Protein 4PE6 (pdb70)

InterPro domains:
  IPR025997 Periplasmic binding protein [PF13407] (50-307)
  IPR028082 Periplasmic binding protein-like I [SSF53822] (47-324)
  IPR050555 Bacterial Solute-Binding Protein 2 [PTHR30036] (14-284)

Organism: Thermobispora bispora (strain ATCC 19993 / DSM 43833 / CBS 139.67 / JCM 10125 / KCTC 9307 / NBRC 14880 / R51) (NCBI:txid469371)

Secondary structure (DSSP, 8-state):
--EEEEEES---SHHHH--HHHHHHHHHHHHTTS-SEEEEEE--TTT-HHHHHHHHHHHHTT--SEEEEE-S-SSTTHHHHHHHHHTT-EEEEESS----TTSEEE-B-HHHHHHHHHHHHHHHTTT-EEEEEEE-STTSHHHH--HHHHHHHHT-TTEEEEEEEE---HHHHHHHHHHHGGGS----EEE-SS-HHHHHHHHHHHTPPP-EEEE-SBHHHHHHHHHTT--SS-EE---TTHHHHHHHHHHHHHTT-------B------HHHHHHHHHH--TTPBP-----HHHHHHHHHHHHHT-PPP-PPPP--/--EEEEEES--SSHHHH--HHHHHHHHHHHHTTS-SEEEEEE--TTT-HHHHHHHHHHHHTT--SEEEEE-SSSSTTHHHHHHHHHTT-EEEEESS----TTSEEE-B-HHHHHHHHHHHHHHHTTT-EEEEEEE-STTSHHHH--HHHHHHHHT-TTEEEEEEEE---HHHHHHHHHHHGGGS----EEE-SS-HHHHHHHHHHHTPPP-B-EE-SBHHHHHHHHHTT--SS-EE---TTHHHHHHHHHHHHHTT-------B------HHHHHHHHHH--TTPBP-----HHHHHHHHHHHHTT-PPP-PPPPSS--

Foldseek 3Di:
DFEEEEQEQECPALLLVLVVLLVVLVVVCCVVVLHVYYYYDYDYDQLDQVVSLVVLVVVVVVPGQEYEYAHSAQPSNQVVLVVCVVSNHAYEYECADHPNPRHAYEHAPLLVQLCQLAVLQCVLVVLADEEEEEFESPRGHSRVCVVSNVVNNVVRVRYYYFYYYYACHQQRLLVGLLVCVVPDDDHQEYRYNQHQVSVQVSCVVVVHDRHAYEHFQALQRLCVCVVVVDDRSHFYWAASCSSVLSVLVSSCVSVPHDAPSYHAYIDGQDPVNSVQLNQPGDRSNHFHADDDSVLSVVQRVCVVVVHDHDDGDRDSD/DFEEEEQEQECPALLLVLVVLLVVLQVVCCVVVLHVYYYYDYDDDQLDQVSSLVVLVVVVVVPGQEYEYAHSAQPSNQVVLVVCVVSNHAYEYECADHPNVRHAYEHAPLLVQLCLLAVLQCVLVVLADEEEEEFESPRGHSSVCVVSNVVNNVVRPRYHHFYYYYACHQQRVLVGLLVCVVPDDQHQEYRYNQHQVSVQVSCVVVPHDRHAYEHFQALQRLCVCVVVVDDRSHFYWAASCSSVLSVLVSSCVSVVHDFPSYHAYIDGQDPVCSVVLNQAGDRSNHFHANDDSVLSVVQRVCVVVVHDGDPGDRDNYDD

B-factor: mean 27.91, std 12.69, range [13.63, 116.61]

Sequence (636 aa):
KPFIALSNGFIGNGWRQTIAKFEEAAKQAQADGLIGKYKVVNAPGNNSATEQVAQIKSLLLQKPDALLINPASPTALQPVIQQACDAGVKVVVFDSAIDAPCAYILQNSFVDWATYAAKPVLESIGGKGNVIVVRGVVGSQPEAEYETTKKILAEYPQVKTVATVTGCDGATAQKAVLGVLPSVSTVDAVIGCGDGYGVAQAFATAGKPIPAVTFETNGRALSYWKDNKIDNGSVAVSDPAQSVAALWAALDLLEGRDLPKQTFPIVLIEEKDRDTWASVLKPDEYAAWPWTRELFRQQVEAIKTGGEPVQPPIPSTKPFIALSNGFIGNGWRQTIAKFEEAAKQAQADGLIGKYKVVNAPGNNSATEQVAQIKSLLLQKPDALLINPASPTALQPVIQQACDAGVKVVVFDSAIDAPCAYILQNSFVDWATYAAKPVLESIGGKGNVIVVRGVVGSQPEAEYETTKKILAEYPQVKTVATVTGCDGATAQKAVLGVLPSVSTTVDAVIGCGDGYGVAQAFATAGKPIPAVTFETNGRALSYWKDNKIDNGSVAVSDPAQSVAALWAALDLLEGRDLPKQTFPIVLIEEKDRDTWASVLKPDEYAAWPWTRELFRQQVEAIKTGGEPVQPPIPSTTG

Solvent-accessible surface area: 26076 Å² total

Structure (mmCIF, N/CA/C/O backbone):
data_4PE6
#
_entry.id   4PE6
#
_cell.length_a   52.724
_cell.length_b   77.375
_cell.length_c   79.472
_cell.angle_alpha   90.000
_cell.angle_beta   90.370
_cell.angle_gamma   90.000
#
_symmetry.space_group_name_H-M   'P 1 21 1'
#
loop_
_entity.id
_entity.type
_entity.pdbx_description
1 polymer 'Putative ABC transporter'
2 non-polymer '(2R,3S)-2,3,4-trihydroxybutanoic acid'
3 water water
#
loop_
_atom_site.group_PDB
_atom_site.id
_atom_site.type_symbol
_atom_site.label_atom_id
_atom_site.label_alt_id
_atom_site.label_comp_id
_atom_site.label_asym_id
_atom_site.label_entity_id
_atom_site.label_seq_id
_atom_site.pdbx_PDB_ins_code
_atom_site.Cartn_x
_atom_site.Cartn_y
_atom_site.Cartn_z
_atom_site.occupancy
_atom_site.B_iso_or_equiv
_atom_site.auth_seq_id
_atom_site.auth_comp_id
_atom_site.auth_asym_id
_atom_site.auth_atom_id
_atom_site.pdbx_PDB_model_num
ATOM 1 N N . LYS A 1 18 ? 20.804 32.777 91.916 1.00 37.46 47 LYS A N 1
ATOM 2 C CA . LYS A 1 18 ? 22.273 32.925 91.687 1.00 36.65 47 LYS A CA 1
ATOM 3 C C . LYS A 1 18 ? 22.552 33.487 90.290 1.00 33.59 47 LYS A C 1
ATOM 4 O O . LYS A 1 18 ? 21.837 33.184 89.351 1.00 33.61 47 LYS A O 1
ATOM 10 N N . PRO A 1 19 ? 23.601 34.312 90.148 1.00 30.57 48 PRO A N 1
ATOM 11 C CA . PRO A 1 19 ? 23.790 34.972 88.858 1.00 29.23 48 PRO A CA 1
ATOM 12 C C . PRO A 1 19 ? 24.049 34.101 87.616 1.00 27.34 48 PRO A C 1
ATOM 13 O O . PRO A 1 19 ? 24.659 33.033 87.695 1.00 26.53 48 PRO A O 1
ATOM 17 N N . PHE A 1 20 ? 23.617 34.641 86.479 1.00 25.92 49 PHE A N 1
ATOM 18 C CA . PHE A 1 20 ? 23.867 34.089 85.152 1.00 25.04 49 PHE A CA 1
ATOM 19 C C . PHE A 1 20 ? 24.984 34.914 84.495 1.00 23.28 49 PHE A C 1
ATOM 20 O O . PHE A 1 20 ? 24.818 36.111 84.231 1.00 23.01 49 PHE A O 1
ATOM 28 N N . ILE A 1 21 ? 26.126 34.264 84.270 1.00 22.30 50 ILE A N 1
ATOM 29 C CA . ILE A 1 21 ? 27.298 34.885 83.618 1.00 21.24 50 ILE A CA 1
ATOM 30 C C . ILE A 1 21 ? 27.395 34.415 82.157 1.00 21.30 50 ILE A C 1
ATOM 31 O O . ILE A 1 21 ? 27.550 33.224 81.899 1.00 21.64 50 ILE A O 1
ATOM 36 N N . ALA A 1 22 ? 27.272 35.348 81.208 1.00 20.44 51 ALA A N 1
ATOM 37 C CA . ALA A 1 22 ? 27.365 35.039 79.787 1.00 19.99 51 ALA A CA 1
ATOM 38 C C . ALA A 1 22 ? 28.730 35.487 79.262 1.00 18.70 51 ALA A C 1
ATOM 39 O O . ALA A 1 22 ? 29.234 36.513 79.687 1.00 18.31 51 ALA A O 1
ATOM 41 N N . LEU A 1 23 ? 29.330 34.700 78.376 1.00 18.00 52 LEU A N 1
ATOM 42 C CA . LEU A 1 23 ? 30.598 35.069 77.725 1.00 17.36 52 LEU A CA 1
ATOM 43 C C . LEU A 1 23 ? 30.425 35.055 76.209 1.00 17.29 52 LEU A C 1
ATOM 44 O O . LEU A 1 23 ? 30.020 34.034 75.609 1.00 17.38 52 LEU A O 1
ATOM 49 N N . SER A 1 24 ? 30.743 36.179 75.587 1.00 16.80 53 SER A N 1
ATOM 50 C CA . SER A 1 24 ? 30.695 36.306 74.130 1.00 16.96 53 SER A CA 1
ATOM 51 C C . SER A 1 24 ? 32.122 36.485 73.614 1.00 16.47 53 SER A C 1
ATOM 52 O O . SER A 1 24 ? 32.832 37.421 74.010 1.00 15.74 53 SER A O 1
ATOM 55 N N . ASN A 1 25 ? 32.536 35.563 72.760 1.00 16.22 54 ASN A N 1
ATOM 56 C CA . ASN A 1 25 ? 33.906 35.551 72.240 1.00 15.96 54 ASN A CA 1
ATOM 57 C C . ASN A 1 25 ? 33.933 35.789 70.753 1.00 16.54 54 ASN A C 1
ATOM 58 O O . ASN A 1 25 ? 33.296 35.038 69.985 1.00 17.13 54 ASN A O 1
ATOM 63 N N . GLY A 1 26 ? 34.682 36.818 70.339 1.00 16.45 55 GLY A N 1
ATOM 64 C CA . GLY A 1 26 ? 34.742 37.255 68.952 1.00 17.07 55 GLY A CA 1
ATOM 65 C C . GLY A 1 26 ? 35.522 36.381 67.965 1.00 17.08 55 GLY A C 1
ATOM 66 O O . GLY A 1 26 ? 35.350 36.525 66.784 1.00 17.84 55 GLY A O 1
ATOM 67 N N . PHE A 1 27 ? 36.355 35.459 68.439 1.00 16.53 56 PHE A N 1
ATOM 68 C CA . PHE A 1 27 ? 37.145 34.624 67.553 1.00 16.80 56 PHE A CA 1
ATOM 69 C C . PHE A 1 27 ? 37.554 33.381 68.292 1.00 16.60 56 PHE A C 1
ATOM 70 O O . PHE A 1 27 ? 38.067 33.473 69.396 1.00 15.96 56 PHE A O 1
ATOM 78 N N . ILE A 1 28 ? 37.290 32.218 67.693 1.00 17.18 57 ILE A N 1
ATOM 79 C CA . ILE A 1 28 ? 37.590 30.938 68.323 1.00 17.36 57 ILE A CA 1
ATOM 80 C C . ILE A 1 28 ? 38.589 30.090 67.515 1.00 17.81 57 ILE A C 1
ATOM 81 O O . ILE A 1 28 ? 38.999 28.997 67.959 1.00 17.98 57 ILE A O 1
ATOM 86 N N . GLY A 1 29 ? 39.030 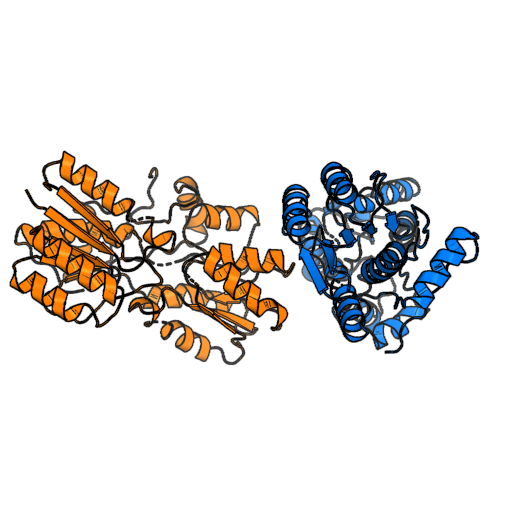30.616 66.374 1.00 17.99 58 GLY A N 1
ATOM 87 C CA . GLY A 1 29 ? 39.882 29.874 65.434 1.00 18.44 58 GLY A CA 1
ATOM 88 C C . GLY A 1 29 ? 41.375 29.826 65.724 1.00 17.99 58 GLY A C 1
ATOM 89 O O . GLY A 1 29 ? 42.178 29.909 64.803 1.00 18.39 58 GLY A O 1
ATOM 90 N N . ASN A 1 30 ? 41.750 29.737 66.994 1.00 17.22 59 ASN A N 1
ATOM 91 C CA . ASN A 1 30 ? 43.119 29.441 67.371 1.00 17.08 59 ASN A CA 1
ATOM 92 C C . ASN A 1 30 ? 43.133 28.775 68.742 1.00 16.85 59 ASN A C 1
ATOM 93 O O . ASN A 1 30 ? 42.154 28.837 69.500 1.00 16.50 59 ASN A O 1
ATOM 98 N N . GLY A 1 31 ? 44.231 28.097 69.050 1.00 17.16 60 GLY A N 1
ATOM 99 C CA . GLY A 1 31 ? 44.309 27.256 70.241 1.00 17.35 60 GLY A CA 1
ATOM 100 C C . GLY A 1 31 ? 44.325 28.081 71.523 1.00 16.70 60 GLY A C 1
ATOM 101 O O . GLY A 1 31 ? 43.882 27.611 72.570 1.00 16.63 60 GLY A O 1
ATOM 102 N N . TRP A 1 32 ? 44.836 29.323 71.430 1.00 16.03 61 TRP A N 1
ATOM 103 C CA . TRP A 1 32 ? 44.879 30.217 72.592 1.00 15.60 61 TRP A CA 1
ATOM 104 C C . TRP A 1 32 ? 43.437 30.497 73.042 1.00 15.36 61 TRP A C 1
ATOM 105 O O . TRP A 1 32 ? 43.111 30.431 74.229 1.00 15.21 61 TRP A O 1
ATOM 116 N N . ARG A 1 33 ? 42.565 30.782 72.079 1.00 15.55 62 ARG A N 1
ATOM 117 C CA . ARG A 1 33 ? 41.173 31.095 72.372 1.00 15.65 62 ARG A CA 1
ATOM 118 C C . ARG A 1 33 ? 40.439 29.874 72.914 1.00 16.80 62 ARG A C 1
ATOM 119 O O . ARG A 1 33 ? 39.547 29.996 73.742 1.00 16.14 62 ARG A O 1
ATOM 127 N N . GLN A 1 34 ? 40.827 28.704 72.428 1.00 18.71 63 GLN A N 1
ATOM 128 C CA . GLN A 1 34 ? 40.264 27.464 72.941 1.00 20.85 63 GLN A CA 1
ATOM 129 C C . GLN A 1 34 ? 40.665 27.198 74.392 1.00 20.48 63 GLN A C 1
ATOM 130 O O . GLN A 1 34 ? 39.837 26.770 75.173 1.00 21.01 63 GLN A O 1
ATOM 136 N N . THR A 1 35 ? 41.897 27.517 74.763 1.00 19.67 64 THR A N 1
ATOM 137 C CA . THR A 1 35 ? 42.304 27.396 76.150 1.00 19.48 64 THR A CA 1
ATOM 138 C C . THR A 1 35 ? 41.564 28.449 76.988 1.00 18.60 64 THR A C 1
ATOM 139 O O . THR A 1 35 ? 41.114 28.173 78.110 1.00 18.39 64 THR A O 1
ATOM 159 N N . ILE A 1 37 ? 38.608 29.684 76.581 1.00 17.18 66 ILE A N 1
ATOM 160 C CA . ILE A 1 37 ? 37.253 29.169 76.838 1.00 17.69 66 ILE A CA 1
ATOM 161 C C . ILE A 1 37 ? 37.259 28.014 77.846 1.00 18.44 66 ILE A C 1
ATOM 162 O O . ILE A 1 37 ? 36.471 28.003 78.799 1.00 18.24 66 ILE A O 1
ATOM 167 N N . ALA A 1 38 ? 38.172 27.080 77.646 1.00 19.40 67 ALA A N 1
ATOM 168 C CA . ALA A 1 38 ? 38.271 25.920 78.529 1.00 20.88 67 ALA A CA 1
ATOM 169 C C . ALA A 1 38 ? 38.517 26.343 79.991 1.00 21.19 67 ALA A C 1
ATOM 170 O O . ALA A 1 38 ? 37.840 25.861 80.891 1.00 22.59 67 ALA A O 1
ATOM 172 N N . LYS A 1 39 ? 39.433 27.281 80.235 1.00 20.86 68 LYS A N 1
ATOM 173 C CA . LYS A 1 39 ? 39.694 27.750 81.593 1.00 20.90 68 LYS A CA 1
ATOM 174 C C . LYS A 1 39 ? 38.477 28.455 82.197 1.00 20.52 68 LYS A C 1
ATOM 175 O O . LYS A 1 39 ? 38.173 28.244 83.367 1.00 20.72 68 LYS A O 1
ATOM 181 N N . PHE A 1 40 ? 37.779 29.284 81.403 1.00 19.61 69 PHE A N 1
ATOM 182 C CA . PHE A 1 40 ? 36.544 29.898 81.851 1.00 19.65 69 PHE A CA 1
ATOM 183 C C . PHE A 1 40 ? 35.505 28.861 82.226 1.00 21.01 69 PHE A C 1
ATOM 184 O O . PHE A 1 40 ? 34.856 28.975 83.255 1.00 21.49 69 PHE A O 1
ATOM 192 N N . GLU A 1 41 ? 35.319 27.864 81.369 1.00 22.62 70 GLU A N 1
ATOM 193 C CA . GLU A 1 41 ? 34.278 26.887 81.598 1.00 24.19 70 GLU A CA 1
ATOM 194 C C . GLU A 1 41 ? 34.583 26.016 82.827 1.00 25.38 70 GLU A C 1
ATOM 195 O O . GLU A 1 41 ? 33.690 25.720 83.616 1.00 25.89 70 GLU A O 1
ATOM 201 N N . GLU A 1 42 ? 35.840 25.632 82.988 1.00 25.93 71 GLU A N 1
ATOM 202 C CA . GLU A 1 42 ? 36.266 24.936 84.206 1.00 27.67 71 GLU A CA 1
ATOM 203 C C . GLU A 1 42 ? 36.018 25.800 85.451 1.00 27.00 71 GLU A C 1
ATOM 204 O O . GLU A 1 42 ? 35.503 25.314 86.441 1.00 27.29 71 GLU A O 1
ATOM 210 N N . ALA A 1 43 ? 36.391 27.074 85.408 1.00 25.79 72 ALA A N 1
ATOM 211 C CA . ALA A 1 43 ? 36.195 27.946 86.567 1.00 25.74 72 ALA A CA 1
ATOM 212 C C . ALA A 1 43 ? 34.707 28.192 86.867 1.00 26.08 72 ALA A C 1
ATOM 213 O O . ALA A 1 43 ? 34.298 28.258 88.029 1.00 25.82 72 ALA A O 1
ATOM 215 N N . ALA A 1 44 ? 33.912 28.343 85.812 1.00 25.96 73 ALA A N 1
ATOM 216 C CA . ALA A 1 44 ? 32.483 28.605 85.954 1.00 26.49 73 ALA A CA 1
ATOM 217 C C . ALA A 1 44 ? 31.766 27.411 86.559 1.00 28.51 73 ALA A C 1
ATOM 218 O O . ALA A 1 44 ? 30.931 27.567 87.455 1.00 27.26 73 ALA A O 1
ATOM 220 N N . LYS A 1 45 ? 32.086 26.230 86.028 1.00 30.20 74 LYS A N 1
ATOM 221 C CA . LYS A 1 45 ? 31.518 24.972 86.474 1.00 33.40 74 LYS A CA 1
ATOM 222 C C . LYS A 1 45 ? 31.782 24.792 87.971 1.00 33.55 74 LYS A C 1
ATOM 223 O O . LYS A 1 45 ? 30.893 24.400 88.730 1.00 33.03 74 LYS A O 1
ATOM 229 N N . GLN A 1 46 ? 32.998 25.121 88.392 1.00 32.91 75 GLN A N 1
ATOM 230 C CA . GLN A 1 46 ? 33.359 25.017 89.796 1.00 34.21 75 GLN A CA 1
ATOM 231 C C . GLN A 1 46 ? 32.604 26.074 90.609 1.00 32.89 75 GLN A C 1
ATOM 232 O O . GLN A 1 46 ? 32.075 25.769 91.679 1.00 32.81 75 GLN A O 1
ATOM 238 N N . ALA A 1 47 ? 32.505 27.299 90.086 1.00 30.94 76 ALA A N 1
ATOM 239 C CA . ALA A 1 47 ? 31.745 28.349 90.763 1.00 30.29 76 ALA A CA 1
ATOM 240 C C . ALA A 1 47 ? 30.272 27.941 90.933 1.00 31.18 76 ALA A C 1
ATOM 241 O O . ALA A 1 47 ? 29.644 28.238 91.965 1.00 31.18 76 ALA A O 1
ATOM 243 N N . GLN A 1 48 ? 29.734 27.254 89.925 1.00 31.42 77 GLN A N 1
ATOM 244 C CA . GLN A 1 48 ? 28.345 26.799 89.965 1.00 32.68 77 GLN A CA 1
ATOM 245 C C . GLN A 1 48 ? 28.170 25.746 91.060 1.00 34.69 77 GLN A C 1
ATOM 246 O O . GLN A 1 48 ? 27.232 25.824 91.864 1.00 34.68 77 GLN A O 1
ATOM 252 N N . ALA A 1 49 ? 29.076 24.769 91.078 1.00 35.83 78 ALA A N 1
ATOM 253 C CA . ALA A 1 49 ? 29.130 23.752 92.136 1.00 37.59 78 ALA A CA 1
ATOM 254 C C . ALA A 1 49 ? 29.243 24.386 93.520 1.00 38.38 78 ALA A C 1
ATOM 255 O O . ALA A 1 49 ? 28.616 23.919 94.459 1.00 39.07 78 ALA A O 1
ATOM 257 N N . ASP A 1 50 ? 30.031 25.462 93.622 1.00 38.89 79 ASP A N 1
ATOM 258 C CA . ASP A 1 50 ? 30.239 26.207 94.875 1.00 39.36 79 ASP A CA 1
ATOM 259 C C . ASP A 1 50 ? 29.107 27.175 95.238 1.00 38.62 79 ASP A C 1
ATOM 260 O O . ASP A 1 50 ? 29.185 27.859 96.259 1.00 37.97 79 ASP A O 1
ATOM 265 N N . GLY A 1 51 ? 28.068 27.240 94.410 1.00 37.61 80 GLY A N 1
ATOM 266 C CA . GLY A 1 51 ? 26.922 28.098 94.694 1.00 37.36 80 GLY A CA 1
ATOM 267 C C . GLY A 1 51 ? 27.155 29.588 94.481 1.00 36.26 80 GLY A C 1
ATOM 268 O O . GLY A 1 51 ? 26.356 30.413 94.934 1.00 36.47 80 GLY A O 1
ATOM 269 N N . LEU A 1 52 ? 28.231 29.948 93.785 1.00 34.84 81 LEU A N 1
ATOM 270 C CA . LEU A 1 52 ? 28.524 31.358 93.526 1.00 33.20 81 LEU A CA 1
ATOM 271 C C . LEU A 1 52 ? 27.784 31.857 92.294 1.00 31.78 81 LEU A C 1
ATOM 272 O O . LEU A 1 52 ? 27.513 33.047 92.173 1.00 31.51 81 LEU A O 1
ATOM 277 N N . ILE A 1 53 ? 27.478 30.955 91.365 1.00 31.02 82 ILE A N 1
ATOM 278 C CA . ILE A 1 53 ? 26.683 31.301 90.187 1.00 29.69 82 ILE A CA 1
ATOM 279 C C . ILE A 1 53 ? 25.651 30.211 89.962 1.00 30.60 82 ILE A C 1
ATOM 280 O O . ILE A 1 53 ? 25.815 29.096 90.462 1.00 30.80 82 ILE A O 1
ATOM 285 N N . GLY A 1 54 ? 24.608 30.533 89.200 1.00 30.23 83 GLY A N 1
ATOM 286 C CA . GLY A 1 54 ? 23.552 29.568 88.878 1.00 31.17 83 GLY A CA 1
ATOM 287 C C . GLY A 1 54 ? 23.635 29.020 87.471 1.00 31.30 83 GLY A C 1
ATOM 288 O O . GLY A 1 54 ? 23.126 27.944 87.186 1.00 32.26 83 GLY A O 1
ATOM 289 N N . LYS A 1 55 ? 24.280 29.766 86.583 1.00 30.19 84 LYS A N 1
ATOM 290 C CA . LYS A 1 55 ? 24.274 29.452 85.176 1.00 30.54 84 LYS A CA 1
ATOM 291 C C . LYS A 1 55 ? 25.402 30.196 84.465 1.00 28.30 84 LYS A C 1
ATOM 292 O O . LYS A 1 55 ? 25.780 31.318 84.848 1.00 26.30 84 LYS A O 1
ATOM 298 N N . TYR A 1 56 ? 25.951 29.543 83.449 1.00 28.10 85 TYR A N 1
ATOM 299 C CA . TYR A 1 56 ? 26.936 30.165 82.570 1.00 27.42 85 TYR A CA 1
ATOM 300 C C . TYR A 1 56 ? 26.699 29.712 81.134 1.00 27.42 85 TYR A C 1
ATOM 301 O O . TYR A 1 56 ? 26.196 28.610 80.898 1.00 27.85 85 TYR A O 1
ATOM 310 N N . LYS A 1 57 ? 27.050 30.580 80.188 1.00 25.78 86 LYS A N 1
ATOM 311 C CA . LYS A 1 57 ? 26.938 30.299 78.776 1.00 25.70 86 LYS A CA 1
ATOM 312 C C . LYS A 1 57 ? 28.090 30.943 77.995 1.00 23.57 86 LYS A C 1
ATOM 313 O O . LYS A 1 57 ? 28.440 32.117 78.234 1.00 22.33 86 LYS A O 1
ATOM 319 N N . VAL A 1 58 ? 28.659 30.162 77.077 1.00 24.22 87 VAL A N 1
ATOM 320 C CA . VAL A 1 58 ? 29.658 30.623 76.126 1.00 23.22 87 VAL A CA 1
ATOM 321 C C . VAL A 1 58 ? 29.107 30.664 74.703 1.00 22.98 87 VAL A C 1
ATOM 322 O O . VAL A 1 58 ? 28.542 29.680 74.197 1.00 22.81 87 VAL A O 1
ATOM 326 N N . VAL A 1 59 ? 29.286 31.795 74.038 1.00 22.02 88 VAL A N 1
ATOM 327 C CA . VAL A 1 59 ? 28.960 31.855 72.627 1.00 22.33 88 VAL A CA 1
ATOM 328 C C . VAL A 1 59 ? 30.135 32.391 71.830 1.00 22.05 88 VAL A C 1
ATOM 329 O O . VAL A 1 59 ? 30.665 33.453 72.157 1.00 20.80 88 VAL A O 1
ATOM 333 N N . ASN A 1 60 ? 30.547 31.637 70.809 1.00 22.68 89 ASN A N 1
ATOM 334 C CA . ASN A 1 60 ? 31.658 32.034 69.933 1.00 22.90 89 ASN A CA 1
ATOM 335 C C . ASN A 1 60 ? 31.136 32.498 68.586 1.00 23.89 89 ASN A C 1
ATOM 336 O O . ASN A 1 60 ? 30.317 31.816 67.955 1.00 24.33 89 ASN A O 1
ATOM 341 N N . ALA A 1 61 ? 31.629 33.643 68.124 1.00 24.33 90 ALA A N 1
ATOM 342 C CA . ALA A 1 61 ? 31.357 34.082 66.754 1.00 25.75 90 ALA A CA 1
ATOM 343 C C . ALA A 1 61 ? 32.267 33.304 65.768 1.00 27.18 90 ALA A C 1
ATOM 344 O O . ALA A 1 61 ? 33.469 33.256 65.958 1.00 26.72 90 ALA A O 1
ATOM 346 N N . PRO A 1 62 ? 31.689 32.655 64.734 1.00 29.71 91 PRO A N 1
ATOM 347 C CA . PRO A 1 62 ? 32.548 31.932 63.794 1.00 31.68 91 PRO A CA 1
ATOM 348 C C . PRO A 1 62 ? 33.210 32.860 62.777 1.00 32.73 91 PRO A C 1
ATOM 349 O O . PRO A 1 62 ? 32.878 34.034 62.702 1.00 33.17 91 PRO A O 1
ATOM 353 N N . GLY A 1 63 ? 34.139 32.337 61.999 1.00 34.40 92 GLY A N 1
ATOM 354 C CA . GLY A 1 63 ? 34.731 33.127 60.925 1.00 35.94 92 GLY A CA 1
ATOM 355 C C . GLY A 1 63 ? 35.920 33.927 61.390 1.00 35.17 92 GLY A C 1
ATOM 356 O O . GLY A 1 63 ? 36.345 33.801 62.527 1.00 33.97 92 GLY A O 1
ATOM 357 N N . ASN A 1 64 ? 36.466 34.758 60.512 1.00 37.13 93 ASN A N 1
ATOM 358 C CA . ASN A 1 64 ? 37.753 35.379 60.798 1.00 37.82 93 ASN A CA 1
ATOM 359 C C . ASN A 1 64 ? 37.626 36.692 61.557 1.00 37.37 93 ASN A C 1
ATOM 360 O O . ASN A 1 64 ? 37.923 37.772 61.031 1.00 38.33 93 ASN A O 1
ATOM 365 N N . ASN A 1 65 ? 37.181 36.562 62.812 1.00 35.98 94 ASN A N 1
ATOM 366 C CA . ASN A 1 65 ? 37.063 37.676 63.761 1.00 35.00 94 ASN A CA 1
ATOM 367 C C . ASN A 1 65 ? 36.002 38.678 63.269 1.00 36.47 94 ASN A C 1
ATOM 368 O O . ASN A 1 65 ? 36.328 39.849 63.011 1.00 36.38 94 ASN A O 1
ATOM 373 N N . SER A 1 66 ? 34.752 38.201 63.127 1.00 36.44 95 SER A N 1
ATOM 374 C CA . SER A 1 66 ? 33.658 39.000 62.536 1.00 37.11 95 SER A CA 1
ATOM 375 C C . SER A 1 66 ? 32.695 39.618 63.564 1.00 33.92 95 SER A C 1
ATOM 376 O O . SER A 1 66 ? 31.907 38.934 64.234 1.00 34.29 95 SER A O 1
ATOM 379 N N . ALA A 1 67 ? 32.738 40.938 63.628 1.00 31.74 96 ALA A N 1
ATOM 380 C CA . ALA A 1 67 ? 31.967 41.698 64.587 1.00 30.21 96 ALA A CA 1
ATOM 381 C C . ALA A 1 67 ? 30.458 41.618 64.369 1.00 29.90 96 ALA A C 1
ATOM 382 O O . ALA A 1 67 ? 29.694 41.593 65.327 1.00 28.21 96 ALA A O 1
ATOM 384 N N . THR A 1 68 ? 30.017 41.578 63.114 1.00 30.20 97 THR A N 1
ATOM 385 C CA . THR A 1 68 ? 28.587 41.670 62.844 1.00 30.64 97 THR A CA 1
ATOM 386 C C . THR A 1 68 ? 27.823 40.501 63.468 1.00 29.79 97 THR A C 1
ATOM 387 O O . THR A 1 68 ? 26.765 40.698 64.064 1.00 28.90 97 THR A O 1
ATOM 391 N N . GLU A 1 69 ? 28.358 39.288 63.368 1.00 29.62 98 GLU A N 1
ATOM 392 C CA . GLU A 1 69 ? 27.645 38.153 63.963 1.00 30.14 98 GLU A CA 1
ATOM 393 C C . GLU A 1 69 ? 27.770 38.165 65.491 1.00 27.01 98 GLU A C 1
ATOM 394 O O . GLU A 1 69 ? 26.830 37.813 66.182 1.00 26.64 98 GLU A O 1
ATOM 400 N N . GLN A 1 70 ? 28.906 38.600 66.020 1.00 24.89 99 GLN A N 1
ATOM 401 C CA . GLN A 1 70 ? 29.054 38.715 67.478 1.00 22.95 99 GLN A CA 1
ATOM 402 C C . GLN A 1 70 ? 28.001 39.667 68.063 1.00 22.42 99 GLN A C 1
ATOM 403 O O . GLN A 1 70 ? 27.404 39.402 69.108 1.00 21.78 99 GLN A O 1
ATOM 409 N N . VAL A 1 71 ? 27.759 40.774 67.371 1.00 22.60 100 VAL A N 1
ATOM 410 C CA . VAL A 1 71 ? 26.764 41.734 67.839 1.00 22.51 100 VAL A CA 1
ATOM 411 C C . VAL A 1 71 ? 25.396 41.060 67.896 1.00 22.52 100 VAL A C 1
ATOM 412 O O . VAL A 1 71 ? 24.683 41.184 68.890 1.00 22.30 100 VAL A O 1
ATOM 416 N N . ALA A 1 72 ? 25.036 40.334 66.841 1.00 23.15 101 ALA A N 1
ATOM 417 C CA . ALA A 1 72 ? 23.788 39.560 66.839 1.00 23.53 101 ALA A CA 1
ATOM 418 C C . ALA A 1 72 ? 23.756 38.557 67.986 1.00 22.90 101 ALA A C 1
ATOM 419 O O . ALA A 1 72 ? 22.754 38.429 68.672 1.00 22.97 101 ALA A O 1
ATOM 421 N N . GLN A 1 73 ? 24.856 37.847 68.195 1.00 22.37 102 GLN A N 1
ATOM 422 C CA . GLN A 1 73 ? 24.904 36.874 69.278 1.00 22.08 102 GLN A CA 1
ATOM 423 C C . GLN A 1 73 ? 24.713 37.508 70.660 1.00 21.65 102 GLN A C 1
ATOM 424 O O . GLN A 1 73 ? 24.060 36.931 71.533 1.00 21.60 102 GLN A O 1
ATOM 430 N N . ILE A 1 74 ? 25.287 38.683 70.865 1.00 21.44 103 ILE A N 1
ATOM 431 C CA . ILE A 1 74 ? 25.123 39.354 72.138 1.00 21.32 103 ILE A CA 1
ATOM 432 C C . ILE A 1 74 ? 23.646 39.720 72.371 1.00 22.18 103 ILE A C 1
ATOM 433 O O . ILE A 1 74 ? 23.125 39.511 73.460 1.00 22.26 103 ILE A O 1
ATOM 438 N N . LYS A 1 75 ? 22.951 40.193 71.338 1.00 23.42 104 LYS A N 1
ATOM 439 C CA . LYS A 1 75 ? 21.523 40.461 71.473 1.00 24.43 104 LYS A CA 1
ATOM 440 C C . LYS A 1 75 ? 20.736 39.196 71.835 1.00 24.99 104 LYS A C 1
ATOM 441 O O . LYS A 1 75 ? 19.844 39.251 72.676 1.00 25.40 104 LYS A O 1
ATOM 447 N N . SER A 1 76 ? 21.070 38.049 71.244 1.00 25.78 105 SER A N 1
ATOM 448 C CA . SER A 1 76 ? 20.395 36.798 71.631 1.00 26.53 105 SER A CA 1
ATOM 449 C C . SER A 1 76 ? 20.713 36.426 73.089 1.00 26.10 105 SER A C 1
ATOM 450 O O . SER A 1 76 ? 19.846 35.910 73.816 1.00 26.40 105 SER A O 1
ATOM 453 N N . LEU A 1 77 ? 21.935 36.707 73.526 1.00 25.09 106 LEU A N 1
ATOM 454 C CA . LEU A 1 77 ? 22.303 36.486 74.931 1.00 24.87 106 LEU A CA 1
ATOM 455 C C . LEU A 1 77 ? 21.504 37.397 75.860 1.00 25.09 106 LEU A C 1
ATOM 456 O O . LEU A 1 77 ? 21.048 36.961 76.922 1.00 25.24 106 LEU A O 1
ATOM 461 N N . LEU A 1 78 ? 21.323 38.658 75.478 1.00 25.08 107 LEU A N 1
ATOM 462 C CA . LEU A 1 78 ? 20.605 39.584 76.358 1.00 25.71 107 LEU A CA 1
ATOM 463 C C . LEU A 1 78 ? 19.160 39.152 76.610 1.00 26.60 107 LEU A C 1
ATOM 464 O O . LEU A 1 78 ? 18.634 39.364 77.699 1.00 26.82 107 LEU A O 1
ATOM 469 N N . LEU A 1 79 ? 18.539 38.508 75.623 1.00 27.67 108 LEU A N 1
ATOM 470 C CA . LEU A 1 79 ? 17.205 37.945 75.800 1.00 29.11 108 LEU A CA 1
ATOM 471 C C . LEU A 1 79 ? 17.121 36.934 76.926 1.00 29.67 108 LEU A C 1
ATOM 472 O O . LEU A 1 79 ? 16.044 36.722 77.455 1.00 30.39 108 LEU A O 1
ATOM 477 N N . GLN A 1 80 ? 18.232 36.280 77.258 1.00 29.83 109 GLN A N 1
ATOM 478 C CA . GLN A 1 80 ? 18.268 35.292 78.333 1.00 31.05 109 GLN A CA 1
ATOM 479 C C . GLN A 1 80 ? 18.574 35.924 79.688 1.00 30.82 109 GLN A C 1
ATOM 480 O O . GLN A 1 80 ? 18.734 35.217 80.681 1.00 31.21 109 GLN A O 1
ATOM 486 N N . LYS A 1 81 ? 18.687 37.247 79.722 1.00 30.42 110 LYS A N 1
ATOM 487 C CA . LYS A 1 81 ? 18.786 37.995 80.972 1.00 30.60 110 LYS A CA 1
ATOM 488 C C . LYS A 1 81 ? 20.015 37.649 81.810 1.00 28.61 110 LYS A C 1
ATOM 489 O O . LYS A 1 81 ? 19.903 37.321 82.989 1.00 28.03 110 LYS A O 1
ATOM 495 N N . PRO A 1 82 ? 21.208 37.756 81.209 1.00 24.99 111 PRO A N 1
ATOM 496 C CA . PRO A 1 82 ? 22.382 37.533 82.012 1.00 24.04 111 PRO A CA 1
ATOM 497 C C . PRO A 1 82 ? 22.575 38.667 83.031 1.00 22.91 111 PRO A C 1
ATOM 498 O O . PRO A 1 82 ? 22.213 39.808 82.782 1.00 22.69 111 PRO A O 1
ATOM 502 N N . ASP A 1 83 ? 23.159 38.330 84.166 1.00 22.16 112 ASP A N 1
ATOM 503 C CA . ASP A 1 83 ? 23.520 39.339 85.178 1.00 21.70 112 ASP A CA 1
ATOM 504 C C . ASP A 1 83 ? 24.838 40.054 84.870 1.00 20.74 112 ASP A C 1
ATOM 505 O O . ASP A 1 83 ? 25.053 41.217 85.248 1.00 20.70 112 ASP A O 1
ATOM 510 N N . ALA A 1 84 ? 25.735 39.326 84.226 1.00 20.30 113 ALA A N 1
ATOM 511 C CA . ALA A 1 84 ? 27.003 39.869 83.722 1.00 19.52 113 ALA A CA 1
ATOM 512 C C . ALA A 1 84 ? 27.306 39.252 82.378 1.00 19.19 113 ALA A C 1
ATOM 513 O O . ALA A 1 84 ? 26.940 38.087 82.099 1.00 19.21 113 ALA A O 1
ATOM 515 N N . LEU A 1 85 ? 28.000 40.030 81.565 1.00 18.35 114 LEU A N 1
ATOM 516 C CA . LEU A 1 85 ? 28.385 39.660 80.239 1.00 18.24 114 LEU A CA 1
ATOM 517 C C . LEU A 1 85 ? 29.883 39.921 80.100 1.00 17.60 114 LEU A C 1
ATOM 518 O O . LEU A 1 85 ? 30.351 41.054 80.329 1.00 17.45 114 LEU A O 1
ATOM 523 N N . LEU A 1 86 ? 30.638 38.868 79.802 1.00 17.15 115 LEU A N 1
ATOM 524 C CA . LEU A 1 86 ? 32.076 38.977 79.560 1.00 16.54 115 LEU A CA 1
ATOM 525 C C . LEU A 1 86 ? 32.324 38.963 78.072 1.00 16.20 115 LEU A C 1
ATOM 526 O O . LEU A 1 86 ? 31.804 38.080 77.352 1.00 16.15 115 LEU A O 1
ATOM 531 N N . ILE A 1 87 ? 33.102 39.921 77.582 1.00 15.50 116 ILE A N 1
ATOM 532 C CA . ILE A 1 87 ? 33.225 40.068 76.127 1.00 15.40 116 ILE A CA 1
ATOM 533 C C . ILE A 1 87 ? 34.670 40.112 75.663 1.00 15.10 116 ILE A C 1
ATOM 534 O O . ILE A 1 87 ? 35.455 40.965 76.121 1.00 15.04 116 ILE A O 1
ATOM 539 N N . ASN A 1 88 ? 35.029 39.193 74.766 1.00 15.07 117 ASN A N 1
ATOM 540 C CA . ASN A 1 88 ? 36.264 39.326 73.999 1.00 15.01 117 ASN A CA 1
ATOM 541 C C . ASN A 1 88 ? 35.863 39.861 72.622 1.00 15.51 117 ASN A C 1
ATOM 542 O O . ASN A 1 88 ? 35.335 39.125 71.747 1.00 15.61 117 ASN A O 1
ATOM 547 N N . PRO A 1 89 ? 36.086 41.158 72.419 1.00 15.84 118 PRO A N 1
ATOM 548 C CA . PRO A 1 89 ? 35.485 41.809 71.261 1.00 16.57 118 PRO A CA 1
ATOM 549 C C . PRO A 1 89 ? 36.195 41.562 69.958 1.00 17.18 118 PRO A C 1
ATOM 550 O O . PRO A 1 89 ? 37.429 41.603 69.887 1.00 16.97 118 PRO A O 1
ATOM 554 N N . ALA A 1 90 ? 35.410 41.299 68.922 1.00 18.51 119 ALA A N 1
ATOM 555 C CA . ALA A 1 90 ? 35.946 41.093 67.581 1.00 19.44 119 ALA A CA 1
ATOM 556 C C . ALA A 1 90 ? 36.508 42.402 66.994 1.00 20.42 119 ALA A C 1
ATOM 557 O O . ALA A 1 90 ? 37.480 42.357 66.232 1.00 20.74 119 ALA A O 1
ATOM 559 N N . SER A 1 91 ? 35.922 43.535 67.387 1.00 21.02 120 SER A N 1
ATOM 560 C CA . SER A 1 91 ? 36.228 44.867 66.806 1.00 22.25 120 SER A CA 1
ATOM 561 C C . SER A 1 91 ? 36.485 45.901 67.882 1.00 22.31 120 SER A C 1
ATOM 562 O O . SER A 1 91 ? 35.900 45.834 68.955 1.00 22.06 120 SER A O 1
ATOM 565 N N . PRO A 1 92 ? 37.356 46.881 67.601 1.00 23.19 121 PRO A N 1
ATOM 566 C CA . PRO A 1 92 ? 37.517 47.945 68.586 1.00 23.67 121 PRO A CA 1
ATOM 567 C C . PRO A 1 92 ? 36.297 48.884 68.714 1.00 24.15 121 PRO A C 1
ATOM 568 O O . PRO A 1 92 ? 36.211 49.607 69.696 1.00 24.27 121 PRO A O 1
ATOM 572 N N . THR A 1 93 ? 35.406 48.883 67.720 1.00 24.79 122 THR A N 1
ATOM 573 C CA . THR A 1 93 ? 34.315 49.879 67.626 1.00 25.37 122 THR A CA 1
ATOM 574 C C . THR A 1 93 ? 32.903 49.297 67.431 1.00 25.08 122 THR A C 1
ATOM 575 O O . THR A 1 93 ? 31.920 49.852 67.911 1.00 25.27 122 THR A O 1
ATOM 579 N N . ALA A 1 94 ? 32.779 48.187 66.729 1.00 24.83 123 ALA A N 1
ATOM 580 C CA . ALA A 1 94 ? 31.462 47.705 66.296 1.00 24.95 123 ALA A CA 1
ATOM 581 C C . ALA A 1 94 ? 30.519 47.250 67.431 1.00 24.54 123 ALA A C 1
ATOM 582 O O . ALA A 1 94 ? 29.300 47.188 67.229 1.00 24.59 123 ALA A O 1
ATOM 584 N N . LEU A 1 95 ? 31.061 46.936 68.611 1.00 23.70 124 LEU A N 1
ATOM 585 C CA . LEU A 1 95 ? 30.251 46.432 69.725 1.00 23.33 124 LEU A CA 1
ATOM 586 C C . LEU A 1 95 ? 29.755 47.516 70.692 1.00 23.66 124 LEU A C 1
ATOM 587 O O . LEU A 1 95 ? 28.982 47.231 71.614 1.00 22.71 124 LEU A O 1
ATOM 592 N N . GLN A 1 96 ? 30.192 48.750 70.487 1.00 24.34 125 GLN A N 1
ATOM 593 C CA . GLN A 1 96 ? 29.896 49.814 71.438 1.00 25.10 125 GLN A CA 1
ATOM 594 C C . GLN A 1 96 ? 28.383 49.969 71.687 1.00 25.02 125 GLN A C 1
ATOM 595 O O . GLN A 1 96 ? 27.963 50.039 72.834 1.00 24.79 125 GLN A O 1
ATOM 601 N N . PRO A 1 97 ? 27.566 50.013 70.618 1.00 25.61 126 PRO A N 1
ATOM 602 C CA . PRO A 1 97 ? 26.125 50.184 70.864 1.00 25.83 126 PRO A CA 1
ATOM 603 C C . PRO A 1 97 ? 25.511 49.024 71.659 1.00 24.87 126 PRO A C 1
ATOM 604 O O . PRO A 1 97 ? 24.750 49.255 72.583 1.00 24.77 126 PRO A O 1
ATOM 608 N N . VAL A 1 98 ? 25.859 47.785 71.337 1.00 24.30 127 VAL A N 1
ATOM 609 C CA . VAL A 1 98 ? 25.240 46.672 72.043 1.00 23.66 127 VAL A CA 1
ATOM 610 C C . VAL A 1 98 ? 25.769 46.576 73.462 1.00 22.87 127 VAL A C 1
ATOM 611 O O . VAL A 1 98 ? 25.052 46.128 74.352 1.00 22.76 127 VAL A O 1
ATOM 615 N N . ILE A 1 99 ? 27.005 47.020 73.679 1.00 22.47 128 ILE A N 1
ATOM 616 C CA . ILE A 1 99 ? 27.555 47.071 75.036 1.00 22.01 128 ILE A CA 1
ATOM 617 C C . ILE A 1 99 ? 26.732 48.058 75.842 1.00 22.76 128 ILE A C 1
ATOM 618 O O . ILE A 1 99 ? 26.336 47.769 76.967 1.00 22.42 128 ILE A O 1
ATOM 623 N N . GLN A 1 100 ? 26.436 49.213 75.258 1.00 23.79 129 GLN A N 1
ATOM 624 C CA . GLN A 1 100 ? 25.612 50.190 75.955 1.00 24.68 129 GLN A CA 1
ATOM 625 C C . GLN A 1 100 ? 24.193 49.664 76.177 1.00 24.69 129 GLN A C 1
ATOM 626 O O . GLN A 1 100 ? 23.578 49.957 77.194 1.00 25.11 129 GLN A O 1
ATOM 632 N N . GLN A 1 101 ? 23.681 48.869 75.235 1.00 24.72 130 GLN A N 1
ATOM 633 C CA . GLN A 1 101 ? 22.366 48.259 75.374 1.00 24.85 130 GLN A CA 1
ATOM 634 C C . GLN A 1 101 ? 22.348 47.302 76.570 1.00 24.36 130 GLN A C 1
ATOM 635 O O . GLN A 1 101 ? 21.392 47.286 77.368 1.00 24.55 130 GLN A O 1
ATOM 641 N N . ALA A 1 102 ? 23.401 46.497 76.693 1.00 23.41 131 ALA A N 1
ATOM 642 C CA . ALA A 1 102 ? 23.549 45.604 77.824 1.00 23.21 131 ALA A CA 1
ATOM 643 C C . ALA A 1 102 ? 23.561 46.380 79.145 1.00 23.75 131 ALA A C 1
ATOM 644 O O . ALA A 1 102 ? 22.847 46.029 80.069 1.00 23.79 131 ALA A O 1
ATOM 646 N N . CYS A 1 103 ? 24.350 47.450 79.219 1.00 24.70 132 CYS A N 1
ATOM 647 C CA . CYS A 1 103 ? 24.439 48.231 80.451 1.00 25.83 132 CYS A CA 1
ATOM 648 C C . CYS A 1 103 ? 23.092 48.873 80.802 1.00 27.07 132 CYS A C 1
ATOM 649 O O . CYS A 1 103 ? 22.689 48.909 81.973 1.00 26.88 132 CYS A O 1
ATOM 652 N N . ASP A 1 104 ? 22.402 49.383 79.783 1.00 28.04 133 ASP A N 1
ATOM 653 C CA . ASP A 1 104 ? 21.092 50.018 79.992 1.00 29.38 133 ASP A CA 1
ATOM 654 C C . ASP A 1 104 ? 20.059 49.022 80.512 1.00 29.63 133 ASP A C 1
ATOM 655 O O . ASP A 1 104 ? 19.095 49.414 81.171 1.00 31.10 133 ASP A O 1
ATOM 660 N N . ALA A 1 105 ? 20.248 47.739 80.206 1.00 28.64 134 ALA A N 1
ATOM 661 C CA . ALA A 1 105 ? 19.386 46.696 80.734 1.00 28.14 134 ALA A CA 1
ATOM 662 C C . ALA A 1 105 ? 19.835 46.214 82.120 1.00 27.41 134 ALA A C 1
ATOM 663 O O . ALA A 1 105 ? 19.240 45.287 82.663 1.00 27.53 134 ALA A O 1
ATOM 665 N N . GLY A 1 106 ? 20.839 46.863 82.714 1.00 26.37 135 GLY A N 1
ATOM 666 C CA . GLY A 1 106 ? 21.300 46.508 84.062 1.00 26.23 135 GLY A CA 1
ATOM 667 C C . GLY A 1 106 ? 22.354 45.405 84.143 1.00 24.96 135 GLY A C 1
ATOM 668 O O . GLY A 1 106 ? 22.662 44.930 85.234 1.00 25.55 135 GLY A O 1
ATOM 669 N N . VAL A 1 107 ? 22.918 45.018 83.003 1.00 23.88 136 VAL A N 1
ATOM 670 C CA . VAL A 1 107 ? 23.946 43.975 82.930 1.00 23.31 136 VAL A CA 1
ATOM 671 C C . VAL A 1 107 ? 25.321 44.595 83.202 1.00 23.03 136 VAL A C 1
ATOM 672 O O . VAL A 1 107 ? 25.656 45.670 82.659 1.00 23.01 136 VAL A O 1
ATOM 676 N N . LYS A 1 108 ? 26.105 43.915 84.040 1.00 22.46 137 LYS A N 1
ATOM 677 C CA . LYS A 1 108 ? 27.492 44.288 84.287 1.00 22.21 137 LYS A CA 1
ATOM 678 C C . LYS A 1 108 ? 28.317 43.766 83.121 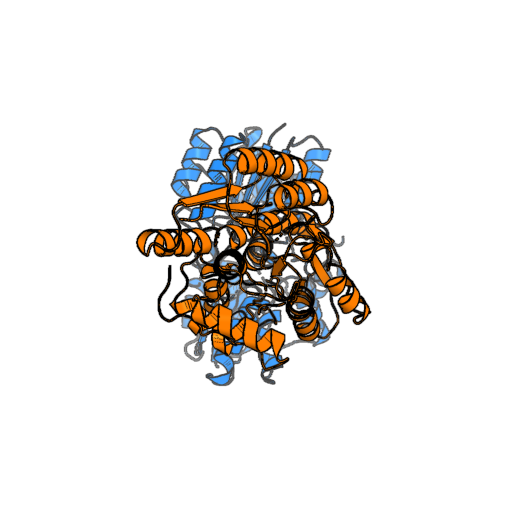1.00 21.08 137 LYS A C 1
ATOM 679 O O . LYS A 1 108 ? 28.200 42.583 82.740 1.00 20.50 137 LYS A O 1
ATOM 685 N N . VAL A 1 109 ? 29.158 44.620 82.556 1.00 20.28 138 VAL A N 1
ATOM 686 C CA . VAL A 1 109 ? 29.897 44.249 81.357 1.00 19.69 138 VAL A CA 1
ATOM 687 C C . VAL A 1 109 ? 31.383 44.347 81.612 1.00 18.96 138 VAL A C 1
ATOM 688 O O . VAL A 1 109 ? 31.885 45.403 81.974 1.00 18.97 138 VAL A O 1
ATOM 692 N N . VAL A 1 110 ? 32.074 43.217 81.464 1.00 18.47 139 VAL A N 1
ATOM 693 C CA . VAL A 1 110 ? 33.516 43.171 81.503 1.00 17.74 139 VAL A CA 1
ATOM 694 C C . VAL A 1 110 ? 34.034 42.826 80.124 1.00 17.14 139 VAL A C 1
ATOM 695 O O . VAL A 1 110 ? 33.796 41.718 79.597 1.00 16.66 139 VAL A O 1
ATOM 699 N N . VAL A 1 111 ? 34.703 43.797 79.514 1.00 16.72 140 VAL A N 1
ATOM 700 C CA . VAL A 1 111 ? 35.441 43.559 78.296 1.00 16.28 140 VAL A CA 1
ATOM 701 C C . VAL A 1 111 ? 36.809 43.030 78.703 1.00 15.99 140 VAL A C 1
ATOM 702 O O . VAL A 1 111 ? 37.489 43.636 79.537 1.00 16.17 140 VAL A O 1
ATOM 706 N N . PHE A 1 112 ? 37.222 41.903 78.142 1.00 15.45 141 PHE A N 1
ATOM 707 C CA . PHE A 1 112 ? 38.514 41.341 78.494 1.00 15.27 141 PHE A CA 1
ATOM 708 C C . PHE A 1 112 ? 39.353 41.004 77.279 1.00 15.22 141 PHE A C 1
ATOM 709 O O . PHE A 1 112 ? 38.838 40.896 76.169 1.00 15.15 141 PHE A O 1
ATOM 717 N N . ASP A 1 113 ? 40.653 40.869 77.507 1.00 15.36 142 ASP A N 1
ATOM 718 C CA . ASP A 1 113 ? 41.637 40.623 76.462 1.00 15.56 142 ASP A CA 1
ATOM 719 C C . ASP A 1 113 ? 41.518 41.639 75.339 1.00 15.95 142 ASP A C 1
ATOM 720 O O . ASP A 1 113 ? 41.678 41.308 74.155 1.00 15.89 142 ASP A O 1
ATOM 725 N N . SER A 1 114 ? 41.232 42.881 75.731 1.00 16.76 143 SER A N 1
ATOM 726 C CA . SER A 1 114 ? 41.099 44.010 74.826 1.00 17.46 143 SER A CA 1
ATOM 727 C C . SER A 1 114 ? 40.872 45.267 75.658 1.00 18.35 143 SER A C 1
ATOM 728 O O . SER A 1 114 ? 40.419 45.190 76.806 1.00 18.52 143 SER A O 1
ATOM 731 N N . ALA A 1 115 ? 41.166 46.403 75.041 1.00 19.28 144 ALA A N 1
ATOM 732 C CA . ALA A 1 115 ? 40.856 47.718 75.594 1.00 20.52 144 ALA A CA 1
ATOM 733 C C . ALA A 1 115 ? 40.067 48.475 74.539 1.00 21.35 144 ALA A C 1
ATOM 734 O O . ALA A 1 115 ? 40.574 48.717 73.446 1.00 22.10 144 ALA A O 1
ATOM 736 N N . ILE A 1 116 ? 38.846 48.856 74.848 1.00 22.06 145 ILE A N 1
ATOM 737 C CA . ILE A 1 116 ? 38.046 49.628 73.907 1.00 23.43 145 ILE A CA 1
ATOM 738 C C . ILE A 1 116 ? 37.356 50.751 74.642 1.00 24.86 145 ILE A C 1
ATOM 739 O O . ILE A 1 116 ? 37.235 50.724 75.860 1.00 25.19 145 ILE A O 1
ATOM 744 N N . ASP A 1 117 ? 36.887 51.724 73.876 1.00 26.29 146 ASP A N 1
ATOM 745 C CA . ASP A 1 117 ? 36.249 52.892 74.416 1.00 28.08 146 ASP A CA 1
ATOM 746 C C . ASP A 1 117 ? 34.744 52.629 74.586 1.00 27.44 146 ASP A C 1
ATOM 747 O O . ASP A 1 117 ? 33.928 53.128 73.835 1.00 27.70 146 ASP A O 1
ATOM 752 N N . ALA A 1 118 ? 34.401 51.799 75.560 1.00 26.93 147 ALA A N 1
ATOM 753 C CA . ALA A 1 118 ? 33.012 51.488 75.884 1.00 26.40 147 ALA A CA 1
ATOM 754 C C . ALA A 1 118 ? 32.822 51.909 77.326 1.00 26.48 147 ALA A C 1
ATOM 755 O O . ALA A 1 118 ? 33.124 51.140 78.240 1.00 25.38 147 ALA A O 1
ATOM 757 N N . PRO A 1 119 ? 32.359 53.163 77.538 1.00 27.33 148 PRO A N 1
ATOM 758 C CA . PRO A 1 119 ? 32.388 53.816 78.851 1.00 27.66 148 PRO A CA 1
ATOM 759 C C . PRO A 1 119 ? 31.718 53.069 79.986 1.00 26.69 148 PRO A C 1
ATOM 760 O O . PRO A 1 119 ? 32.156 53.175 81.115 1.00 26.81 148 PRO A O 1
ATOM 764 N N . CYS A 1 120 ? 30.661 52.328 79.689 1.00 26.23 149 CYS A N 1
ATOM 765 C CA . CYS A 1 120 ? 29.924 51.610 80.719 1.00 25.82 149 CYS A CA 1
ATOM 766 C C . CYS A 1 120 ? 30.596 50.285 81.118 1.00 23.98 149 CYS A C 1
ATOM 767 O O . CYS A 1 120 ? 30.262 49.718 82.134 1.00 23.66 149 CYS A O 1
ATOM 770 N N . ALA A 1 121 ? 31.538 49.809 80.315 1.00 22.85 150 ALA A N 1
ATOM 771 C CA . ALA A 1 121 ? 32.191 48.521 80.557 1.00 21.81 150 ALA A CA 1
ATOM 772 C C . ALA A 1 121 ? 33.431 48.679 81.405 1.00 21.56 150 ALA A C 1
ATOM 773 O O . ALA A 1 121 ? 34.066 49.749 81.423 1.00 22.72 150 ALA A O 1
ATOM 775 N N . TYR A 1 122 ? 33.784 47.607 82.095 1.00 20.40 151 TYR A N 1
ATOM 776 C CA . TYR A 1 122 ? 35.064 47.476 82.762 1.00 19.79 151 TYR A CA 1
ATOM 777 C C . TYR A 1 122 ? 36.040 46.720 81.859 1.00 19.23 151 TYR A C 1
ATOM 778 O O . TYR A 1 122 ? 35.696 45.679 81.279 1.00 18.83 151 TYR A O 1
ATOM 787 N N . ILE A 1 123 ? 37.249 47.253 81.730 1.00 18.95 152 ILE A N 1
ATOM 788 C CA . ILE A 1 123 ? 38.290 46.655 80.899 1.00 18.45 152 ILE A CA 1
ATOM 789 C C . ILE A 1 123 ? 39.316 45.855 81.745 1.00 18.18 152 ILE A C 1
ATOM 790 O O . ILE A 1 123 ? 39.923 46.382 82.701 1.00 18.50 152 ILE A O 1
ATOM 795 N N . LEU A 1 124 ? 39.543 44.603 81.352 1.00 17.32 153 LEU A N 1
ATOM 796 C CA . LEU A 1 124 ? 40.558 43.766 81.968 1.00 17.35 153 LEU A CA 1
ATOM 797 C C . LEU A 1 124 ? 41.400 43.190 80.849 1.00 17.03 153 LEU A C 1
ATOM 798 O O . LEU A 1 124 ? 40.923 42.383 80.065 1.00 16.82 153 LEU A O 1
ATOM 803 N N . GLN A 1 125 ? 42.644 43.625 80.776 1.00 17.28 154 GLN A N 1
ATOM 804 C CA . GLN A 1 125 ? 43.498 43.332 79.635 1.00 17.10 154 GLN A CA 1
ATOM 805 C C . GLN A 1 125 ? 44.857 42.812 80.067 1.00 17.22 154 GLN A C 1
ATOM 806 O O . GLN A 1 125 ? 45.104 42.588 81.254 1.00 17.92 154 GLN A O 1
ATOM 812 N N . ASN A 1 126 ? 45.731 42.605 79.098 1.00 16.89 155 ASN A N 1
ATOM 813 C CA . ASN A 1 126 ? 47.142 42.419 79.335 1.00 17.04 155 ASN A CA 1
ATOM 814 C C . ASN A 1 126 ? 47.861 43.537 78.599 1.00 17.05 155 ASN A C 1
ATOM 815 O O . ASN A 1 126 ? 47.280 44.200 77.721 1.00 16.86 155 ASN A O 1
ATOM 820 N N . SER A 1 127 ? 49.143 43.708 78.889 1.00 17.44 156 SER A N 1
ATOM 821 C CA . SER A 1 127 ? 49.968 44.651 78.090 1.00 17.64 156 SER A CA 1
ATOM 822 C C . SER A 1 127 ? 50.354 44.044 76.739 1.00 17.19 156 SER A C 1
ATOM 823 O O . SER A 1 127 ? 51.339 43.320 76.614 1.00 17.24 156 SER A O 1
ATOM 826 N N . PHE A 1 128 ? 49.589 44.396 75.720 1.00 16.82 157 PHE A N 1
ATOM 827 C CA . PHE A 1 128 ? 49.886 43.960 74.364 1.00 16.57 157 PHE A CA 1
ATOM 828 C C . PHE A 1 128 ? 51.183 44.573 73.874 1.00 17.02 157 PHE A C 1
ATOM 829 O O . PHE A 1 128 ? 51.935 43.926 73.150 1.00 16.93 157 PHE A O 1
ATOM 837 N N . VAL A 1 129 ? 51.478 45.788 74.335 1.00 17.68 158 VAL A N 1
ATOM 838 C CA . VAL A 1 129 ? 52.742 46.407 74.011 1.00 18.35 158 VAL A CA 1
ATOM 839 C C . VAL A 1 129 ? 53.920 45.586 74.535 1.00 18.45 158 VAL A C 1
ATOM 840 O O . VAL A 1 129 ? 54.877 45.358 73.809 1.00 18.69 158 VAL A O 1
ATOM 844 N N . ASP A 1 130 ? 53.859 45.151 75.786 1.00 18.44 159 ASP A N 1
ATOM 845 C CA . ASP A 1 130 ? 54.946 44.346 76.338 1.00 18.67 159 ASP A CA 1
ATOM 846 C C . ASP A 1 130 ? 55.143 43.046 75.552 1.00 18.12 159 ASP A C 1
ATOM 847 O O . ASP A 1 130 ? 56.270 42.668 75.248 1.00 18.28 159 ASP A O 1
ATOM 852 N N . TRP A 1 131 ? 54.030 42.375 75.237 1.00 17.50 160 TRP A N 1
ATOM 853 C CA . TRP A 1 131 ? 54.072 41.143 74.448 1.00 17.21 160 TRP A CA 1
ATOM 854 C C . TRP A 1 131 ? 54.768 41.399 73.136 1.00 17.33 160 TRP A C 1
ATOM 855 O O . TRP A 1 131 ? 55.775 40.778 72.834 1.00 17.35 160 TRP A O 1
ATOM 866 N N . ALA A 1 132 ? 54.251 42.344 72.356 1.00 17.53 161 ALA A N 1
ATOM 867 C CA . ALA A 1 132 ? 54.874 42.631 71.060 1.00 17.97 161 ALA A CA 1
ATOM 868 C C . ALA A 1 132 ? 56.355 42.963 71.169 1.00 18.90 161 ALA A C 1
ATOM 869 O O . ALA A 1 132 ? 57.127 42.614 70.284 1.00 18.95 161 ALA A O 1
ATOM 871 N N . THR A 1 133 ? 56.763 43.642 72.257 1.00 19.75 162 THR A N 1
ATOM 872 C CA . THR A 1 133 ? 58.150 44.012 72.431 1.00 20.87 162 THR A CA 1
ATOM 873 C C . THR A 1 133 ? 58.983 42.770 72.766 1.00 21.64 162 THR A C 1
ATOM 874 O O . THR A 1 133 ? 60.051 42.568 72.199 1.00 21.68 162 THR A O 1
ATOM 878 N N . TYR A 1 134 ? 58.485 41.933 73.670 1.00 20.50 163 TYR A N 1
ATOM 879 C CA . TYR A 1 134 ? 59.169 40.681 74.010 1.00 22.18 163 TYR A CA 1
ATOM 880 C C . TYR A 1 134 ? 59.254 39.708 72.828 1.00 21.85 163 TYR A C 1
ATOM 881 O O . TYR A 1 134 ? 60.135 38.851 72.791 1.00 22.61 163 TYR A O 1
ATOM 890 N N . ALA A 1 135 ? 58.353 39.845 71.862 1.00 21.05 164 ALA A N 1
ATOM 891 C CA . ALA A 1 135 ? 58.336 38.943 70.699 1.00 20.96 164 ALA A CA 1
ATOM 892 C C . ALA A 1 135 ? 59.285 39.443 69.626 1.00 21.19 164 ALA A C 1
ATOM 893 O O . ALA A 1 135 ? 59.858 38.641 68.891 1.00 22.81 164 ALA A O 1
ATOM 895 N N . ALA A 1 136 ? 59.450 40.762 69.521 1.00 20.76 165 ALA A N 1
ATOM 896 C CA . ALA A 1 136 ? 60.204 41.320 68.425 1.00 20.50 165 ALA A CA 1
ATOM 897 C C . ALA A 1 136 ? 61.636 41.655 68.828 1.00 21.24 165 ALA A C 1
ATOM 898 O O . ALA A 1 136 ? 62.579 41.238 68.156 1.00 21.25 165 ALA A O 1
ATOM 900 N N . LYS A 1 137 ? 61.816 42.398 69.921 1.00 21.75 166 LYS A N 1
ATOM 901 C CA . LYS A 1 137 ? 63.145 42.927 70.214 1.00 22.85 166 LYS A CA 1
ATOM 902 C C . LYS A 1 137 ? 64.226 41.853 70.446 1.00 22.47 166 LYS A C 1
ATOM 903 O O . LYS A 1 137 ? 65.292 41.914 69.829 1.00 22.02 166 LYS A O 1
ATOM 909 N N . PRO A 1 138 ? 63.973 40.883 71.341 1.00 22.41 167 PRO A N 1
ATOM 910 C CA . PRO A 1 138 ? 64.982 39.834 71.523 1.00 22.57 167 PRO A CA 1
ATOM 911 C C . PRO A 1 138 ? 65.242 39.014 70.257 1.00 22.35 167 PRO A C 1
ATOM 912 O O . PRO A 1 138 ? 66.361 38.492 70.061 1.00 22.52 167 PRO A O 1
ATOM 916 N N . VAL A 1 139 ? 64.226 38.902 69.408 1.00 21.73 168 VAL A N 1
ATOM 917 C CA . VAL A 1 139 ? 64.370 38.165 68.160 1.00 21.67 168 VAL A CA 1
ATOM 918 C C . VAL A 1 139 ? 65.308 38.903 67.204 1.00 21.89 168 VAL A C 1
ATOM 919 O O . VAL A 1 139 ? 66.216 38.305 66.614 1.00 22.01 168 VAL A O 1
ATOM 923 N N . LEU A 1 140 ? 65.127 40.210 67.093 1.00 22.39 169 LEU A N 1
ATOM 924 C CA . LEU A 1 140 ? 66.002 41.004 66.251 1.00 22.73 169 LEU A CA 1
ATOM 925 C C . LEU A 1 140 ? 67.431 41.045 66.808 1.00 23.41 169 LEU A C 1
ATOM 926 O O . LEU A 1 140 ? 68.400 40.999 66.036 1.00 22.96 169 LEU A O 1
ATOM 931 N N . GLU A 1 141 ? 67.563 41.130 68.132 1.00 23.88 170 GLU A N 1
ATOM 932 C CA . GLU A 1 141 ? 68.883 41.048 68.746 1.00 24.92 170 GLU A CA 1
ATOM 933 C C . GLU A 1 141 ? 69.552 39.718 68.421 1.00 24.18 170 GLU A C 1
ATOM 934 O O . GLU A 1 141 ? 70.738 39.693 68.124 1.00 24.22 170 GLU A O 1
ATOM 940 N N . SER A 1 142 ? 68.794 38.627 68.467 1.00 23.38 171 SER A N 1
ATOM 941 C CA . SER A 1 142 ? 69.355 37.288 68.222 1.00 23.40 171 SER A CA 1
ATOM 942 C C . SER A 1 142 ? 69.886 37.098 66.802 1.00 23.05 171 SER A C 1
ATOM 943 O O . SER A 1 142 ? 70.674 36.187 66.561 1.00 23.01 171 SER A O 1
ATOM 946 N N . ILE A 1 143 ? 69.479 37.945 65.855 1.00 22.56 172 ILE A N 1
ATOM 947 C CA . ILE A 1 143 ? 70.020 37.861 64.491 1.00 22.47 172 ILE A CA 1
ATOM 948 C C . ILE A 1 143 ? 71.003 39.013 64.232 1.00 22.98 172 ILE A C 1
ATOM 949 O O . ILE A 1 143 ? 71.299 39.380 63.085 1.00 23.03 172 ILE A O 1
ATOM 954 N N . GLY A 1 144 ? 71.504 39.598 65.312 1.00 23.40 173 GLY A N 1
ATOM 955 C CA . GLY A 1 144 ? 72.507 40.645 65.204 1.00 24.03 173 GLY A CA 1
ATOM 956 C C . GLY A 1 144 ? 72.014 41.942 64.582 1.00 24.15 173 GLY A C 1
ATOM 957 O O . GLY A 1 144 ? 72.819 42.733 64.112 1.00 24.14 173 GLY A O 1
ATOM 958 N N . GLY A 1 145 ? 70.704 42.183 64.611 1.00 23.73 174 GLY A N 1
ATOM 959 C CA . GLY A 1 145 ? 70.151 43.428 64.097 1.00 24.38 174 GLY A CA 1
ATOM 960 C C . GLY A 1 145 ? 70.234 43.576 62.590 1.00 25.02 174 GLY A C 1
ATOM 961 O O . GLY A 1 145 ? 70.190 44.684 62.065 1.00 25.48 174 GLY A O 1
ATOM 962 N N . LYS A 1 146 ? 70.343 42.458 61.884 1.00 25.74 175 LYS A N 1
ATOM 963 C CA . LYS A 1 146 ? 70.394 42.488 60.435 1.00 26.75 175 LYS A CA 1
ATOM 964 C C . LYS A 1 146 ? 69.873 41.172 59.877 1.00 25.67 175 LYS A C 1
ATOM 965 O O . LYS A 1 146 ? 69.853 40.158 60.568 1.00 25.44 175 LYS A O 1
ATOM 971 N N . GLY A 1 147 ? 69.444 41.211 58.626 1.00 24.78 176 GLY A N 1
ATOM 972 C CA . GLY A 1 147 ? 68.943 40.043 57.941 1.00 23.81 176 GLY A CA 1
ATOM 973 C C . GLY A 1 147 ? 67.528 40.245 57.467 1.00 23.17 176 GLY A C 1
ATOM 974 O O . GLY A 1 147 ? 67.025 41.379 57.403 1.00 23.21 176 GLY A O 1
ATOM 975 N N . ASN A 1 148 ? 66.889 39.129 57.115 1.00 22.39 177 ASN A N 1
ATOM 976 C CA . ASN A 1 148 ? 65.566 39.153 56.543 1.00 21.77 177 ASN A CA 1
ATOM 977 C C . ASN A 1 148 ? 64.559 38.559 57.518 1.00 20.61 177 ASN A C 1
ATOM 978 O O . ASN A 1 148 ? 64.806 37.524 58.144 1.00 20.14 177 ASN A O 1
ATOM 983 N N . VAL A 1 149 ? 63.428 39.230 57.660 1.00 19.96 178 VAL A N 1
ATOM 984 C CA . VAL A 1 149 ? 62.370 38.744 58.530 1.00 19.53 178 VAL A CA 1
ATOM 985 C C . VAL A 1 149 ? 61.006 38.692 57.868 1.00 19.22 178 VAL A C 1
ATOM 986 O O . VAL A 1 149 ? 60.706 39.467 56.925 1.00 19.89 178 VAL A O 1
ATOM 990 N N . ILE A 1 150 ? 60.167 37.788 58.386 1.00 18.48 179 ILE A N 1
ATOM 991 C CA . ILE A 1 150 ? 58.764 37.745 58.011 1.00 18.19 179 ILE A CA 1
ATOM 992 C C . ILE A 1 150 ? 57.945 38.179 59.229 1.00 17.31 179 ILE A C 1
ATOM 993 O O . ILE A 1 150 ? 58.215 37.743 60.342 1.00 16.77 179 ILE A O 1
ATOM 998 N N . VAL A 1 151 ? 56.971 39.055 59.012 1.00 17.00 180 VAL A N 1
ATOM 999 C CA . VAL A 1 151 ? 56.014 39.411 60.050 1.00 16.60 180 VAL A CA 1
ATOM 1000 C C . VAL A 1 151 ? 54.728 38.640 59.793 1.00 16.32 180 VAL A C 1
ATOM 1001 O O . VAL A 1 151 ? 54.143 38.739 58.710 1.00 16.75 180 VAL A O 1
ATOM 1005 N N . VAL A 1 152 ? 54.269 37.923 60.814 1.00 15.86 181 VAL A N 1
ATOM 1006 C CA . VAL A 1 152 ? 53.009 37.216 60.773 1.00 15.72 181 VAL A CA 1
ATOM 1007 C C . VAL A 1 152 ? 52.077 37.871 61.764 1.00 15.53 181 VAL A C 1
ATOM 1008 O O . VAL A 1 152 ? 52.286 37.794 62.969 1.00 15.40 181 VAL A O 1
ATOM 1012 N N . ARG A 1 153 ? 51.060 38.547 61.255 1.00 15.59 182 ARG A N 1
ATOM 1013 C CA . ARG A 1 153 ? 50.108 39.236 62.095 1.00 15.47 182 ARG A CA 1
ATOM 1014 C C . ARG A 1 153 ? 49.166 38.284 62.825 1.00 15.50 182 ARG A C 1
ATOM 1015 O O . ARG A 1 153 ? 48.911 37.135 62.396 1.00 15.67 182 ARG A O 1
ATOM 1023 N N . GLY A 1 154 ? 48.635 38.789 63.930 1.00 15.55 183 GLY A N 1
ATOM 1024 C CA . GLY A 1 154 ? 47.743 38.014 64.788 1.00 15.54 183 GLY A CA 1
ATOM 1025 C C . GLY A 1 154 ? 46.282 38.061 64.388 1.00 15.90 183 GLY A C 1
ATOM 1026 O O . GLY A 1 154 ? 45.943 37.861 63.210 1.00 16.24 183 GLY A O 1
ATOM 1027 N N . VAL A 1 155 ? 45.416 38.290 65.372 1.00 15.90 184 VAL A N 1
ATOM 1028 C CA . VAL A 1 155 ? 43.975 38.311 65.157 1.00 16.33 184 VAL A CA 1
ATOM 1029 C C . VAL A 1 155 ? 43.581 39.645 64.525 1.00 16.72 184 VAL A C 1
ATOM 1030 O O . VAL A 1 155 ? 43.045 40.535 65.194 1.00 16.62 184 VAL A O 1
ATOM 1034 N N . VAL A 1 156 ? 43.819 39.735 63.210 1.00 17.24 185 VAL A N 1
ATOM 1035 C CA . VAL A 1 156 ? 43.574 40.976 62.433 1.00 17.62 185 VAL A CA 1
ATOM 1036 C C . VAL A 1 156 ? 42.116 41.387 62.548 1.00 17.96 185 VAL A C 1
ATOM 1037 O O . VAL A 1 156 ? 41.205 40.568 62.413 1.00 18.42 185 VAL A O 1
ATOM 1041 N N . GLY A 1 157 ? 41.889 42.671 62.768 1.00 18.00 186 GLY A N 1
ATOM 1042 C CA . GLY A 1 157 ? 40.554 43.201 63.023 1.00 18.12 186 GLY A CA 1
ATOM 1043 C C . GLY A 1 157 ? 40.363 43.513 64.500 1.00 17.72 186 GLY A C 1
ATOM 1044 O O . GLY A 1 157 ? 39.637 44.449 64.847 1.00 17.86 186 GLY A O 1
ATOM 1045 N N . SER A 1 158 ? 41.026 42.751 65.382 1.00 16.73 187 SER A N 1
ATOM 1046 C CA . SER A 1 158 ? 40.933 43.016 66.825 1.00 16.45 187 SER A CA 1
ATOM 1047 C C . SER A 1 158 ? 41.800 44.218 67.285 1.00 16.38 187 SER A C 1
ATOM 1048 O O . SER A 1 158 ? 42.770 44.606 66.634 1.00 16.50 187 SER A O 1
ATOM 1051 N N . GLN A 1 159 ? 41.428 44.803 68.413 1.00 16.59 188 GLN A N 1
ATOM 1052 C CA . GLN A 1 159 ? 42.202 45.932 68.973 1.00 16.91 188 GLN A CA 1
ATOM 1053 C C . GLN A 1 159 ? 43.630 45.539 69.405 1.00 16.45 188 GLN A C 1
ATOM 1054 O O . GLN A 1 159 ? 44.596 46.236 69.070 1.00 16.52 188 GLN A O 1
ATOM 1060 N N . PRO A 1 160 ? 43.787 44.432 70.139 1.00 15.94 189 PRO A N 1
ATOM 1061 C CA . PRO A 1 160 ? 45.150 44.077 70.487 1.00 15.74 189 PRO A CA 1
ATOM 1062 C C . PRO A 1 160 ? 46.053 43.848 69.289 1.00 15.53 189 PRO A C 1
ATOM 1063 O O . PRO A 1 160 ? 47.205 44.263 69.314 1.00 15.44 189 PRO A O 1
ATOM 1067 N N . GLU A 1 161 ? 45.554 43.190 68.247 1.00 15.44 190 GLU A N 1
ATOM 1068 C CA . GLU A 1 161 ? 46.382 42.950 67.074 1.00 15.37 190 GLU A CA 1
ATOM 1069 C C . GLU A 1 161 ? 46.825 44.260 66.445 1.00 15.96 190 GLU A C 1
ATOM 1070 O O . GLU A 1 161 ? 47.987 44.420 66.058 1.00 15.90 190 GLU A O 1
ATOM 1076 N N . ALA A 1 162 ? 45.911 45.212 66.354 1.00 16.67 191 ALA A N 1
ATOM 1077 C CA . ALA A 1 162 ? 46.260 46.451 65.712 1.00 17.59 191 ALA A CA 1
ATOM 1078 C C . ALA A 1 162 ? 47.361 47.159 66.517 1.00 17.91 191 ALA A C 1
ATOM 1079 O O . ALA A 1 162 ? 48.308 47.693 65.940 1.00 17.94 191 ALA A O 1
ATOM 1081 N N . GLU A 1 163 ? 47.246 47.117 67.845 1.00 18.38 192 GLU A N 1
ATOM 1082 C CA . GLU A 1 163 ? 48.219 47.751 68.731 1.00 19.18 192 GLU A CA 1
ATOM 1083 C C . GLU A 1 163 ? 49.589 47.099 68.612 1.00 18.84 192 GLU A C 1
ATOM 1084 O O . GLU A 1 163 ? 50.632 47.792 68.543 1.00 18.64 192 GLU A O 1
ATOM 1098 N N . TYR A 1 165 ? 50.740 45.343 66.106 1.00 18.29 194 TYR A N 1
ATOM 1099 C CA . TYR A 1 165 ? 51.326 45.556 64.780 1.00 18.88 194 TYR A CA 1
ATOM 1100 C C . TYR A 1 165 ? 52.054 46.920 64.752 1.00 19.65 194 TYR A C 1
ATOM 1101 O O . TYR A 1 165 ? 53.158 47.032 64.215 1.00 19.19 194 TYR A O 1
ATOM 1110 N N . GLU A 1 166 ? 51.451 47.948 65.338 1.00 20.45 195 GLU A N 1
ATOM 1111 C CA . GLU A 1 166 ? 52.121 49.237 65.419 1.00 21.99 195 GLU A CA 1
ATOM 1112 C C . GLU A 1 166 ? 53.403 49.100 66.209 1.00 21.42 195 GLU A C 1
ATOM 1113 O O . GLU A 1 166 ? 54.431 49.678 65.835 1.00 22.08 195 GLU A O 1
ATOM 1119 N N . THR A 1 167 ? 53.353 48.353 67.309 1.00 20.35 196 THR A N 1
ATOM 1120 C CA . THR A 1 167 ? 54.538 48.166 68.136 1.00 20.17 196 THR A CA 1
ATOM 1121 C C . THR A 1 167 ? 55.622 47.418 67.336 1.00 19.51 196 THR A C 1
ATOM 1122 O O . THR A 1 167 ? 56.779 47.846 67.306 1.00 19.69 196 THR A O 1
ATOM 1126 N N . THR A 1 168 ? 55.244 46.338 66.657 1.00 18.69 197 THR A N 1
ATOM 1127 C CA . THR A 1 168 ? 56.204 45.586 65.862 1.00 18.41 197 THR A CA 1
ATOM 1128 C C . THR A 1 168 ? 56.867 46.472 64.800 1.00 19.08 197 THR A C 1
ATOM 1129 O O . THR A 1 168 ? 58.073 46.392 64.609 1.00 19.16 197 THR A O 1
ATOM 1133 N N . LYS A 1 169 ? 56.086 47.318 64.128 1.00 19.86 198 LYS A N 1
ATOM 1134 C CA . LYS A 1 169 ? 56.660 48.194 63.103 1.00 21.21 198 LYS A CA 1
ATOM 1135 C C . LYS A 1 169 ? 57.631 49.192 63.738 1.00 22.28 198 LYS A C 1
ATOM 1136 O O . LYS A 1 169 ? 58.712 49.449 63.206 1.00 22.73 198 LYS A O 1
ATOM 1142 N N . LYS A 1 170 ? 57.242 49.743 64.879 1.00 23.41 199 LYS A N 1
ATOM 1143 C CA . LYS A 1 170 ? 58.095 50.687 65.602 1.00 25.07 199 LYS A CA 1
ATOM 1144 C C . LYS A 1 170 ? 59.452 50.092 65.973 1.00 24.54 199 LYS A C 1
ATOM 1145 O O . LYS A 1 170 ? 60.489 50.712 65.768 1.00 25.85 199 LYS A O 1
ATOM 1151 N N . ILE A 1 171 ? 59.440 48.891 66.527 1.00 23.20 200 ILE A N 1
ATOM 1152 C CA . ILE A 1 171 ? 60.661 48.203 66.880 1.00 22.74 200 ILE A CA 1
ATOM 1153 C C . ILE A 1 171 ? 61.486 47.912 65.624 1.00 22.72 200 ILE A C 1
ATOM 1154 O O . ILE A 1 171 ? 62.700 48.125 65.614 1.00 23.41 200 ILE A O 1
ATOM 1159 N N . LEU A 1 172 ? 60.847 47.449 64.557 1.00 22.22 201 LEU A N 1
ATOM 1160 C CA . LEU A 1 172 ? 61.572 47.177 63.324 1.00 22.39 201 LEU A CA 1
ATOM 1161 C C . LEU A 1 172 ? 62.286 48.424 62.808 1.00 23.74 201 LEU A C 1
ATOM 1162 O O . LEU A 1 172 ? 63.393 48.330 62.298 1.00 23.94 201 LEU A O 1
ATOM 1167 N N . ALA A 1 173 ? 61.658 49.582 62.961 1.00 25.15 202 ALA A N 1
ATOM 1168 C CA . ALA A 1 173 ? 62.234 50.845 62.492 1.00 26.94 202 ALA A CA 1
ATOM 1169 C C . ALA A 1 173 ? 63.549 51.192 63.205 1.00 28.31 202 ALA A C 1
ATOM 1170 O O . ALA A 1 173 ? 64.361 51.960 62.675 1.00 29.23 202 ALA A O 1
ATOM 1172 N N . GLU A 1 174 ? 63.748 50.642 64.399 1.00 28.93 203 GLU A N 1
ATOM 1173 C CA . GLU A 1 174 ? 64.987 50.828 65.148 1.00 31.41 203 GLU A CA 1
ATOM 1174 C C . GLU A 1 174 ? 66.125 49.929 64.664 1.00 30.98 203 GLU A C 1
ATOM 1175 O O . GLU A 1 174 ? 67.256 50.075 65.120 1.00 30.97 203 GLU A O 1
ATOM 1181 N N . TYR A 1 175 ? 65.821 48.996 63.759 1.00 30.46 204 TYR A N 1
ATOM 1182 C CA . TYR A 1 175 ? 66.827 48.137 63.136 1.00 29.95 204 TYR A CA 1
ATOM 1183 C C . TYR A 1 175 ? 66.815 48.309 61.597 1.00 30.42 204 TYR A C 1
ATOM 1184 O O . TYR A 1 175 ? 66.253 47.484 60.870 1.00 30.04 204 TYR A O 1
ATOM 1193 N N . PRO A 1 176 ? 67.453 49.382 61.089 1.00 32.48 205 PRO A N 1
ATOM 1194 C CA . PRO A 1 176 ? 67.520 49.711 59.656 1.00 32.68 205 PRO A CA 1
ATOM 1195 C C . PRO A 1 176 ? 68.083 48.598 58.774 1.00 32.44 205 PRO A C 1
ATOM 1196 O O . PRO A 1 176 ? 67.721 48.506 57.617 1.00 32.91 205 PRO A O 1
ATOM 1200 N N . GLN A 1 177 ? 68.974 47.771 59.303 1.00 32.52 206 GLN A N 1
ATOM 1201 C CA . GLN A 1 177 ? 69.582 46.712 58.511 1.00 33.38 206 GLN A CA 1
ATOM 1202 C C . GLN A 1 177 ? 68.720 45.448 58.470 1.00 30.85 206 GLN A C 1
ATOM 1203 O O . GLN A 1 177 ? 69.103 44.466 57.854 1.00 31.21 206 GLN A O 1
ATOM 1209 N N . VAL A 1 178 ? 67.577 45.460 59.144 1.00 28.42 207 VAL A N 1
ATOM 1210 C CA . VAL A 1 178 ? 66.622 44.366 59.016 1.00 26.58 207 VAL A CA 1
ATOM 1211 C C . VAL A 1 178 ? 65.602 44.719 57.940 1.00 26.05 207 VAL A C 1
ATOM 1212 O O . VAL A 1 178 ? 65.089 45.831 57.919 1.00 25.74 207 VAL A O 1
ATOM 1216 N N . LYS A 1 179 ? 65.338 43.764 57.048 1.00 25.19 208 LYS A N 1
ATOM 1217 C CA . LYS A 1 179 ? 64.419 43.928 55.938 1.00 25.56 208 LYS A CA 1
ATOM 1218 C C . LYS A 1 179 ? 63.240 42.975 56.139 1.00 23.82 208 LYS A C 1
ATOM 1219 O O . LYS A 1 179 ? 63.436 41.774 56.404 1.00 22.43 208 LYS A O 1
ATOM 1225 N N . THR A 1 180 ? 62.027 43.515 56.028 1.00 22.79 209 THR A N 1
ATOM 1226 C CA . THR A 1 180 ? 60.834 42.699 56.080 1.00 21.87 209 THR A CA 1
ATOM 1227 C C . THR A 1 180 ? 60.605 42.192 54.664 1.00 21.97 209 THR A C 1
ATOM 1228 O O . THR A 1 180 ? 60.334 42.982 53.767 1.00 22.62 209 THR A O 1
ATOM 1232 N N . VAL A 1 181 ? 60.740 40.891 54.455 1.00 21.20 210 VAL A N 1
ATOM 1233 C CA . VAL A 1 181 ? 60.628 40.325 53.115 1.00 21.77 210 VAL A CA 1
ATOM 1234 C C . VAL A 1 181 ? 59.221 39.844 52.800 1.00 21.51 210 VAL A C 1
ATOM 1235 O O . VAL A 1 181 ? 58.913 39.577 51.631 1.00 22.02 210 VAL A O 1
ATOM 1239 N N . ALA A 1 182 ? 58.378 39.724 53.832 1.00 20.63 211 ALA A N 1
ATOM 1240 C CA . ALA A 1 182 ? 56.957 39.453 53.655 1.00 20.38 211 ALA A CA 1
ATOM 1241 C C . ALA A 1 182 ? 56.167 39.746 54.929 1.00 19.73 211 ALA A C 1
ATOM 1242 O O . ALA A 1 182 ? 56.674 39.578 56.049 1.00 19.04 211 ALA A O 1
ATOM 1244 N N . THR A 1 183 ? 54.946 40.234 54.747 1.00 19.71 212 THR A N 1
ATOM 1245 C CA . THR A 1 183 ? 53.971 40.315 55.815 1.00 19.16 212 THR A CA 1
ATOM 1246 C C . THR A 1 183 ? 52.737 39.478 55.462 1.00 19.10 212 THR A C 1
ATOM 1247 O O . THR A 1 183 ? 52.151 39.611 54.376 1.00 19.35 212 THR A O 1
ATOM 1251 N N . VAL A 1 184 ? 52.334 38.641 56.402 1.00 18.46 213 VAL A N 1
ATOM 1252 C CA . VAL A 1 184 ? 51.163 37.812 56.245 1.00 18.76 213 VAL A CA 1
ATOM 1253 C C . VAL A 1 184 ? 50.297 37.814 57.500 1.00 18.16 213 VAL A C 1
ATOM 1254 O O . VAL A 1 184 ? 50.701 38.341 58.532 1.00 17.65 213 VAL A O 1
ATOM 1258 N N . THR A 1 185 ? 49.106 37.233 57.392 1.00 18.22 214 THR A N 1
ATOM 1259 C CA . THR A 1 185 ? 48.194 37.071 58.528 1.00 17.85 214 THR A CA 1
ATOM 1260 C C . THR A 1 185 ? 48.149 35.611 58.987 1.00 17.75 214 THR A C 1
ATOM 1261 O O . THR A 1 185 ? 47.870 34.701 58.194 1.00 18.13 214 THR A O 1
ATOM 1265 N N . GLY A 1 186 ? 48.375 35.406 60.274 1.00 17.07 215 GLY A N 1
ATOM 1266 C CA . GLY A 1 186 ? 48.353 34.079 60.879 1.00 17.39 215 GLY A CA 1
ATOM 1267 C C . GLY A 1 186 ? 47.198 33.815 61.834 1.00 17.74 215 GLY A C 1
ATOM 1268 O O . GLY A 1 186 ? 46.944 32.661 62.155 1.00 18.25 215 GLY A O 1
ATOM 1277 N N . CYS A 1 188 ? 47.158 34.183 64.966 1.00 17.62 217 CYS A N 1
ATOM 1278 C CA . CYS A 1 188 ? 47.803 33.450 66.099 1.00 17.68 217 CYS A CA 1
ATOM 1279 C C . CYS A 1 188 ? 47.467 31.958 66.081 1.00 18.13 217 CYS A C 1
ATOM 1280 O O . CYS A 1 188 ? 47.308 31.323 67.123 1.00 17.95 217 CYS A O 1
ATOM 1283 N N . ASP A 1 189 ? 47.358 31.419 64.875 1.00 18.68 218 ASP A N 1
ATOM 1284 C CA . ASP A 1 189 ? 47.019 30.011 64.668 1.00 19.45 218 ASP A CA 1
ATOM 1285 C C . ASP A 1 189 ? 48.125 29.347 63.871 1.00 19.49 218 ASP A C 1
ATOM 1286 O O . ASP A 1 189 ? 48.407 29.754 62.763 1.00 19.23 218 ASP A O 1
ATOM 1291 N N . GLY A 1 190 ? 48.736 28.312 64.436 1.00 19.80 219 GLY A N 1
ATOM 1292 C CA . GLY A 1 190 ? 49.856 27.631 63.785 1.00 20.03 219 GLY A CA 1
ATOM 1293 C C . GLY A 1 190 ? 49.588 27.179 62.353 1.00 20.32 219 GLY A C 1
ATOM 1294 O O . GLY A 1 190 ? 50.379 27.478 61.440 1.00 20.04 219 GLY A O 1
ATOM 1295 N N . ALA A 1 191 ? 48.482 26.480 62.147 1.00 21.02 220 ALA A N 1
ATOM 1296 C CA . ALA A 1 191 ? 48.165 25.933 60.826 1.00 22.00 220 ALA A CA 1
ATOM 1297 C C . ALA A 1 191 ? 47.911 27.051 59.807 1.00 21.95 220 ALA A C 1
ATOM 1298 O O . ALA A 1 191 ? 48.359 26.969 58.668 1.00 22.12 220 ALA A O 1
ATOM 1300 N N . THR A 1 192 ? 47.250 28.121 60.241 1.00 21.72 221 THR A N 1
ATOM 1301 C CA . THR A 1 192 ? 47.008 29.260 59.365 1.00 21.87 221 THR A CA 1
ATOM 1302 C C . THR A 1 192 ? 48.320 29.959 58.987 1.00 21.52 221 THR A C 1
ATOM 1303 O O . THR A 1 192 ? 48.584 30.232 57.807 1.00 21.62 221 THR A O 1
ATOM 1307 N N . ALA A 1 193 ? 49.124 30.281 59.998 1.00 21.41 222 ALA A N 1
ATOM 1308 C CA . ALA A 1 193 ? 50.456 30.820 59.790 1.00 21.07 222 ALA A CA 1
ATOM 1309 C C . ALA A 1 193 ? 51.316 29.912 58.911 1.00 22.10 222 ALA A C 1
ATOM 1310 O O . ALA A 1 193 ? 52.003 30.386 58.022 1.00 21.15 222 ALA A O 1
ATOM 1312 N N . GLN A 1 194 ? 51.280 28.601 59.185 1.00 23.28 223 GLN A N 1
ATOM 1313 C CA . GLN A 1 194 ? 52.023 27.634 58.375 1.00 24.98 223 GLN A CA 1
ATOM 1314 C C . GLN A 1 194 ? 51.711 27.794 56.904 1.00 25.58 223 GLN A C 1
ATOM 1315 O O . GLN A 1 194 ? 52.621 27.867 56.072 1.00 25.20 223 GLN A O 1
ATOM 1321 N N . LYS A 1 195 ? 50.424 27.823 56.595 1.00 27.06 224 LYS A N 1
ATOM 1322 C CA . LYS A 1 195 ? 49.959 27.928 55.214 1.00 28.92 224 LYS A CA 1
ATOM 1323 C C . LYS A 1 195 ? 50.405 29.246 54.570 1.00 27.29 224 LYS A C 1
ATOM 1324 O O . LYS A 1 195 ? 50.898 29.248 53.441 1.00 27.03 224 LYS A O 1
ATOM 1330 N N . ALA A 1 196 ? 50.240 30.359 55.289 1.00 25.93 225 ALA A N 1
ATOM 1331 C CA . ALA A 1 196 ? 50.595 31.668 54.742 1.00 24.94 225 ALA A CA 1
ATOM 1332 C C . ALA A 1 196 ? 52.110 31.813 54.518 1.00 24.19 225 ALA A C 1
ATOM 1333 O O . ALA A 1 196 ? 52.539 32.325 53.481 1.00 23.89 225 ALA A O 1
ATOM 1335 N N . VAL A 1 197 ? 52.916 31.372 55.478 1.00 23.06 226 VAL A N 1
ATOM 1336 C CA . VAL A 1 197 ? 54.372 31.432 55.316 1.00 23.44 226 VAL A CA 1
ATOM 1337 C C . VAL A 1 197 ? 54.832 30.516 54.173 1.00 24.00 226 VAL A C 1
ATOM 1338 O O . VAL A 1 197 ? 55.662 30.901 53.362 1.00 23.22 226 VAL A O 1
ATOM 1342 N N . LEU A 1 198 ? 54.303 29.296 54.136 1.00 25.51 227 LEU A N 1
ATOM 1343 C CA . LEU A 1 198 ? 54.656 28.339 53.082 1.00 27.29 227 LEU A CA 1
ATOM 1344 C C . LEU A 1 198 ? 54.429 28.969 51.714 1.00 28.22 227 LEU A C 1
ATOM 1345 O O . LEU A 1 198 ? 55.225 28.776 50.781 1.00 28.90 227 LEU A O 1
ATOM 1350 N N . GLY A 1 199 ? 53.337 29.719 51.620 1.00 28.50 228 GLY A N 1
ATOM 1351 C CA . GLY A 1 199 ? 52.956 30.434 50.415 1.00 29.52 228 GLY A CA 1
ATOM 1352 C C . GLY A 1 199 ? 54.010 31.384 49.890 1.00 29.90 228 GLY A C 1
ATOM 1353 O O . GLY A 1 199 ? 54.182 31.479 48.673 1.00 31.82 228 GLY A O 1
ATOM 1354 N N . VAL A 1 200 ? 54.737 32.064 50.776 1.00 28.54 229 VAL A N 1
ATOM 1355 C CA . VAL A 1 200 ? 55.709 33.073 50.329 1.00 28.99 229 VAL A CA 1
ATOM 1356 C C . VAL A 1 200 ? 57.165 32.619 50.272 1.00 28.57 229 VAL A C 1
ATOM 1357 O O . VAL A 1 200 ? 57.982 33.282 49.641 1.00 28.71 229 VAL A O 1
ATOM 1361 N N . LEU A 1 201 ? 57.502 31.519 50.932 1.00 28.64 230 LEU A N 1
ATOM 1362 C CA . LEU A 1 201 ? 58.894 31.067 51.000 1.00 29.98 230 LEU A CA 1
ATOM 1363 C C . LEU A 1 201 ? 59.593 30.940 49.644 1.00 31.40 230 LEU A C 1
ATOM 1364 O O . LEU A 1 201 ? 60.709 31.430 49.491 1.00 31.89 230 LEU A O 1
ATOM 1369 N N . PRO A 1 202 ? 58.939 30.318 48.644 1.00 33.05 231 PRO A N 1
ATOM 1370 C CA . PRO A 1 202 ? 59.635 30.224 47.348 1.00 34.59 231 PRO A CA 1
ATOM 1371 C C . PRO A 1 202 ? 60.010 31.590 46.733 1.00 35.53 231 PRO A C 1
ATOM 1372 O O . PRO A 1 202 ? 60.957 31.670 45.961 1.00 36.15 231 PRO A O 1
ATOM 1376 N N . SER A 1 203 ? 59.295 32.654 47.090 1.00 36.00 232 SER A N 1
ATOM 1377 C CA . SER A 1 203 ? 59.527 33.959 46.472 1.00 37.45 232 SER A CA 1
ATOM 1378 C C . SER A 1 203 ? 60.501 34.851 47.237 1.00 37.74 232 SER A C 1
ATOM 1379 O O . SER A 1 203 ? 60.798 35.944 46.769 1.00 38.80 232 SER A O 1
ATOM 1382 N N . VAL A 1 204 ? 60.990 34.418 48.402 1.00 37.01 233 VAL A N 1
ATOM 1383 C CA . VAL A 1 204 ? 61.847 35.290 49.209 1.00 37.12 233 VAL A CA 1
ATOM 1384 C C . VAL A 1 204 ? 63.242 34.733 49.469 1.00 37.82 233 VAL A C 1
ATOM 1385 O O . VAL A 1 204 ? 63.479 33.535 49.354 1.00 37.54 233 VAL A O 1
ATOM 1389 N N . SER A 1 205 ? 64.154 35.650 49.803 1.00 39.62 234 SER A N 1
ATOM 1390 C CA . SER A 1 205 ? 65.526 35.321 50.201 1.00 40.87 234 SER A CA 1
ATOM 1391 C C . SER A 1 205 ? 65.513 34.618 51.548 1.00 38.88 234 SER A C 1
ATOM 1392 O O . SER A 1 205 ? 64.469 34.562 52.216 1.00 41.35 234 SER A O 1
ATOM 1395 N N . THR A 1 206 ? 66.677 34.123 51.959 1.00 35.54 235 THR A N 1
ATOM 1396 C CA . THR A 1 206 ? 66.837 33.456 53.246 1.00 32.75 235 THR A CA 1
ATOM 1397 C C . THR A 1 206 ? 66.218 34.276 54.382 1.00 29.53 235 THR A C 1
ATOM 1398 O O . THR A 1 206 ? 66.407 35.499 54.464 1.00 28.53 235 THR A O 1
ATOM 1402 N N . VAL A 1 207 ? 65.476 33.594 55.247 1.00 26.36 236 VAL A N 1
ATOM 1403 C CA . VAL A 1 207 ? 64.734 34.251 56.319 1.00 24.78 236 VAL A CA 1
ATOM 1404 C C . VAL A 1 207 ? 65.399 33.940 57.649 1.00 23.46 236 VAL A C 1
ATOM 1405 O O . VAL A 1 207 ? 65.478 32.797 58.033 1.00 22.68 236 VAL A O 1
ATOM 1409 N N . ASP A 1 208 ? 65.833 34.967 58.371 1.00 22.90 237 ASP A N 1
ATOM 1410 C CA . ASP A 1 208 ? 66.531 34.779 59.647 1.00 22.50 237 ASP A CA 1
ATOM 1411 C C . ASP A 1 208 ? 65.587 34.695 60.851 1.00 21.53 237 ASP A C 1
ATOM 1412 O O . ASP A 1 208 ? 65.887 34.038 61.864 1.00 21.72 237 ASP A O 1
ATOM 1417 N N . ALA A 1 209 ? 64.446 35.347 60.750 1.00 20.40 238 ALA A N 1
ATOM 1418 C CA . ALA A 1 209 ? 63.478 35.313 61.829 1.00 19.86 238 ALA A CA 1
ATOM 1419 C C . ALA A 1 209 ? 62.059 35.503 61.329 1.00 19.40 238 ALA A C 1
ATOM 1420 O O . ALA A 1 209 ? 61.832 36.186 60.332 1.00 19.37 238 ALA A O 1
ATOM 1422 N N . VAL A 1 210 ? 61.114 34.945 62.076 1.00 18.94 239 VAL A N 1
ATOM 1423 C CA . VAL A 1 210 ? 59.709 35.188 61.836 1.00 18.61 239 VAL A CA 1
ATOM 1424 C C . VAL A 1 210 ? 59.052 35.686 63.107 1.00 18.55 239 VAL A C 1
ATOM 1425 O O . VAL A 1 210 ? 58.932 34.947 64.090 1.00 18.82 239 VAL A O 1
ATOM 1429 N N . ILE A 1 211 ? 58.659 36.960 63.080 1.00 18.16 240 ILE A N 1
ATOM 1430 C CA . ILE A 1 211 ? 58.065 37.629 64.222 1.00 18.24 240 ILE A CA 1
ATOM 1431 C C . ILE A 1 211 ? 56.558 37.484 64.093 1.00 17.82 240 ILE A C 1
ATOM 1432 O O . ILE A 1 211 ? 55.918 38.119 63.232 1.00 17.50 240 ILE A O 1
ATOM 1437 N N . GLY A 1 212 ? 55.999 36.641 64.943 1.00 17.71 241 GLY A N 1
ATOM 1438 C CA . GLY A 1 212 ? 54.602 36.311 64.857 1.00 17.87 241 GLY A CA 1
ATOM 1439 C C . GLY A 1 212 ? 53.854 36.452 66.149 1.00 18.21 241 GLY A C 1
ATOM 1440 O O . GLY A 1 212 ? 54.323 37.100 67.098 1.00 18.75 241 GLY A O 1
ATOM 1441 N N . CYS A 1 213 ? 52.684 35.816 66.172 1.00 18.39 242 CYS A N 1
ATOM 1442 C CA . CYS A 1 213 ? 51.773 35.827 67.303 1.00 18.66 242 CYS A CA 1
ATOM 1443 C C . CYS A 1 213 ? 51.550 34.380 67.740 1.00 19.19 242 CYS A C 1
ATOM 1444 O O . CYS A 1 213 ? 50.652 33.713 67.228 1.00 19.14 242 CYS A O 1
ATOM 1447 N N . GLY A 1 214 ? 52.403 33.893 68.633 1.00 19.60 243 GLY A N 1
ATOM 1448 C CA . GLY A 1 214 ? 52.279 32.543 69.184 1.00 20.26 243 GLY A CA 1
ATOM 1449 C C . GLY A 1 214 ? 52.028 31.501 68.100 1.00 20.55 243 GLY A C 1
ATOM 1450 O O . GLY A 1 214 ? 51.119 30.694 68.207 1.00 21.88 243 GLY A O 1
ATOM 1451 N N . ASP A 1 215 ? 52.834 31.515 67.049 1.00 20.30 244 ASP A N 1
ATOM 1452 C CA . ASP A 1 215 ? 52.583 30.679 65.883 1.00 20.31 244 ASP A CA 1
ATOM 1453 C C . ASP A 1 215 ? 53.830 29.961 65.398 1.00 20.25 244 ASP A C 1
ATOM 1454 O O . ASP A 1 215 ? 53.811 29.340 64.326 1.00 19.84 244 ASP A O 1
ATOM 1459 N N . GLY A 1 216 ? 54.901 30.038 66.184 1.00 20.38 245 GLY A N 1
ATOM 1460 C CA . GLY A 1 216 ? 56.216 29.542 65.769 1.00 21.03 245 GLY A CA 1
ATOM 1461 C C . GLY A 1 216 ? 56.283 28.061 65.411 1.00 21.92 245 GLY A C 1
ATOM 1462 O O . GLY A 1 216 ? 57.120 27.659 64.608 1.00 21.76 245 GLY A O 1
ATOM 1463 N N . TYR A 1 217 ? 55.419 27.235 65.993 1.00 23.30 246 TYR A N 1
ATOM 1464 C CA . TYR A 1 217 ? 55.449 25.784 65.677 1.00 24.74 246 TYR A CA 1
ATOM 1465 C C . TYR A 1 217 ? 54.984 25.596 64.241 1.00 24.53 246 TYR A C 1
ATOM 1466 O O . TYR A 1 217 ? 55.589 24.855 63.496 1.00 25.18 246 TYR A O 1
ATOM 1475 N N . GLY A 1 218 ? 53.919 26.291 63.860 1.00 24.46 247 GLY A N 1
ATOM 1476 C CA . GLY A 1 218 ? 53.402 26.260 62.488 1.00 24.26 247 GLY A CA 1
ATOM 1477 C C . GLY A 1 218 ? 54.359 26.864 61.484 1.00 23.58 247 GLY A C 1
ATOM 1478 O O . GLY A 1 218 ? 54.532 26.354 60.381 1.00 23.78 247 GLY A O 1
ATOM 1479 N N . VAL A 1 219 ? 54.994 27.959 61.867 1.00 22.85 248 VAL A N 1
ATOM 1480 C CA . VAL A 1 219 ? 56.010 28.572 61.031 1.00 22.59 248 VAL A CA 1
ATOM 1481 C C . VAL A 1 219 ? 57.161 27.564 60.791 1.00 23.48 248 VAL A C 1
ATOM 1482 O O . VAL A 1 219 ? 57.594 27.311 59.647 1.00 23.86 248 VAL A O 1
ATOM 1486 N N . ALA A 1 220 ? 57.590 26.907 61.857 1.00 24.52 249 ALA A N 1
ATOM 1487 C CA . ALA A 1 220 ? 58.644 25.911 61.748 1.00 25.61 249 ALA A CA 1
ATOM 1488 C C . ALA A 1 220 ? 58.275 24.788 60.747 1.00 26.84 249 ALA A C 1
ATOM 1489 O O . ALA A 1 220 ? 59.086 24.431 59.907 1.00 27.75 249 ALA A O 1
ATOM 1491 N N . GLN A 1 221 ? 57.051 24.267 60.811 1.00 27.76 250 GLN A N 1
ATOM 1492 C CA . GLN A 1 221 ? 56.588 23.263 59.864 1.00 28.97 250 GLN A CA 1
ATOM 1493 C C . GLN A 1 221 ? 56.676 23.761 58.425 1.00 27.97 250 GLN A C 1
ATOM 1494 O O . GLN A 1 221 ? 57.034 22.995 57.548 1.00 27.82 250 GLN A O 1
ATOM 1500 N N . ALA A 1 222 ? 56.358 25.033 58.164 1.00 26.17 251 ALA A N 1
ATOM 1501 C CA . ALA A 1 222 ? 56.483 25.537 56.796 1.00 25.42 251 ALA A CA 1
ATOM 1502 C C . ALA A 1 222 ? 57.931 25.420 56.310 1.00 24.85 251 ALA A C 1
ATOM 1503 O O . ALA A 1 222 ? 58.185 24.962 55.185 1.00 24.80 251 ALA A O 1
ATOM 1505 N N . PHE A 1 223 ? 58.878 25.815 57.162 1.00 23.70 252 PHE A N 1
ATOM 1506 C CA . PHE A 1 223 ? 60.298 25.773 56.788 1.00 23.70 252 PHE A CA 1
ATOM 1507 C C . PHE A 1 223 ? 60.756 24.313 56.583 1.00 24.65 252 PHE A C 1
ATOM 1508 O O . PHE A 1 223 ? 61.486 24.005 55.628 1.00 24.75 252 PHE A O 1
ATOM 1516 N N . ALA A 1 224 ? 60.299 23.414 57.448 1.00 25.71 253 ALA A N 1
ATOM 1517 C CA . ALA A 1 224 ? 60.593 21.986 57.282 1.00 27.72 253 ALA A CA 1
ATOM 1518 C C . ALA A 1 224 ? 60.053 21.444 55.958 1.00 28.65 253 ALA A C 1
ATOM 1519 O O . ALA A 1 224 ? 60.754 20.685 55.270 1.00 29.24 253 ALA A O 1
ATOM 1521 N N . THR A 1 225 ? 58.843 21.856 55.580 1.00 29.00 254 THR A N 1
ATOM 1522 C CA . THR A 1 225 ? 58.230 21.396 54.321 1.00 30.66 254 THR A CA 1
ATOM 1523 C C . THR A 1 225 ? 59.030 21.881 53.117 1.00 30.10 254 THR A C 1
ATOM 1524 O O . THR A 1 225 ? 59.147 21.172 52.124 1.00 30.03 254 THR A O 1
ATOM 1528 N N . ALA A 1 226 ? 59.594 23.083 53.235 1.00 28.57 255 ALA A N 1
ATOM 1529 C CA . ALA A 1 226 ? 60.423 23.649 52.187 1.00 28.63 255 ALA A CA 1
ATOM 1530 C C . ALA A 1 226 ? 61.868 23.155 52.252 1.00 28.09 255 ALA A C 1
ATOM 1531 O O . ALA A 1 226 ? 62.661 23.469 51.358 1.00 27.98 255 ALA A O 1
ATOM 1533 N N . GLY A 1 227 ? 62.217 22.417 53.312 1.00 27.48 256 GLY A N 1
ATOM 1534 C CA . GLY A 1 227 ? 63.587 21.941 53.513 1.00 27.95 256 GLY A CA 1
ATOM 1535 C C . GLY A 1 227 ? 64.576 23.045 53.884 1.00 28.12 256 GLY A C 1
ATOM 1536 O O . GLY A 1 227 ? 65.785 22.873 53.743 1.00 28.73 256 GLY A O 1
ATOM 1537 N N . LYS A 1 228 ? 64.062 24.174 54.352 1.00 27.68 257 LYS A N 1
ATOM 1538 C CA . LYS A 1 228 ? 64.899 25.304 54.740 1.00 28.13 257 LYS A CA 1
ATOM 1539 C C . LYS A 1 228 ? 65.146 25.302 56.245 1.00 26.77 257 LYS A C 1
ATOM 1540 O O . LYS A 1 228 ? 64.277 24.927 56.996 1.00 26.91 257 LYS A O 1
ATOM 1546 N N . PRO A 1 229 ? 66.318 25.773 56.692 1.00 26.95 258 PRO A N 1
ATOM 1547 C CA . PRO A 1 229 ? 66.590 25.802 58.131 1.00 26.38 258 PRO A CA 1
ATOM 1548 C C . PRO A 1 229 ? 65.582 26.659 58.912 1.00 25.32 258 PRO A C 1
ATOM 1549 O O . PRO A 1 229 ? 65.093 27.697 58.423 1.00 23.60 258 PRO A O 1
ATOM 1553 N N . ILE A 1 230 ? 65.316 26.222 60.132 1.00 24.59 259 ILE A N 1
ATOM 1554 C CA . ILE A 1 230 ? 64.301 26.805 60.974 1.00 24.63 259 ILE A CA 1
ATOM 1555 C C . ILE A 1 230 ? 64.851 28.167 61.496 1.00 23.60 259 ILE A C 1
ATOM 1556 O O . ILE A 1 230 ? 65.907 28.207 62.110 1.00 23.63 259 ILE A O 1
ATOM 1561 N N . PRO A 1 231 ? 64.163 29.283 61.217 1.00 22.20 260 PRO A N 1
ATOM 1562 C CA . PRO A 1 231 ? 64.622 30.581 61.764 1.00 21.53 260 PRO A CA 1
ATOM 1563 C C . PRO A 1 231 ? 64.291 30.777 63.227 1.00 20.68 260 PRO A C 1
ATOM 1564 O O . PRO A 1 231 ? 63.679 29.914 63.833 1.00 20.23 260 PRO A O 1
ATOM 1568 N N . ALA A 1 232 ? 64.680 31.923 63.807 1.00 20.20 261 ALA A N 1
ATOM 1569 C CA . ALA A 1 232 ? 64.146 32.301 65.119 1.00 19.72 261 ALA A CA 1
ATOM 1570 C C . ALA A 1 232 ? 62.654 32.545 64.966 1.00 19.09 261 ALA A C 1
ATOM 1571 O O . ALA A 1 232 ? 62.232 33.257 64.060 1.00 18.63 261 ALA A O 1
ATOM 1573 N N . VAL A 1 233 ? 61.853 31.924 65.820 1.00 19.11 262 VAL A N 1
ATOM 1574 C CA . VAL A 1 233 ? 60.398 32.064 65.761 1.00 18.82 262 VAL A CA 1
ATOM 1575 C C . VAL A 1 233 ? 59.795 32.480 67.101 1.00 18.94 262 VAL A C 1
ATOM 1576 O O . VAL A 1 233 ? 60.467 32.510 68.146 1.00 19.55 262 VAL A O 1
ATOM 1580 N N . THR A 1 234 ? 58.513 32.816 67.067 1.00 18.67 263 THR A N 1
ATOM 1581 C CA . THR A 1 234 ? 57.766 33.183 68.260 1.00 18.74 263 THR A CA 1
ATOM 1582 C C . THR A 1 234 ? 56.790 32.053 68.521 1.00 19.03 263 THR A C 1
ATOM 1583 O O . THR A 1 234 ? 55.761 31.960 67.872 1.00 18.74 263 THR A O 1
ATOM 1587 N N . PHE A 1 235 ? 57.147 31.162 69.449 1.00 19.34 264 PHE A N 1
ATOM 1588 C CA . PHE A 1 235 ? 56.353 29.986 69.695 1.00 19.72 264 PHE A CA 1
ATOM 1589 C C . PHE A 1 235 ? 55.063 30.266 70.429 1.00 19.93 264 PHE A C 1
ATOM 1590 O O . PHE A 1 235 ? 54.975 31.179 71.246 1.00 19.26 264 PHE A O 1
ATOM 1598 N N . GLU A 1 236 ? 54.099 29.399 70.153 1.00 19.51 265 GLU A N 1
ATOM 1599 C CA . GLU A 1 236 ? 52.977 29.112 71.059 1.00 19.81 265 GLU A CA 1
ATOM 1600 C C . GLU A 1 236 ? 53.503 28.856 72.462 1.00 20.03 265 GLU A C 1
ATOM 1601 O O . GLU A 1 236 ? 54.564 28.245 72.624 1.00 20.48 265 GLU A O 1
ATOM 1607 N N . THR A 1 237 ? 52.741 29.262 73.467 1.00 20.48 266 THR A N 1
ATOM 1608 C CA . THR A 1 237 ? 53.048 28.954 74.860 1.00 21.61 266 THR A CA 1
ATOM 1609 C C . THR A 1 237 ? 52.296 27.691 75.256 1.00 22.25 266 THR A C 1
ATOM 1610 O O . THR A 1 237 ? 51.781 27.591 76.363 1.00 23.60 266 THR A O 1
ATOM 1614 N N . ASN A 1 238 ? 52.212 26.722 74.337 1.00 22.23 267 ASN A N 1
ATOM 1615 C CA . ASN A 1 238 ? 51.492 25.498 74.622 1.00 23.38 267 ASN A CA 1
ATOM 1616 C C . ASN A 1 238 ? 52.468 24.333 74.815 1.00 24.46 267 ASN A C 1
ATOM 1617 O O . ASN A 1 238 ? 53.672 24.485 74.611 1.00 23.87 267 ASN A O 1
ATOM 1622 N N . GLY A 1 239 ? 51.943 23.193 75.240 1.00 26.56 268 GLY A N 1
ATOM 1623 C CA . GLY A 1 239 ? 52.778 22.014 75.498 1.00 28.34 268 GLY A CA 1
ATOM 1624 C C . GLY A 1 239 ? 53.565 21.539 74.290 1.00 28.71 268 GLY A C 1
ATOM 1625 O O . GLY A 1 239 ? 54.721 21.152 74.412 1.00 29.69 268 GLY A O 1
ATOM 1626 N N . ARG A 1 240 ? 52.937 21.557 73.121 1.00 29.20 269 ARG A N 1
ATOM 1627 C CA . ARG A 1 240 ? 53.560 21.035 71.906 1.00 30.69 269 ARG A CA 1
ATOM 1628 C C . ARG A 1 240 ? 54.752 21.893 71.451 1.00 29.97 269 ARG A C 1
ATOM 1629 O O . ARG A 1 240 ? 55.795 21.360 71.041 1.00 29.94 269 ARG A O 1
ATOM 1637 N N . ALA A 1 241 ? 54.605 23.213 71.519 1.00 28.44 270 ALA A N 1
ATOM 1638 C CA . ALA A 1 241 ? 55.674 24.110 71.056 1.00 29.04 270 ALA A CA 1
ATOM 1639 C C . ALA A 1 241 ? 56.871 24.084 72.010 1.00 30.92 270 ALA A C 1
ATOM 1640 O O . ALA A 1 241 ? 58.033 24.042 71.580 1.00 31.05 270 ALA A O 1
ATOM 1642 N N . LEU A 1 242 ? 56.578 24.113 73.308 1.00 32.57 271 LEU A N 1
ATOM 1643 C CA . LEU A 1 242 ? 57.629 24.005 74.329 1.00 35.82 271 LEU A CA 1
ATOM 1644 C C . LEU A 1 242 ? 58.448 22.720 74.196 1.00 37.82 271 LEU A C 1
ATOM 1645 O O . LEU A 1 242 ? 59.679 22.756 74.263 1.00 38.79 271 LEU A O 1
ATOM 1650 N N . SER A 1 243 ? 57.761 21.604 73.973 1.00 38.90 272 SER A N 1
ATOM 1651 C CA . SER A 1 243 ? 58.419 20.319 73.747 1.00 41.19 272 SER A CA 1
ATOM 1652 C C . SER A 1 243 ? 59.260 20.304 72.468 1.00 41.76 272 SER A C 1
ATOM 1653 O O . SER A 1 243 ? 60.347 19.713 72.441 1.00 43.19 272 SER A O 1
ATOM 1656 N N . TYR A 1 244 ? 58.746 20.915 71.403 1.00 39.91 273 TYR A N 1
ATOM 1657 C CA . TYR A 1 244 ? 59.468 20.993 70.136 1.00 41.39 273 TYR A CA 1
ATOM 1658 C C . TYR A 1 244 ? 60.735 21.831 70.309 1.00 42.38 273 TYR A C 1
ATOM 1659 O O . TYR A 1 244 ? 61.812 21.468 69.815 1.00 44.25 273 TYR A O 1
ATOM 1668 N N . TRP A 1 245 ? 60.590 22.945 71.025 1.00 41.02 274 TRP A N 1
ATOM 1669 C CA . TRP A 1 245 ? 61.699 23.816 71.402 1.00 42.55 274 TRP A CA 1
ATOM 1670 C C . TRP A 1 245 ? 62.812 23.006 72.114 1.00 46.48 274 TRP A C 1
ATOM 1671 O O . TRP A 1 245 ? 63.998 23.145 71.798 1.00 48.14 274 TRP A O 1
ATOM 1682 N N . LYS A 1 246 ? 62.421 22.154 73.055 1.00 47.78 275 LYS A N 1
ATOM 1683 C CA . LYS A 1 246 ? 63.386 21.332 73.792 1.00 53.24 275 LYS A CA 1
ATOM 1684 C C . LYS A 1 246 ? 63.923 20.175 72.944 1.00 54.80 275 LYS A C 1
ATOM 1685 O O . LYS A 1 246 ? 65.134 20.045 72.762 1.00 57.37 275 LYS A O 1
ATOM 1691 N N . ASP A 1 247 ? 63.018 19.367 72.400 1.00 54.67 276 ASP A N 1
ATOM 1692 C CA . ASP A 1 247 ? 63.393 18.128 71.715 1.00 58.33 276 ASP A CA 1
ATOM 1693 C C . ASP A 1 247 ? 64.332 18.367 70.531 1.00 60.25 276 ASP A C 1
ATOM 1694 O O . ASP A 1 247 ? 65.161 17.521 70.230 1.00 63.82 276 ASP A O 1
ATOM 1699 N N . ASN A 1 248 ? 64.217 19.516 69.870 1.00 58.97 277 ASN A N 1
ATOM 1700 C CA . ASN A 1 248 ? 65.202 19.891 68.844 1.00 61.54 277 ASN A CA 1
ATOM 1701 C C . ASN A 1 248 ? 66.292 20.835 69.367 1.00 61.61 277 ASN A C 1
ATOM 1702 O O . ASN A 1 248 ? 67.134 21.310 68.600 1.00 63.32 277 ASN A O 1
ATOM 1707 N N . LYS A 1 249 ? 66.277 21.075 70.680 1.00 61.82 278 LYS A N 1
ATOM 1708 C CA . LYS A 1 249 ? 67.228 21.956 71.360 1.00 62.74 278 LYS A CA 1
ATOM 1709 C C . LYS A 1 249 ? 67.411 23.246 70.585 1.00 60.78 278 LYS A C 1
ATOM 1710 O O . LYS A 1 249 ? 68.537 23.701 70.357 1.00 62.31 278 LYS A O 1
ATOM 1716 N N . ILE A 1 250 ? 66.290 23.829 70.168 1.00 55.79 279 ILE A N 1
ATOM 1717 C CA . ILE A 1 250 ? 66.336 25.015 69.339 1.00 53.98 279 ILE A CA 1
ATOM 1718 C C . ILE A 1 250 ? 66.986 26.111 70.180 1.00 53.66 279 ILE A C 1
ATOM 1719 O O . ILE A 1 250 ? 66.522 26.435 71.270 1.00 52.39 279 ILE A O 1
ATOM 1724 N N . ASP A 1 251 ? 68.098 26.629 69.675 1.00 40.15 280 ASP A N 1
ATOM 1725 C CA . ASP A 1 251 ? 68.888 27.615 70.377 1.00 40.21 280 ASP A CA 1
ATOM 1726 C C . ASP A 1 251 ? 69.300 28.669 69.381 1.00 36.95 280 ASP A C 1
ATOM 1727 O O . ASP A 1 251 ? 70.483 28.832 69.089 1.00 37.27 280 ASP A O 1
ATOM 1732 N N . ASN A 1 252 ? 68.314 29.363 68.825 1.00 33.47 281 ASN A N 1
ATOM 1733 C CA . ASN A 1 252 ? 68.565 30.295 67.730 1.00 31.46 281 ASN A CA 1
ATOM 1734 C C . ASN A 1 252 ? 67.897 31.658 67.900 1.00 30.10 281 ASN A C 1
ATOM 1735 O O . ASN A 1 252 ? 67.761 32.407 66.932 1.00 30.62 281 ASN A O 1
ATOM 1740 N N . GLY A 1 253 ? 67.482 31.980 69.118 1.00 28.86 282 GLY A N 1
ATOM 1741 C CA . GLY A 1 253 ? 66.830 33.258 69.386 1.00 26.84 282 GLY A CA 1
ATOM 1742 C C . GLY A 1 253 ? 65.324 33.134 69.468 1.00 25.18 282 GLY A C 1
ATOM 1743 O O . GLY A 1 253 ? 64.630 34.136 69.668 1.00 24.61 282 GLY A O 1
ATOM 1744 N N . SER A 1 254 ? 64.800 31.917 69.285 1.00 23.79 283 SER A N 1
ATOM 1745 C CA . SER A 1 254 ? 63.362 31.699 69.401 1.00 22.62 283 SER A CA 1
ATOM 1746 C C . SER A 1 254 ? 62.885 32.098 70.780 1.00 22.36 283 SER A C 1
ATOM 1747 O O . SER A 1 254 ? 63.645 32.028 71.734 1.00 22.97 283 SER A O 1
ATOM 1750 N N . VAL A 1 255 ? 61.642 32.579 70.868 1.00 21.81 284 VAL A N 1
ATOM 1751 C CA . VAL A 1 255 ? 61.031 32.994 72.147 1.00 21.58 284 VAL A CA 1
ATOM 1752 C C . VAL A 1 255 ? 59.643 32.387 72.308 1.00 21.11 284 VAL A C 1
ATOM 1753 O O . VAL A 1 255 ? 59.068 31.857 71.352 1.00 20.74 284 VAL A O 1
ATOM 1757 N N . ALA A 1 256 ? 59.128 32.426 73.529 1.00 21.05 285 ALA A N 1
ATOM 1758 C CA . ALA A 1 256 ? 57.772 31.977 73.822 1.00 20.42 285 ALA A CA 1
ATOM 1759 C C . ALA A 1 256 ? 57.112 32.936 74.785 1.00 20.13 285 ALA A C 1
ATOM 1760 O O . ALA A 1 256 ? 57.379 32.908 76.003 1.00 20.76 285 ALA A O 1
ATOM 1762 N N . VAL A 1 257 ? 56.257 33.792 74.242 1.00 19.27 286 VAL A N 1
ATOM 1763 C CA . VAL A 1 257 ? 55.522 34.792 75.033 1.00 18.93 286 VAL A CA 1
ATOM 1764 C C . VAL A 1 257 ? 54.128 35.022 74.423 1.00 18.40 286 VAL A C 1
ATOM 1765 O O . VAL A 1 257 ? 53.972 35.074 73.204 1.00 18.40 286 VAL A O 1
ATOM 1777 N N . SER A 1 259 ? 49.908 36.689 75.688 1.00 16.70 288 SER A N 1
ATOM 1778 C CA . SER A 1 259 ? 48.920 37.048 76.690 1.00 16.53 288 SER A CA 1
ATOM 1779 C C . SER A 1 259 ? 48.408 35.820 77.437 1.00 16.71 288 SER A C 1
ATOM 1780 O O . SER A 1 259 ? 48.632 34.661 77.005 1.00 16.77 288 SER A O 1
ATOM 1783 N N . ASP A 1 260 ? 47.683 36.094 78.515 1.00 16.85 289 ASP A N 1
ATOM 1784 C CA . ASP A 1 260 ? 47.129 35.084 79.420 1.00 17.45 289 ASP A CA 1
ATOM 1785 C C . ASP A 1 260 ? 45.727 34.693 79.013 1.00 17.25 289 ASP A C 1
ATOM 1786 O O . ASP A 1 260 ? 44.815 35.515 79.083 1.00 16.86 289 ASP A O 1
ATOM 1791 N N . PRO A 1 261 ? 45.533 33.430 78.572 1.00 17.49 290 PRO A N 1
ATOM 1792 C CA . PRO A 1 261 ? 44.182 32.987 78.239 1.00 17.60 290 PRO A CA 1
ATOM 1793 C C . PRO A 1 261 ? 43.219 33.078 79.415 1.00 17.81 290 PRO A C 1
ATOM 1794 O O . PRO A 1 261 ? 42.024 33.263 79.203 1.00 18.01 290 PRO A O 1
ATOM 1798 N N . ALA A 1 262 ? 43.737 32.954 80.638 1.00 18.02 291 ALA A N 1
ATOM 1799 C CA . ALA A 1 262 ? 42.935 33.036 81.823 1.00 18.10 291 ALA A CA 1
ATOM 1800 C C . ALA A 1 262 ? 42.519 34.453 82.216 1.00 17.55 291 ALA A C 1
ATOM 1801 O O . ALA A 1 262 ? 41.991 34.665 83.286 1.00 17.78 291 ALA A O 1
ATOM 1803 N N . GLN A 1 263 ? 42.713 35.433 81.338 1.00 16.85 292 GLN A N 1
ATOM 1804 C CA . GLN A 1 263 ? 41.963 36.663 81.481 1.00 16.32 292 GLN A CA 1
ATOM 1805 C C . GLN A 1 263 ? 40.463 36.405 81.585 1.00 16.08 292 GLN A C 1
ATOM 1806 O O . GLN A 1 263 ? 39.763 37.168 82.237 1.00 15.89 292 GLN A O 1
ATOM 1812 N N . SER A 1 264 ? 39.968 35.335 80.950 1.00 16.02 293 SER A N 1
ATOM 1813 C CA . SER A 1 264 ? 38.573 34.993 81.058 1.00 16.06 293 SER A CA 1
ATOM 1814 C C . SER A 1 264 ? 38.147 34.628 82.492 1.00 16.39 293 SER A C 1
ATOM 1815 O O . SER A 1 264 ? 37.010 34.909 82.909 1.00 16.18 293 SER A O 1
ATOM 1818 N N . VAL A 1 265 ? 39.041 33.962 83.212 1.00 16.83 294 VAL A N 1
ATOM 1819 C CA . VAL A 1 265 ? 38.765 33.558 84.575 1.00 17.42 294 VAL A CA 1
ATOM 1820 C C . VAL A 1 265 ? 38.832 34.786 85.480 1.00 17.16 294 VAL A C 1
ATOM 1821 O O . VAL A 1 265 ? 38.001 34.972 86.354 1.00 17.15 294 VAL A O 1
ATOM 1825 N N . ALA A 1 266 ? 39.828 35.627 85.262 1.00 17.10 295 ALA A N 1
ATOM 1826 C CA . ALA A 1 266 ? 39.904 36.890 86.006 1.00 17.14 295 ALA A CA 1
ATOM 1827 C C . ALA A 1 266 ? 38.661 37.751 85.747 1.00 16.91 295 ALA A C 1
ATOM 1828 O O . ALA A 1 266 ? 38.169 38.414 86.642 1.00 17.04 295 ALA A O 1
ATOM 1830 N N . ALA A 1 267 ? 38.163 37.746 84.510 1.00 16.82 296 ALA A N 1
ATOM 1831 C CA . ALA A 1 267 ? 36.952 38.501 84.163 1.00 16.65 296 ALA A CA 1
ATOM 1832 C C . ALA A 1 267 ? 35.723 37.950 84.905 1.00 17.05 296 ALA A C 1
ATOM 1833 O O . ALA A 1 267 ? 34.869 38.709 85.337 1.00 16.75 296 ALA A O 1
ATOM 1835 N N . LEU A 1 268 ? 35.662 36.630 85.073 1.00 17.67 297 LEU A N 1
ATOM 1836 C CA . LEU A 1 268 ? 34.601 36.002 85.867 1.00 18.47 297 LEU A CA 1
ATOM 1837 C C . LEU A 1 268 ? 34.618 36.537 87.301 1.00 19.08 297 LEU A C 1
ATOM 1838 O O . LEU A 1 268 ? 33.576 36.888 87.850 1.00 19.53 297 LEU A O 1
ATOM 1843 N N . TRP A 1 269 ? 35.796 36.562 87.920 1.00 19.81 298 TRP A N 1
ATOM 1844 C CA . TRP A 1 269 ? 35.913 37.048 89.300 1.00 20.34 298 TRP A CA 1
ATOM 1845 C C . TRP A 1 269 ? 35.583 38.527 89.388 1.00 19.95 298 TRP A C 1
ATOM 1846 O O . TRP A 1 269 ? 34.891 38.950 90.304 1.00 20.23 298 TRP A O 1
ATOM 1857 N N . ALA A 1 270 ? 36.051 39.307 88.426 1.00 19.39 299 ALA A N 1
ATOM 1858 C CA . ALA A 1 270 ? 35.641 40.710 88.342 1.00 19.16 299 ALA A CA 1
ATOM 1859 C C . ALA A 1 270 ? 34.116 40.867 88.294 1.00 18.78 299 ALA A C 1
ATOM 1860 O O . ALA A 1 270 ? 33.532 41.664 89.024 1.00 18.43 299 ALA A O 1
ATOM 1862 N N . ALA A 1 271 ? 33.463 40.100 87.429 1.00 18.65 300 ALA A N 1
ATOM 1863 C CA . ALA A 1 271 ? 32.011 40.174 87.309 1.00 18.58 300 ALA A CA 1
ATOM 1864 C C . ALA A 1 271 ? 31.312 39.868 88.631 1.00 18.82 300 ALA A C 1
ATOM 1865 O O . ALA A 1 271 ? 30.367 40.569 89.003 1.00 18.60 300 ALA A O 1
ATOM 1867 N N . LEU A 1 272 ? 31.761 38.826 89.330 1.00 19.09 301 LEU A N 1
ATOM 1868 C CA . LEU A 1 272 ? 31.133 38.442 90.569 1.00 19.86 301 LEU A CA 1
ATOM 1869 C C . LEU A 1 272 ? 31.326 39.529 91.635 1.00 19.96 301 LEU A C 1
ATOM 1870 O O . LEU A 1 272 ? 30.416 39.791 92.401 1.00 20.40 301 LEU A O 1
ATOM 1875 N N . ASP A 1 273 ? 32.476 40.181 91.639 1.00 19.94 302 ASP A N 1
ATOM 1876 C CA . ASP A 1 273 ? 32.708 41.274 92.599 1.00 20.29 302 ASP A CA 1
ATOM 1877 C C . ASP A 1 273 ? 31.822 42.474 92.263 1.00 19.72 302 ASP A C 1
ATOM 1878 O O . ASP A 1 273 ? 31.241 43.119 93.158 1.00 19.57 302 ASP A O 1
ATOM 1883 N N . LEU A 1 274 ? 31.682 42.731 90.969 1.00 19.19 303 LEU A N 1
ATOM 1884 C CA . LEU A 1 274 ? 30.819 43.798 90.491 1.00 18.96 303 LEU A CA 1
ATOM 1885 C C . LEU A 1 274 ? 29.380 43.540 90.926 1.00 19.11 303 LEU A C 1
ATOM 1886 O O . LEU A 1 274 ? 28.675 44.459 91.374 1.00 18.91 303 LEU A O 1
ATOM 1891 N N . LEU A 1 275 ? 28.952 42.285 90.807 1.00 19.10 304 LEU A N 1
ATOM 1892 C CA . LEU A 1 275 ? 27.573 41.914 91.110 1.00 19.72 304 LEU A CA 1
ATOM 1893 C C . LEU A 1 275 ? 27.224 42.032 92.592 1.00 20.83 304 LEU A C 1
ATOM 1894 O O . LEU A 1 275 ? 26.045 42.187 92.938 1.00 21.68 304 LEU A O 1
ATOM 1899 N N . GLU A 1 276 ? 28.217 41.953 93.475 1.00 21.66 305 GLU A N 1
ATOM 1900 C CA . GLU A 1 276 ? 27.970 42.176 94.899 1.00 22.29 305 GLU A CA 1
ATOM 1901 C C . GLU A 1 276 ? 28.319 43.593 95.370 1.00 21.93 305 GLU A C 1
ATOM 1902 O O . GLU A 1 276 ? 28.562 43.822 96.550 1.00 22.24 305 GLU A O 1
ATOM 1908 N N . GLY A 1 277 ? 28.338 44.544 94.440 1.00 21.49 306 GLY A N 1
ATOM 1909 C CA . GLY A 1 277 ? 28.491 45.967 94.781 1.00 21.96 306 GLY A CA 1
ATOM 1910 C C . GLY A 1 277 ? 29.899 46.503 95.007 1.00 22.77 306 GLY A C 1
ATOM 1911 O O . GLY A 1 277 ? 30.071 47.640 95.489 1.00 23.29 306 GLY A O 1
ATOM 1912 N N . ARG A 1 278 ? 30.913 45.714 94.658 1.00 22.95 307 ARG A N 1
ATOM 1913 C CA . ARG A 1 278 ? 32.290 46.129 94.867 1.00 24.04 307 ARG A CA 1
ATOM 1914 C C . ARG A 1 278 ? 32.749 47.014 93.733 1.00 24.25 307 ARG A C 1
ATOM 1915 O O . ARG A 1 278 ? 32.297 46.884 92.607 1.00 23.58 307 ARG A O 1
ATOM 1923 N N . ASP A 1 279 ? 33.677 47.899 94.051 1.00 25.32 308 ASP A N 1
ATOM 1924 C CA . ASP A 1 279 ? 34.194 48.849 93.090 1.00 25.87 308 ASP A CA 1
ATOM 1925 C C . ASP A 1 279 ? 35.439 48.268 92.491 1.00 25.41 308 ASP A C 1
ATOM 1926 O O . ASP A 1 279 ? 36.272 47.735 93.208 1.00 26.33 308 ASP A O 1
ATOM 1931 N N . LEU A 1 280 ? 35.547 48.362 91.176 1.00 23.95 309 LEU A N 1
ATOM 1932 C CA . LEU A 1 280 ? 36.757 47.986 90.473 1.00 23.46 309 LEU A CA 1
ATOM 1933 C C . LEU A 1 280 ? 37.199 49.185 89.647 1.00 23.24 309 LEU A C 1
ATOM 1934 O O . LEU A 1 280 ? 36.373 49.975 89.233 1.00 23.25 309 LEU A O 1
ATOM 1939 N N . PRO A 1 281 ? 38.505 49.310 89.379 1.00 23.37 310 PRO A N 1
ATOM 1940 C CA . PRO A 1 281 ? 38.940 50.264 88.373 1.00 23.56 310 PRO A CA 1
ATOM 1941 C C . PRO A 1 281 ? 38.344 49.954 87.001 1.00 22.95 310 PRO A C 1
ATOM 1942 O O . PRO A 1 281 ? 38.232 48.781 86.626 1.00 21.99 310 PRO A O 1
ATOM 1946 N N . LYS A 1 282 ? 37.980 50.995 86.256 1.00 23.51 311 LYS A N 1
ATOM 1947 C CA . LYS A 1 282 ? 37.425 50.824 84.918 1.00 23.88 311 LYS A CA 1
ATOM 1948 C C . LYS A 1 282 ? 38.426 50.174 83.969 1.00 23.49 311 LYS A C 1
ATOM 1949 O O . LYS A 1 282 ? 38.028 49.597 82.951 1.00 22.75 311 LYS A O 1
ATOM 1955 N N . GLN A 1 283 ? 39.714 50.334 84.268 1.00 23.79 312 GLN A N 1
ATOM 1956 C CA . GLN A 1 283 ? 40.777 49.749 83.451 1.00 24.12 312 GLN A CA 1
ATOM 1957 C C . GLN A 1 283 ? 41.721 48.970 84.353 1.00 23.38 312 GLN A C 1
ATOM 1958 O O . GLN A 1 283 ? 42.206 49.493 85.347 1.00 22.55 312 GLN A O 1
ATOM 1972 N N . THR A 1 285 ? 45.087 46.294 84.124 1.00 21.50 314 THR A N 1
ATOM 1973 C CA . THR A 1 285 ? 46.100 45.527 83.402 1.00 21.20 314 THR A CA 1
ATOM 1974 C C . THR A 1 285 ? 46.591 44.339 84.213 1.00 20.84 314 THR A C 1
ATOM 1975 O O . THR A 1 285 ? 47.180 44.482 85.286 1.00 21.41 314 THR A O 1
ATOM 1979 N N . PHE A 1 286 ? 46.326 43.151 83.685 1.00 19.77 315 PHE A N 1
ATOM 1980 C CA . PHE A 1 286 ? 46.809 41.910 84.257 1.00 19.64 315 PHE A CA 1
ATOM 1981 C C . PHE A 1 286 ? 48.049 41.423 83.463 1.00 19.67 315 PHE A C 1
ATOM 1982 O O . PHE A 1 286 ? 48.334 41.940 82.371 1.00 19.51 315 PHE A O 1
ATOM 1990 N N . PRO A 1 287 ? 48.786 40.441 84.003 1.00 19.78 316 PRO A N 1
ATOM 1991 C CA . PRO A 1 287 ? 50.071 40.060 83.429 1.00 20.10 316 PRO A CA 1
ATOM 1992 C C . PRO A 1 287 ? 50.005 39.072 82.282 1.00 19.64 316 PRO A C 1
ATOM 1993 O O . PRO A 1 287 ? 49.238 38.103 82.316 1.00 19.37 316 PRO A O 1
ATOM 1997 N N . ILE A 1 288 ? 50.879 39.296 81.305 1.00 19.76 317 ILE A N 1
ATOM 1998 C CA . ILE A 1 288 ? 51.096 38.340 80.218 1.00 19.53 317 ILE A CA 1
ATOM 1999 C C . ILE A 1 288 ? 51.844 37.092 80.744 1.00 20.18 317 ILE A C 1
ATOM 2000 O O . ILE A 1 288 ? 52.174 37.012 81.932 1.00 20.45 317 ILE A O 1
ATOM 2005 N N . VAL A 1 289 ? 52.090 36.129 79.848 1.00 20.32 318 VAL A N 1
ATOM 2006 C CA . VAL A 1 289 ? 52.819 34.892 80.157 1.00 21.18 318 VAL A CA 1
ATOM 2007 C C . VAL A 1 289 ? 54.094 34.857 79.315 1.00 21.75 318 VAL A C 1
ATOM 2008 O O . VAL A 1 289 ? 54.085 34.464 78.139 1.00 21.32 318 VAL A O 1
ATOM 2012 N N . LEU A 1 290 ? 55.188 35.308 79.916 1.00 23.07 319 LEU A N 1
ATOM 2013 C CA . LEU A 1 290 ? 56.502 35.254 79.283 1.00 24.15 319 LEU A CA 1
ATOM 2014 C C . LEU A 1 290 ? 57.214 33.987 79.777 1.00 25.22 319 LEU A C 1
ATOM 2015 O O . LEU A 1 290 ? 57.410 33.823 80.970 1.00 25.94 319 LEU A O 1
ATOM 2020 N N . ILE A 1 291 ? 57.580 33.105 78.859 1.00 25.48 320 ILE A N 1
ATOM 2021 C CA . ILE A 1 291 ? 58.283 31.873 79.202 1.00 27.38 320 ILE A CA 1
ATOM 2022 C C . ILE A 1 291 ? 59.737 32.007 78.771 1.00 28.71 320 ILE A C 1
ATOM 2023 O O . ILE A 1 291 ? 60.087 31.726 77.639 1.00 27.97 320 ILE A O 1
ATOM 2028 N N . GLU A 1 292 ? 60.570 32.476 79.693 1.00 31.75 321 GLU A N 1
ATOM 2029 C CA . GLU A 1 292 ? 62.013 32.487 79.487 1.00 34.54 321 GLU A CA 1
ATOM 2030 C C . GLU A 1 292 ? 62.569 31.077 79.655 1.00 35.99 321 GLU A C 1
ATOM 2031 O O . GLU A 1 292 ? 61.884 30.188 80.166 1.00 34.74 321 GLU A O 1
ATOM 2037 N N . GLU A 1 293 ? 63.809 30.878 79.218 1.00 41.77 322 GLU A N 1
ATOM 2038 C CA . GLU A 1 293 ? 64.388 29.540 79.144 1.00 43.67 322 GLU A CA 1
ATOM 2039 C C . GLU A 1 293 ? 64.220 28.776 80.460 1.00 44.31 322 GLU A C 1
ATOM 2040 O O . GLU A 1 293 ? 63.802 27.629 80.462 1.00 42.72 322 GLU A O 1
ATOM 2046 N N . LYS A 1 294 ? 64.504 29.434 81.575 1.00 47.03 323 LYS A N 1
ATOM 2047 C CA . LYS A 1 294 ? 64.396 28.799 82.892 1.00 49.67 323 LYS A CA 1
ATOM 2048 C C . LYS A 1 294 ? 62.993 28.288 83.253 1.00 48.57 323 LYS A C 1
ATOM 2049 O O . LYS A 1 294 ? 62.867 27.399 84.102 1.00 49.86 323 LYS A O 1
ATOM 2055 N N . ASP A 1 295 ? 61.951 28.853 82.637 1.00 45.77 324 ASP A N 1
ATOM 2056 C CA . ASP A 1 295 ? 60.565 28.443 82.913 1.00 44.44 324 ASP A CA 1
ATOM 2057 C C . ASP A 1 295 ? 60.006 27.377 81.955 1.00 42.46 324 ASP A C 1
ATOM 2058 O O . ASP A 1 295 ? 58.914 26.857 82.198 1.00 41.77 324 ASP A O 1
ATOM 2063 N N . ARG A 1 296 ? 60.722 27.062 80.876 1.00 40.91 325 ARG A N 1
ATOM 2064 C CA . ARG A 1 296 ? 60.211 26.131 79.847 1.00 40.16 325 ARG A CA 1
ATOM 2065 C C . ARG A 1 296 ? 59.815 24.770 80.388 1.00 40.10 325 ARG A C 1
ATOM 2066 O O . ARG A 1 296 ? 58.687 24.311 80.196 1.00 37.38 325 ARG A O 1
ATOM 2074 N N . ASP A 1 297 ? 60.758 24.118 81.057 1.00 41.67 326 ASP A N 1
ATOM 2075 C CA . ASP A 1 297 ? 60.525 22.755 81.524 1.00 42.96 326 ASP A CA 1
ATOM 2076 C C . ASP A 1 297 ? 59.414 22.724 82.575 1.00 41.70 326 ASP A C 1
ATOM 2077 O O . ASP A 1 297 ? 58.571 21.825 82.565 1.00 41.95 326 ASP A O 1
ATOM 2082 N N . THR A 1 298 ? 59.402 23.713 83.462 1.00 40.99 327 THR A N 1
ATOM 2083 C CA . THR A 1 298 ? 58.347 23.814 84.469 1.00 40.93 327 THR A CA 1
ATOM 2084 C C . THR A 1 298 ? 56.976 23.835 83.767 1.00 37.49 327 THR A C 1
ATOM 2085 O O . THR A 1 298 ? 56.095 23.043 84.082 1.00 36.95 327 THR A O 1
ATOM 2089 N N . TRP A 1 299 ? 56.795 24.734 82.796 1.00 34.82 328 TRP A N 1
ATOM 2090 C CA . TRP A 1 299 ? 55.540 24.758 82.045 1.00 32.54 328 TRP A CA 1
ATOM 2091 C C . TRP A 1 299 ? 55.297 23.449 81.289 1.00 33.22 328 TRP A C 1
ATOM 2092 O O . TRP A 1 299 ? 54.204 22.893 81.350 1.00 32.47 328 TRP A O 1
ATOM 2103 N N . ALA A 1 300 ? 56.321 22.962 80.599 1.00 34.21 329 ALA A N 1
ATOM 2104 C CA . ALA A 1 300 ? 56.199 21.731 79.808 1.00 36.19 329 ALA A CA 1
ATOM 2105 C C . ALA A 1 300 ? 55.802 20.524 80.658 1.00 38.42 329 ALA A C 1
ATOM 2106 O O . ALA A 1 300 ? 55.161 19.610 80.164 1.00 39.99 329 ALA A O 1
ATOM 2108 N N . SER A 1 301 ? 56.150 20.539 81.940 1.00 40.40 330 SER A N 1
ATOM 2109 C CA . SER A 1 301 ? 55.789 19.452 82.837 1.00 42.73 330 SER A CA 1
ATOM 2110 C C . SER A 1 301 ? 54.300 19.402 83.095 1.00 42.74 330 SER A C 1
ATOM 2111 O O . SER A 1 301 ? 53.761 18.333 83.360 1.00 43.51 330 SER A O 1
ATOM 2114 N N . VAL A 1 302 ? 53.632 20.555 83.040 1.00 40.95 331 VAL A N 1
ATOM 2115 C CA . VAL A 1 302 ? 52.217 20.614 83.401 1.00 40.59 331 VAL A CA 1
ATOM 2116 C C . VAL A 1 302 ? 51.268 20.677 82.212 1.00 38.95 331 VAL A C 1
ATOM 2117 O O . VAL A 1 302 ? 50.162 20.168 82.301 1.00 40.82 331 VAL A O 1
ATOM 2121 N N . LEU A 1 303 ? 51.683 21.279 81.108 1.00 36.77 332 LEU A N 1
ATOM 2122 C CA . LEU A 1 303 ? 50.757 21.526 80.004 1.00 35.02 332 LEU A CA 1
ATOM 2123 C C . LEU A 1 303 ? 50.589 20.310 79.127 1.00 35.81 332 LEU A C 1
ATOM 2124 O O . LEU A 1 303 ? 51.573 19.708 78.706 1.00 35.51 332 LEU A O 1
ATOM 2129 N N . LYS A 1 304 ? 49.337 19.990 78.822 1.00 36.68 333 LYS A N 1
ATOM 2130 C CA . LYS A 1 304 ? 49.019 19.053 77.753 1.00 38.42 333 LYS A CA 1
ATOM 2131 C C . LYS A 1 304 ? 49.413 19.696 76.424 1.00 36.92 333 LYS A C 1
ATOM 2132 O O . LYS A 1 304 ? 49.577 20.934 76.357 1.00 34.85 333 LYS A O 1
ATOM 2138 N N . PRO A 1 305 ? 49.578 18.880 75.369 1.00 36.73 334 PRO A N 1
ATOM 2139 C CA . PRO A 1 305 ? 50.156 19.419 74.145 1.00 35.77 334 PRO A CA 1
ATOM 2140 C C . PRO A 1 305 ? 49.413 20.651 73.599 1.00 34.72 334 PRO A C 1
ATOM 2141 O O . PRO A 1 305 ? 50.057 21.639 73.222 1.00 32.77 334 PRO A O 1
ATOM 2145 N N . ASP A 1 306 ? 48.086 20.594 73.583 1.00 34.64 335 ASP A N 1
ATOM 2146 C CA . ASP A 1 306 ? 47.285 21.703 73.063 1.00 34.69 335 ASP A CA 1
ATOM 2147 C C . ASP A 1 306 ? 46.922 22.772 74.104 1.00 31.69 335 ASP A C 1
ATOM 2148 O O . ASP A 1 306 ? 46.190 23.705 73.791 1.00 31.12 335 ASP A O 1
ATOM 2153 N N . GLU A 1 307 ? 47.405 22.622 75.334 1.00 29.77 336 GLU A N 1
ATOM 2154 C CA . GLU A 1 307 ? 47.043 23.527 76.417 1.00 27.61 336 GLU A CA 1
ATOM 2155 C C . GLU A 1 307 ? 48.043 24.667 76.466 1.00 25.38 336 GLU A C 1
ATOM 2156 O O . GLU A 1 307 ? 49.238 24.438 76.556 1.00 24.67 336 GLU A O 1
ATOM 2162 N N . TYR A 1 308 ? 47.530 25.891 76.398 1.00 23.16 337 TYR A N 1
ATOM 2163 C CA . TYR A 1 308 ? 48.353 27.084 76.479 1.00 21.96 337 TYR A CA 1
ATOM 2164 C C . TYR A 1 308 ? 48.579 27.463 77.948 1.00 21.85 337 TYR A C 1
ATOM 2165 O O . TYR A 1 308 ? 47.696 27.299 78.800 1.00 22.42 337 TYR A O 1
ATOM 2174 N N . ALA A 1 309 ? 49.762 27.982 78.236 1.00 21.92 338 ALA A N 1
ATOM 2175 C CA . ALA A 1 309 ? 50.098 28.453 79.569 1.00 22.19 338 ALA A CA 1
ATOM 2176 C C . ALA A 1 309 ? 49.133 29.568 79.955 1.00 21.78 338 ALA A C 1
ATOM 2177 O O . ALA A 1 309 ? 48.825 30.465 79.134 1.00 21.21 338 ALA A O 1
ATOM 2179 N N . ALA A 1 310 ? 48.665 29.498 81.193 1.00 22.02 339 ALA A N 1
ATOM 2180 C CA . ALA A 1 310 ? 47.615 30.367 81.721 1.00 21.95 339 ALA A CA 1
ATOM 2181 C C . ALA A 1 310 ? 47.823 30.565 83.215 1.00 22.88 339 ALA A C 1
ATOM 2182 O O . ALA A 1 310 ? 48.243 29.639 83.888 1.00 23.56 339 ALA A O 1
ATOM 2184 N N . TRP A 1 311 ? 47.567 31.766 83.745 1.00 22.60 340 TRP A N 1
ATOM 2185 C CA . TRP A 1 311 ? 47.746 31.966 85.177 1.00 23.79 340 TRP A CA 1
ATOM 2186 C C . TRP A 1 311 ? 46.515 31.417 85.925 1.00 24.41 340 TRP A C 1
ATOM 2187 O O . TRP A 1 311 ? 45.375 31.609 85.481 1.00 23.82 340 TRP A O 1
ATOM 2198 N N . PRO A 1 312 ? 46.732 30.690 87.030 1.00 25.86 341 PRO A N 1
ATOM 2199 C CA . PRO A 1 312 ? 45.593 30.118 87.749 1.00 26.67 341 PRO A CA 1
ATOM 2200 C C . PRO A 1 312 ? 44.946 31.123 88.707 1.00 26.52 341 PRO A C 1
ATOM 2201 O O . PRO A 1 312 ? 45.231 31.126 89.913 1.00 28.09 341 PRO A O 1
ATOM 2205 N N . TRP A 1 313 ? 44.078 31.975 88.178 1.00 25.40 342 TRP A N 1
ATOM 2206 C CA . TRP A 1 313 ? 43.414 32.971 89.013 1.00 25.25 342 TRP A CA 1
ATOM 2207 C C . TRP A 1 313 ? 42.372 32.336 89.917 1.00 26.89 342 TRP A C 1
ATOM 2208 O O . TRP A 1 313 ? 41.476 31.633 89.456 1.00 27.84 342 TRP A O 1
ATOM 2219 N N . THR A 1 314 ? 42.544 32.537 91.212 1.00 28.57 343 THR A N 1
ATOM 2220 C CA . THR A 1 314 ? 41.507 32.291 92.185 1.00 29.97 343 THR A CA 1
ATOM 2221 C C . THR A 1 314 ? 40.860 33.645 92.430 1.00 29.42 343 THR A C 1
ATOM 2222 O O . THR A 1 314 ? 41.398 34.688 92.062 1.00 28.29 343 THR A O 1
ATOM 2226 N N . ARG A 1 315 ? 39.698 33.629 93.053 1.00 30.56 344 ARG A N 1
ATOM 2227 C CA . ARG A 1 315 ? 39.064 34.858 93.441 1.00 30.20 344 ARG A CA 1
ATOM 2228 C C . ARG A 1 315 ? 40.005 35.695 94.330 1.00 31.00 344 ARG A C 1
ATOM 2229 O O . ARG A 1 315 ? 40.092 36.919 94.178 1.00 30.21 344 ARG A O 1
ATOM 2237 N N . GLU A 1 316 ? 40.737 35.029 95.222 1.00 32.59 345 GLU A N 1
ATOM 2238 C CA . GLU A 1 316 ? 41.689 35.721 96.089 1.00 34.92 345 GLU A CA 1
ATOM 2239 C C . GLU A 1 316 ? 42.888 36.327 95.328 1.00 32.98 345 GLU A C 1
ATOM 2240 O O . GLU A 1 316 ? 43.266 37.483 95.566 1.00 30.76 345 GLU A O 1
ATOM 2246 N N . LEU A 1 317 ? 43.473 35.564 94.402 1.00 31.71 346 LEU A N 1
ATOM 2247 C CA . LEU A 1 317 ? 44.580 36.099 93.592 1.00 31.58 346 LEU A CA 1
ATOM 2248 C C . LEU A 1 317 ? 44.101 37.250 92.721 1.00 29.59 346 LEU A C 1
ATOM 2249 O O . LEU A 1 317 ? 44.804 38.240 92.569 1.00 29.63 346 LEU A O 1
ATOM 2254 N N . PHE A 1 318 ? 42.893 37.126 92.175 1.00 28.03 347 PHE A N 1
ATOM 2255 C CA . PHE A 1 318 ? 42.275 38.234 91.444 1.00 26.71 347 PHE A CA 1
ATOM 2256 C C . PHE A 1 318 ? 42.239 39.516 92.283 1.00 27.44 347 PHE A C 1
ATOM 2257 O O . PHE A 1 318 ? 42.733 40.556 91.858 1.00 27.11 347 PHE A O 1
ATOM 2265 N N . ARG A 1 319 ? 41.654 39.420 93.477 1.00 28.98 348 ARG A N 1
ATOM 2266 C CA . ARG A 1 319 ? 41.535 40.565 94.380 1.00 30.03 348 ARG A CA 1
ATOM 2267 C C . ARG A 1 319 ? 42.886 41.171 94.746 1.00 32.20 348 ARG A C 1
ATOM 2268 O O . ARG A 1 319 ? 43.019 42.401 94.805 1.00 33.02 348 ARG A O 1
ATOM 2276 N N . GLN A 1 320 ? 43.883 40.316 94.977 1.00 33.60 349 GLN A N 1
ATOM 2277 C CA . GLN A 1 320 ? 45.249 40.784 95.227 1.00 35.27 349 GLN A CA 1
ATOM 2278 C C . GLN A 1 320 ? 45.755 41.654 94.096 1.00 33.33 349 GLN A C 1
ATOM 2279 O O . GLN A 1 320 ? 46.341 42.705 94.333 1.00 32.83 349 GLN A O 1
ATOM 2285 N N . GLN A 1 321 ? 45.567 41.193 92.861 1.00 31.37 350 GLN A N 1
ATOM 2286 C CA . GLN A 1 321 ? 46.028 41.951 91.692 1.00 30.87 350 GLN A CA 1
ATOM 2287 C C . GLN A 1 321 ? 45.286 43.269 91.562 1.00 29.77 350 GLN A C 1
ATOM 2288 O O . GLN A 1 321 ? 45.896 44.282 91.227 1.00 29.92 350 GLN A O 1
ATOM 2294 N N . VAL A 1 322 ? 43.982 43.254 91.835 1.00 36.12 351 VAL A N 1
ATOM 2295 C CA . VAL A 1 322 ? 43.194 44.489 91.834 1.00 36.04 351 VAL A CA 1
ATOM 2296 C C . VAL A 1 322 ? 43.745 45.454 92.891 1.00 36.82 351 VAL A C 1
ATOM 2297 O O . VAL A 1 322 ? 43.886 46.642 92.632 1.00 35.76 351 VAL A O 1
ATOM 2301 N N . GLU A 1 323 ? 44.079 44.934 94.068 1.00 38.44 352 GLU A N 1
ATOM 2302 C CA . GLU A 1 323 ? 44.629 45.780 95.123 1.00 40.34 352 GLU A CA 1
ATOM 2303 C C . GLU A 1 323 ? 45.966 46.377 94.733 1.00 39.80 352 GLU A C 1
ATOM 2304 O O . GLU A 1 323 ? 46.226 47.541 95.029 1.00 41.15 352 GLU A O 1
ATOM 2310 N N . ALA A 1 324 ? 46.809 45.587 94.074 1.00 40.23 353 ALA A N 1
ATOM 2311 C CA . ALA A 1 324 ? 48.067 46.087 93.532 1.00 40.86 353 ALA A CA 1
ATOM 2312 C C . ALA A 1 324 ? 47.847 47.168 92.476 1.00 40.79 353 ALA A C 1
ATOM 2313 O O . ALA A 1 324 ? 48.601 48.130 92.415 1.00 42.78 353 ALA A O 1
ATOM 2315 N N . ILE A 1 325 ? 46.823 47.014 91.647 1.00 40.06 354 ILE A N 1
ATOM 2316 C CA . ILE A 1 325 ? 46.510 48.016 90.632 1.00 40.56 354 ILE A CA 1
ATOM 2317 C C . ILE A 1 325 ? 46.033 49.311 91.291 1.00 41.19 354 ILE A C 1
ATOM 2318 O O . ILE A 1 325 ? 46.495 50.377 90.939 1.00 41.41 354 ILE A O 1
ATOM 2323 N N . LYS A 1 326 ? 45.102 49.209 92.237 1.00 42.26 355 LYS A N 1
ATOM 2324 C CA . LYS A 1 326 ? 44.536 50.388 92.896 1.00 43.93 355 LYS A CA 1
ATOM 2325 C C . LYS A 1 326 ? 45.598 51.150 93.657 1.00 45.89 355 LYS A C 1
ATOM 2326 O O . LYS A 1 326 ? 45.644 52.378 93.610 1.00 49.03 355 LYS A O 1
ATOM 2332 N N . THR A 1 327 ? 46.440 50.415 94.375 1.00 47.13 356 THR A N 1
ATOM 2333 C CA . THR A 1 327 ? 47.473 51.020 95.205 1.00 49.14 356 THR A CA 1
ATOM 2334 C C . THR A 1 327 ? 48.758 51.286 94.429 1.00 51.34 356 THR A C 1
ATOM 2335 O O . THR A 1 327 ? 49.695 51.841 94.977 1.00 51.72 356 THR A O 1
ATOM 2339 N N . GLY A 1 328 ? 48.815 50.877 93.166 1.00 52.18 357 GLY A N 1
ATOM 2340 C CA . GLY A 1 328 ? 50.031 51.032 92.377 1.00 56.03 357 GLY A CA 1
ATOM 2341 C C . GLY A 1 328 ? 51.191 50.177 92.870 1.00 58.64 357 GLY A C 1
ATOM 2342 O O . GLY A 1 328 ? 52.339 50.444 92.537 1.00 61.83 357 GLY A O 1
ATOM 2343 N N . GLY A 1 329 ? 50.894 49.136 93.648 1.00 59.36 358 GLY A N 1
ATOM 2344 C CA . GLY A 1 329 ? 51.917 48.214 94.150 1.00 61.87 358 GLY A CA 1
ATOM 2345 C C . GLY A 1 329 ? 52.484 47.306 93.067 1.00 65.31 358 GLY A C 1
ATOM 2346 O O . GLY A 1 329 ? 52.347 47.577 91.872 1.00 65.01 358 GLY A O 1
ATOM 2347 N N . GLU A 1 330 ? 53.128 46.222 93.488 1.00 68.22 359 GLU A N 1
ATOM 2348 C CA . GLU A 1 330 ? 53.803 45.324 92.553 1.00 70.74 359 GLU A CA 1
ATOM 2349 C C . GLU A 1 330 ? 52.808 44.423 91.832 1.00 68.52 359 GLU A C 1
ATOM 2350 O O . GLU A 1 330 ? 51.938 43.828 92.469 1.00 67.81 359 GLU A O 1
ATOM 2356 N N . PRO A 1 331 ? 52.925 44.316 90.497 1.00 67.86 360 PRO A N 1
ATOM 2357 C CA . PRO A 1 331 ? 52.043 43.357 89.838 1.00 66.83 360 PRO A CA 1
ATOM 2358 C C . PRO A 1 331 ? 52.158 41.972 90.488 1.00 66.56 360 PRO A C 1
ATOM 2359 O O . PRO A 1 331 ? 53.269 41.523 90.801 1.00 67.57 360 PRO A O 1
ATOM 2363 N N . VAL A 1 332 ? 51.020 41.326 90.728 1.00 88.35 361 VAL A N 1
ATOM 2364 C CA . VAL A 1 332 ? 51.034 39.960 91.225 1.00 84.08 361 VAL A CA 1
ATOM 2365 C C . VAL A 1 332 ? 51.675 39.095 90.151 1.00 81.82 361 VAL A C 1
ATOM 2366 O O . VAL A 1 332 ? 51.328 39.198 88.970 1.00 81.73 361 VAL A O 1
ATOM 2370 N N . GLN A 1 333 ? 52.636 38.281 90.575 1.00 79.70 362 GLN A N 1
ATOM 2371 C CA . GLN A 1 333 ? 53.326 37.343 89.699 1.00 77.88 362 GLN A CA 1
ATOM 2372 C C . GLN A 1 333 ? 52.759 35.972 90.045 1.00 72.71 362 GLN A C 1
ATOM 2373 O O . GLN A 1 333 ? 53.215 35.329 90.990 1.00 70.63 362 GLN A O 1
ATOM 2379 N N . PRO A 1 334 ? 51.728 35.529 89.310 1.00 70.14 363 PRO A N 1
ATOM 2380 C CA . PRO A 1 334 ? 51.100 34.305 89.769 1.00 68.39 363 PRO A CA 1
ATOM 2381 C C . PRO A 1 334 ? 52.042 33.119 89.598 1.00 66.67 363 PRO A C 1
ATOM 2382 O O . PRO A 1 334 ? 53.028 33.204 88.852 1.00 65.16 363 PRO A O 1
ATOM 2386 N N . PRO A 1 335 ? 51.758 32.023 90.307 1.00 66.57 364 PRO A N 1
ATOM 2387 C CA . PRO A 1 335 ? 52.658 30.895 90.275 1.00 65.77 364 PRO A CA 1
ATOM 2388 C C . PRO A 1 335 ? 52.375 30.024 89.068 1.00 64.29 364 PRO A C 1
ATOM 2389 O O . PRO A 1 335 ? 51.230 29.924 88.615 1.00 64.67 364 PRO A O 1
ATOM 2393 N N . ILE A 1 336 ? 53.422 29.403 88.548 1.00 62.56 365 ILE A N 1
ATOM 2394 C CA . ILE A 1 336 ? 53.259 28.409 87.513 1.00 62.74 365 ILE A CA 1
ATOM 2395 C C . ILE A 1 336 ? 52.617 27.220 88.210 1.00 65.54 365 ILE A C 1
ATOM 2396 O O . ILE A 1 336 ? 53.125 26.768 89.237 1.00 66.92 365 ILE A O 1
ATOM 2401 N N . PRO A 1 337 ? 51.483 26.731 87.686 1.00 68.02 366 PRO A N 1
ATOM 2402 C CA . PRO A 1 337 ? 50.890 25.565 88.340 1.00 72.24 366 PRO A CA 1
ATOM 2403 C C . PRO A 1 337 ? 51.816 24.355 88.212 1.00 73.49 366 PRO A C 1
ATOM 2404 O O . PRO A 1 337 ? 52.451 24.195 87.169 1.00 70.55 366 PRO A O 1
ATOM 2408 N N . SER A 1 338 ? 51.921 23.542 89.266 1.00 77.29 367 SER A N 1
ATOM 2409 C CA . SER A 1 338 ? 52.604 22.239 89.172 1.00 80.34 367 SER A CA 1
ATOM 2410 C C . SER A 1 338 ? 51.591 21.114 88.908 1.00 86.05 367 SER A C 1
ATOM 2411 O O . SER A 1 338 ? 51.977 19.971 88.655 1.00 88.54 367 SER A O 1
ATOM 2414 N N . THR A 1 339 ? 50.301 21.457 88.954 1.00 88.57 368 THR A N 1
ATOM 2415 C CA . THR A 1 339 ? 49.215 20.522 88.658 1.00 95.13 368 THR A CA 1
ATOM 2416 C C . THR A 1 339 ? 48.083 21.233 87.919 1.00 95.43 368 THR A C 1
ATOM 2417 O O . THR A 1 339 ? 47.767 20.898 86.778 1.00 97.11 368 THR A O 1
ATOM 2421 N N . LYS B 1 18 ? -5.495 15.673 27.210 1.00 35.15 47 LYS B N 1
ATOM 2422 C CA . LYS B 1 18 ? -4.015 15.664 27.409 1.00 34.28 47 LYS B CA 1
ATOM 2423 C C . LYS B 1 18 ? -3.686 15.205 28.830 1.00 30.87 47 LYS B C 1
ATOM 2424 O O . LYS B 1 18 ? -4.455 15.442 29.748 1.00 30.04 47 LYS B O 1
ATOM 2430 N N . PRO B 1 19 ? -2.560 14.511 29.006 1.00 29.03 48 PRO B N 1
ATOM 2431 C CA . PRO B 1 19 ? -2.359 13.840 30.296 1.00 27.55 48 PRO B CA 1
ATOM 2432 C C . PRO B 1 19 ? -2.156 14.717 31.537 1.00 26.20 48 PRO B C 1
ATOM 2433 O O . PRO B 1 19 ? -1.533 15.764 31.468 1.00 26.03 48 PRO B O 1
ATOM 2437 N N . PHE B 1 20 ? -2.649 14.208 32.666 1.00 25.17 49 PHE B N 1
ATOM 2438 C CA . PHE B 1 20 ? -2.416 14.736 34.003 1.00 24.30 49 PHE B CA 1
ATOM 2439 C C . PHE B 1 20 ? -1.330 13.880 34.673 1.00 22.68 49 PHE B C 1
ATOM 2440 O O . PHE B 1 20 ? -1.510 12.663 34.867 1.00 22.63 49 PHE B O 1
ATOM 2448 N N . ILE B 1 21 ? -0.198 14.523 34.952 1.00 21.69 50 ILE B N 1
ATOM 2449 C CA . ILE B 1 21 ? 0.973 13.900 35.578 1.00 21.01 50 ILE B CA 1
ATOM 2450 C C . ILE B 1 21 ? 1.041 14.394 37.012 1.00 20.81 50 ILE B C 1
ATOM 2451 O O . ILE B 1 21 ? 1.138 15.604 37.250 1.00 21.18 50 ILE B O 1
ATOM 2456 N N . ALA B 1 22 ? 0.989 13.472 37.969 1.00 20.27 51 ALA B N 1
ATOM 2457 C CA . ALA B 1 22 ? 1.081 13.809 39.383 1.00 19.84 51 ALA B CA 1
ATOM 2458 C C . ALA B 1 22 ? 2.425 13.306 39.913 1.00 19.13 51 ALA B C 1
ATOM 2459 O O . ALA B 1 22 ? 2.900 12.278 39.458 1.00 19.15 51 ALA B O 1
ATOM 2461 N N . LEU B 1 23 ? 3.047 14.069 40.807 1.00 18.49 52 LEU B N 1
ATOM 2462 C CA . LEU B 1 23 ? 4.310 13.707 41.445 1.00 18.09 52 LEU B CA 1
ATOM 2463 C C . LEU B 1 23 ? 4.152 13.707 42.962 1.00 17.78 52 LEU B C 1
ATOM 2464 O O . LEU B 1 23 ? 3.767 14.711 43.551 1.00 18.20 52 LEU B O 1
ATOM 2469 N N . SER B 1 24 ? 4.473 12.583 43.587 1.00 17.36 53 SER B N 1
ATOM 2470 C CA . SER B 1 24 ? 4.445 12.464 45.029 1.00 17.50 53 SER B CA 1
ATOM 2471 C C . SER B 1 24 ? 5.855 12.274 45.543 1.00 17.22 53 SER B C 1
ATOM 2472 O O . SER B 1 24 ? 6.519 11.289 45.213 1.00 16.90 53 SER B O 1
ATOM 2475 N N . ASN B 1 25 ? 6.285 13.217 46.377 1.00 17.18 54 ASN B N 1
ATOM 2476 C CA . ASN B 1 25 ? 7.621 13.228 46.942 1.00 16.97 54 ASN B CA 1
ATOM 2477 C C . ASN B 1 25 ? 7.631 12.982 48.450 1.00 17.28 54 ASN B C 1
ATOM 2478 O O . ASN B 1 25 ? 6.935 13.662 49.206 1.00 17.91 54 ASN B O 1
ATOM 2483 N N . GLY B 1 26 ? 8.450 12.024 48.886 1.00 17.26 55 GLY B N 1
ATOM 2484 C CA . GLY B 1 26 ? 8.461 11.583 50.266 1.00 17.65 55 GLY B CA 1
ATOM 2485 C C . GLY B 1 26 ? 9.205 12.470 51.245 1.00 17.64 55 GLY B C 1
ATOM 2486 O O . GLY B 1 26 ? 8.990 12.358 52.435 1.00 18.56 55 GLY B O 1
ATOM 2487 N N . PHE B 1 27 ? 10.066 13.352 50.761 1.00 16.93 56 PHE B N 1
ATOM 2488 C CA . PHE B 1 27 ? 10.843 14.203 51.648 1.00 16.88 56 PHE B CA 1
ATOM 2489 C C . PHE B 1 27 ? 11.209 15.466 50.933 1.00 16.46 56 PHE B C 1
ATOM 2490 O O . PHE B 1 27 ? 11.737 15.435 49.827 1.00 15.82 56 PHE B O 1
ATOM 2498 N N . ILE B 1 28 ? 10.981 16.601 51.591 1.00 16.88 57 ILE B N 1
ATOM 2499 C CA . ILE B 1 28 ? 11.268 17.873 50.966 1.00 16.88 57 ILE B CA 1
ATOM 2500 C C . ILE B 1 28 ? 12.250 18.746 51.774 1.00 16.96 57 ILE B C 1
ATOM 2501 O O . ILE B 1 28 ? 12.626 19.822 51.308 1.00 17.25 57 ILE B O 1
ATOM 2506 N N . GLY B 1 29 ? 12.730 18.245 52.915 1.00 16.82 58 GLY B N 1
ATOM 2507 C CA . GLY B 1 29 ? 13.560 19.022 53.856 1.00 17.08 58 GLY B CA 1
ATOM 2508 C C . GLY B 1 29 ? 15.067 19.033 53.596 1.00 16.47 58 GLY B C 1
ATOM 2509 O O . GLY B 1 29 ? 15.854 18.994 54.542 1.00 16.74 58 GLY B O 1
ATOM 2510 N N . ASN B 1 30 ? 15.465 19.048 52.325 1.00 15.92 59 ASN B N 1
ATOM 2511 C CA . ASN B 1 30 ? 16.828 19.369 51.913 1.00 15.64 59 ASN B CA 1
ATOM 2512 C C . ASN B 1 30 ? 16.823 20.070 50.548 1.00 15.73 59 ASN B C 1
ATOM 2513 O O . ASN B 1 30 ? 15.829 20.015 49.796 1.00 15.71 59 ASN B O 1
ATOM 2518 N N . GLY B 1 31 ? 17.914 20.768 50.230 1.00 16.03 60 GLY B N 1
ATOM 2519 C CA . GLY B 1 31 ? 17.980 21.613 49.011 1.00 16.44 60 GLY B CA 1
ATOM 2520 C C . GLY B 1 31 ? 17.987 20.801 47.713 1.00 16.03 60 GLY B C 1
ATOM 2521 O O . GLY B 1 31 ? 17.554 21.287 46.669 1.00 16.19 60 GLY B O 1
ATOM 2522 N N . TRP B 1 32 ? 18.504 19.567 47.796 1.00 15.29 61 TRP B N 1
ATOM 2523 C CA . TRP B 1 32 ? 18.530 18.658 46.649 1.00 15.12 61 TRP B CA 1
ATOM 2524 C C . TRP B 1 32 ? 17.103 18.361 46.217 1.00 15.03 61 TRP B C 1
ATOM 2525 O O . TRP B 1 32 ? 16.762 18.483 45.024 1.00 15.33 61 TRP B O 1
ATOM 2536 N N . ARG B 1 33 ? 16.256 18.004 47.185 1.00 14.97 62 ARG B N 1
ATOM 2537 C CA . ARG B 1 33 ? 14.861 17.725 46.912 1.00 15.03 62 ARG B CA 1
ATOM 2538 C C . ARG B 1 33 ? 14.161 18.997 46.361 1.00 16.17 62 ARG B C 1
ATOM 2539 O O . ARG B 1 33 ? 13.337 18.916 45.476 1.00 15.90 62 ARG B O 1
ATOM 2547 N N . GLN B 1 34 ? 14.552 20.163 46.849 1.00 17.50 63 GLN B N 1
ATOM 2548 C CA . GLN B 1 34 ? 13.968 21.415 46.341 1.00 19.30 63 GLN B CA 1
ATOM 2549 C C . GLN B 1 34 ? 14.346 21.700 44.888 1.00 19.29 63 GLN B C 1
ATOM 2550 O O . GLN B 1 34 ? 13.522 22.166 44.117 1.00 20.29 63 GLN B O 1
ATOM 2556 N N . THR B 1 35 ? 15.576 21.405 44.497 1.00 18.92 64 THR B N 1
ATOM 2557 C CA . THR B 1 35 ? 15.964 21.510 43.104 1.00 19.13 64 THR B CA 1
ATOM 2558 C C . THR B 1 35 ? 15.218 20.453 42.265 1.00 18.58 64 THR B C 1
ATOM 2559 O O . THR B 1 35 ? 14.740 20.738 41.162 1.00 18.78 64 THR B O 1
ATOM 2579 N N . ILE B 1 37 ? 12.254 19.158 42.708 1.00 17.77 66 ILE B N 1
ATOM 2580 C CA . ILE B 1 37 ? 10.915 19.683 42.452 1.00 18.38 66 ILE B CA 1
ATOM 2581 C C . ILE B 1 37 ? 10.967 20.837 41.448 1.00 19.64 66 ILE B C 1
ATOM 2582 O O . ILE B 1 37 ? 10.210 20.832 40.476 1.00 19.62 66 ILE B O 1
ATOM 2587 N N . ALA B 1 38 ? 11.879 21.785 41.651 1.00 20.79 67 ALA B N 1
ATOM 2588 C CA . ALA B 1 38 ? 11.944 22.964 40.771 1.00 22.61 67 ALA B CA 1
ATOM 2589 C C . ALA B 1 38 ? 12.185 22.558 39.297 1.00 23.44 67 ALA B C 1
ATOM 2590 O O . ALA B 1 38 ? 11.566 23.103 38.385 1.00 23.94 67 ALA B O 1
ATOM 2592 N N . LYS B 1 39 ? 13.054 21.572 39.072 1.00 20.47 68 LYS B N 1
ATOM 2593 C CA . LYS B 1 39 ? 13.363 21.127 37.710 1.00 20.72 68 LYS B CA 1
ATOM 2594 C C . LYS B 1 39 ? 12.152 20.437 37.078 1.00 20.22 68 LYS B C 1
ATOM 2595 O O . LYS B 1 39 ? 11.856 20.632 35.892 1.00 20.23 68 LYS B O 1
ATOM 2601 N N . PHE B 1 40 ? 11.467 19.613 37.868 1.00 19.81 69 PHE B N 1
ATOM 2602 C CA . PHE B 1 40 ? 10.221 19.008 37.415 1.00 19.80 69 PHE B CA 1
ATOM 2603 C C . PHE B 1 40 ? 9.201 20.077 37.041 1.00 21.39 69 PHE B C 1
ATOM 2604 O O . PHE B 1 40 ? 8.608 20.020 35.973 1.00 20.99 69 PHE B O 1
ATOM 2612 N N . GLU B 1 41 ? 8.990 21.046 37.925 1.00 23.57 70 GLU B N 1
ATOM 2613 C CA . GLU B 1 41 ? 7.955 22.041 37.678 1.00 26.20 70 GLU B CA 1
ATOM 2614 C C . GLU B 1 41 ? 8.271 22.880 36.444 1.00 26.58 70 GLU B C 1
ATOM 2615 O O . GLU B 1 41 ? 7.376 23.188 35.664 1.00 27.60 70 GLU B O 1
ATOM 2621 N N . GLU B 1 42 ? 9.539 23.214 36.250 1.00 26.60 71 GLU B N 1
ATOM 2622 C CA . GLU B 1 42 ? 9.978 23.885 35.026 1.00 28.03 71 GLU B CA 1
ATOM 2623 C C . GLU B 1 42 ? 9.658 23.038 33.789 1.00 26.88 71 GLU B C 1
ATOM 2624 O O . GLU B 1 42 ? 9.085 23.520 32.813 1.00 27.28 71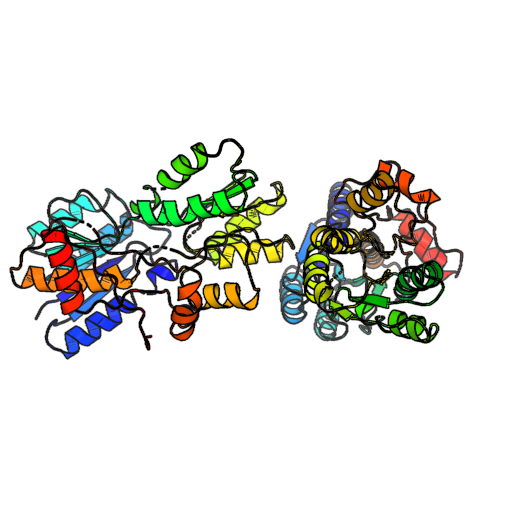 GLU B O 1
ATOM 2630 N N . ALA B 1 43 ? 9.996 21.764 33.834 1.00 24.96 72 ALA B N 1
ATOM 2631 C CA . ALA B 1 43 ? 9.827 20.911 32.664 1.00 24.70 72 ALA B CA 1
ATOM 2632 C C . ALA B 1 43 ? 8.361 20.650 32.370 1.00 24.60 72 ALA B C 1
ATOM 2633 O O . ALA B 1 43 ? 7.963 20.606 31.197 1.00 24.56 72 ALA B O 1
ATOM 2635 N N . ALA B 1 44 ? 7.576 20.465 33.434 1.00 24.23 73 ALA B N 1
ATOM 2636 C CA . ALA B 1 44 ? 6.152 20.220 33.306 1.00 24.93 73 ALA B CA 1
ATOM 2637 C C . ALA B 1 44 ? 5.453 21.436 32.713 1.00 27.04 73 ALA B C 1
ATOM 2638 O O . ALA B 1 44 ? 4.634 21.290 31.812 1.00 26.48 73 ALA B O 1
ATOM 2640 N N . LYS B 1 45 ? 5.776 22.615 33.243 1.00 28.85 74 LYS B N 1
ATOM 2641 C CA . LYS B 1 45 ? 5.215 23.888 32.773 1.00 32.51 74 LYS B CA 1
ATOM 2642 C C . LYS B 1 45 ? 5.450 24.035 31.272 1.00 32.65 74 LYS B C 1
ATOM 2643 O O . LYS B 1 45 ? 4.531 24.345 30.510 1.00 33.43 74 LYS B O 1
ATOM 2649 N N . GLN B 1 46 ? 6.684 23.778 30.855 1.00 31.96 75 GLN B N 1
ATOM 2650 C CA . GLN B 1 46 ? 7.060 23.820 29.447 1.00 32.73 75 GLN B CA 1
ATOM 2651 C C . GLN B 1 46 ? 6.312 22.768 28.615 1.00 31.68 75 GLN B C 1
ATOM 2652 O O . GLN B 1 46 ? 5.761 23.079 27.546 1.00 31.69 75 GLN B O 1
ATOM 2658 N N . ALA B 1 47 ? 6.235 21.541 29.114 1.00 29.30 76 ALA B N 1
ATOM 2659 C CA . ALA B 1 47 ? 5.466 20.507 28.436 1.00 29.34 76 ALA B CA 1
ATOM 2660 C C . ALA B 1 47 ? 3.983 20.900 28.264 1.00 30.65 76 ALA B C 1
ATOM 2661 O O . ALA B 1 47 ? 3.359 20.606 27.215 1.00 30.39 76 ALA B O 1
ATOM 2663 N N . GLN B 1 48 ? 3.432 21.574 29.276 1.00 30.76 77 GLN B N 1
ATOM 2664 C CA . GLN B 1 48 ? 2.031 21.999 29.233 1.00 31.83 77 GLN B CA 1
ATOM 2665 C C . GLN B 1 48 ? 1.824 23.037 28.138 1.00 33.81 77 GLN B C 1
ATOM 2666 O O . GLN B 1 48 ? 0.938 22.894 27.290 1.00 33.17 77 GLN B O 1
ATOM 2672 N N . ALA B 1 49 ? 2.674 24.057 28.149 1.00 34.88 78 ALA B N 1
ATOM 2673 C CA . ALA B 1 49 ? 2.662 25.080 27.104 1.00 36.74 78 ALA B CA 1
ATOM 2674 C C . ALA B 1 49 ? 2.828 24.453 25.727 1.00 37.04 78 ALA B C 1
ATOM 2675 O O . ALA B 1 49 ? 2.286 24.965 24.767 1.00 37.04 78 ALA B O 1
ATOM 2677 N N . ASP B 1 50 ? 3.545 23.330 25.642 1.00 36.60 79 ASP B N 1
ATOM 2678 C CA . ASP B 1 50 ? 3.780 22.632 24.369 1.00 37.93 79 ASP B CA 1
ATOM 2679 C C . ASP B 1 50 ? 2.717 21.602 23.975 1.00 37.64 79 ASP B C 1
ATOM 2680 O O . ASP B 1 50 ? 2.875 20.916 22.961 1.00 37.89 79 ASP B O 1
ATOM 2685 N N . GLY B 1 51 ? 1.650 21.486 24.759 1.00 36.58 80 GLY B N 1
ATOM 2686 C CA . GLY B 1 51 ? 0.558 20.579 24.433 1.00 36.16 80 GLY B CA 1
ATOM 2687 C C . GLY B 1 51 ? 0.841 19.105 24.688 1.00 34.93 80 GLY B C 1
ATOM 2688 O O . GLY B 1 51 ? 0.089 18.238 24.237 1.00 34.93 80 GLY B O 1
ATOM 2689 N N . LEU B 1 52 ? 1.909 18.808 25.419 1.00 33.02 81 LEU B N 1
ATOM 2690 C CA . LEU B 1 52 ? 2.250 17.419 25.711 1.00 31.75 81 LEU B CA 1
ATOM 2691 C C . LEU B 1 52 ? 1.551 16.937 26.975 1.00 30.57 81 LEU B C 1
ATOM 2692 O O . LEU B 1 52 ? 1.315 15.741 27.127 1.00 29.46 81 LEU B O 1
ATOM 2697 N N . ILE B 1 53 ? 1.231 17.857 27.892 1.00 30.03 82 ILE B N 1
ATOM 2698 C CA . ILE B 1 53 ? 0.406 17.516 29.049 1.00 28.84 82 ILE B CA 1
ATOM 2699 C C . ILE B 1 53 ? -0.672 18.551 29.283 1.00 29.55 82 ILE B C 1
ATOM 2700 O O . ILE B 1 53 ? -0.539 19.719 28.867 1.00 30.24 82 ILE B O 1
ATOM 2705 N N . GLY B 1 54 ? -1.727 18.125 29.969 1.00 29.18 83 GLY B N 1
ATOM 2706 C CA . GLY B 1 54 ? -2.851 19.005 30.293 1.00 31.16 83 GLY B CA 1
ATOM 2707 C C . GLY B 1 54 ? -2.697 19.643 31.655 1.00 31.74 83 GLY B C 1
ATOM 2708 O O . GLY B 1 54 ? -3.186 20.736 31.895 1.00 33.40 83 GLY B O 1
ATOM 2709 N N . LYS B 1 55 ? -2.046 18.942 32.577 1.00 30.83 84 LYS B N 1
ATOM 2710 C CA . LYS B 1 55 ? -1.812 19.499 33.885 1.00 31.04 84 LYS B CA 1
ATOM 2711 C C . LYS B 1 55 ? -0.849 18.637 34.681 1.00 28.01 84 LYS B C 1
ATOM 2712 O O . LYS B 1 55 ? -0.592 17.469 34.340 1.00 25.22 84 LYS B O 1
ATOM 2718 N N . TYR B 1 56 ? -0.305 19.244 35.720 1.00 26.99 85 TYR B N 1
ATOM 2719 C CA . TYR B 1 56 ? 0.554 18.529 36.657 1.00 25.60 85 TYR B CA 1
ATOM 2720 C C . TYR B 1 56 ? 0.301 19.017 38.067 1.00 25.82 85 TYR B C 1
ATOM 2721 O O . TYR B 1 56 ? -0.245 20.116 38.282 1.00 26.35 85 TYR B O 1
ATOM 2730 N N . LYS B 1 57 ? 0.727 18.208 39.031 1.00 24.53 86 LYS B N 1
ATOM 2731 C CA . LYS B 1 57 ? 0.604 18.538 40.425 1.00 25.17 86 LYS B CA 1
ATOM 2732 C C . LYS B 1 57 ? 1.706 17.834 41.202 1.00 23.86 86 LYS B C 1
ATOM 2733 O O . LYS B 1 57 ? 2.027 16.671 40.933 1.00 22.25 86 LYS B O 1
ATOM 2739 N N . VAL B 1 58 ? 2.283 18.593 42.129 1.00 23.73 87 VAL B N 1
ATOM 2740 C CA . VAL B 1 58 ? 3.293 18.129 43.047 1.00 22.66 87 VAL B CA 1
ATOM 2741 C C . VAL B 1 58 ? 2.760 18.123 44.471 1.00 22.97 87 VAL B C 1
ATOM 2742 O O . VAL B 1 58 ? 2.234 19.132 44.957 1.00 23.08 87 VAL B O 1
ATOM 2746 N N . VAL B 1 59 ? 2.962 17.012 45.168 1.00 21.82 88 VAL B N 1
ATOM 2747 C CA . VAL B 1 59 ? 2.644 16.957 46.561 1.00 22.51 88 VAL B CA 1
ATOM 2748 C C . VAL B 1 59 ? 3.820 16.412 47.354 1.00 21.96 88 VAL B C 1
ATOM 2749 O O . VAL B 1 59 ? 4.356 15.368 47.019 1.00 20.13 88 VAL B O 1
ATOM 2753 N N . ASN B 1 60 ? 4.214 17.149 48.398 1.00 22.66 89 ASN B N 1
ATOM 2754 C CA . ASN B 1 60 ? 5.313 16.758 49.272 1.00 22.76 89 ASN B CA 1
ATOM 2755 C C . ASN B 1 60 ? 4.794 16.276 50.600 1.00 23.59 89 ASN B C 1
ATOM 2756 O O . ASN B 1 60 ? 3.919 16.903 51.182 1.00 24.00 89 ASN B O 1
ATOM 2761 N N . ALA B 1 61 ? 5.340 15.161 51.084 1.00 23.68 90 ALA B N 1
ATOM 2762 C CA . ALA B 1 61 ? 5.054 14.679 52.428 1.00 24.83 90 ALA B CA 1
ATOM 2763 C C . ALA B 1 61 ? 5.877 15.503 53.441 1.00 26.51 90 ALA B C 1
ATOM 2764 O O . ALA B 1 61 ? 7.053 15.693 53.252 1.00 26.04 90 ALA B O 1
ATOM 2766 N N . PRO B 1 62 ? 5.242 16.040 54.487 1.00 28.92 91 PRO B N 1
ATOM 2767 C CA . PRO B 1 62 ? 6.013 16.838 55.456 1.00 30.81 91 PRO B CA 1
ATOM 2768 C C . PRO B 1 62 ? 6.791 15.958 56.441 1.00 31.55 91 PRO B C 1
ATOM 2769 O O . PRO B 1 62 ? 6.612 14.743 56.465 1.00 32.05 91 PRO B O 1
ATOM 2773 N N . GLY B 1 63 ? 7.670 16.554 57.224 1.00 33.15 92 GLY B N 1
ATOM 2774 C CA . GLY B 1 63 ? 8.360 15.803 58.282 1.00 34.64 92 GLY B CA 1
ATOM 2775 C C . GLY B 1 63 ? 9.560 15.014 57.801 1.00 33.56 92 GLY B C 1
ATOM 2776 O O . GLY B 1 63 ? 9.961 15.131 56.655 1.00 33.30 92 GLY B O 1
ATOM 2777 N N . ASN B 1 64 ? 10.136 14.197 58.676 1.00 35.08 93 ASN B N 1
ATOM 2778 C CA . ASN B 1 64 ? 11.413 13.550 58.366 1.00 35.44 93 ASN B CA 1
ATOM 2779 C C . ASN B 1 64 ? 11.270 12.225 57.627 1.00 34.51 93 ASN B C 1
ATOM 2780 O O . ASN B 1 64 ? 11.587 11.160 58.165 1.00 34.06 93 ASN B O 1
ATOM 2785 N N . ASN B 1 65 ? 10.791 12.324 56.382 1.00 32.70 94 ASN B N 1
ATOM 2786 C CA . ASN B 1 65 ? 10.682 11.188 55.459 1.00 32.96 94 ASN B CA 1
ATOM 2787 C C . ASN B 1 65 ? 9.619 10.198 55.984 1.00 33.83 94 ASN B C 1
ATOM 2788 O O . ASN B 1 65 ? 9.937 9.039 56.259 1.00 33.87 94 ASN B O 1
ATOM 2793 N N . SER B 1 66 ? 8.374 10.682 56.141 1.00 33.75 95 SER B N 1
ATOM 2794 C CA . SER B 1 66 ? 7.251 9.878 56.696 1.00 33.98 95 SER B CA 1
ATOM 2795 C C . SER B 1 66 ? 6.372 9.199 55.629 1.00 30.92 95 SER B C 1
ATOM 2796 O O . SER B 1 66 ? 5.599 9.840 54.891 1.00 31.56 95 SER B O 1
ATOM 2799 N N . ALA B 1 67 ? 6.463 7.883 55.593 1.00 29.07 96 ALA B N 1
ATOM 2800 C CA . ALA B 1 67 ? 5.735 7.080 54.630 1.00 28.01 96 ALA B CA 1
ATOM 2801 C C . ALA B 1 67 ? 4.207 7.114 54.850 1.00 28.25 96 ALA B C 1
ATOM 2802 O O . ALA B 1 67 ? 3.432 7.135 53.891 1.00 27.07 96 ALA B O 1
ATOM 2804 N N . THR B 1 68 ? 3.773 7.144 56.104 1.00 28.71 97 THR B N 1
ATOM 2805 C CA . THR B 1 68 ? 2.341 7.119 56.392 1.00 29.44 97 THR B CA 1
ATOM 2806 C C . THR B 1 68 ? 1.582 8.292 55.748 1.00 28.94 97 THR B C 1
ATOM 2807 O O . THR B 1 68 ? 0.536 8.077 55.130 1.00 27.95 97 THR B O 1
ATOM 2811 N N . GLU B 1 69 ? 2.111 9.512 55.848 1.00 28.72 98 GLU B N 1
ATOM 2812 C CA . GLU B 1 69 ? 1.408 10.659 55.258 1.00 29.45 98 GLU B CA 1
ATOM 2813 C C . GLU B 1 69 ? 1.535 10.702 53.725 1.00 26.47 98 GLU B C 1
ATOM 2814 O O . GLU B 1 69 ? 0.636 11.164 53.054 1.00 26.07 98 GLU B O 1
ATOM 2820 N N . GLN B 1 70 ? 2.636 10.195 53.173 1.00 24.20 99 GLN B N 1
ATOM 2821 C CA . GLN B 1 70 ? 2.764 10.089 51.728 1.00 22.17 99 GLN B CA 1
ATOM 2822 C C . GLN B 1 70 ? 1.735 9.094 51.155 1.00 21.88 99 GLN B C 1
ATOM 2823 O O . GLN B 1 70 ? 1.174 9.324 50.097 1.00 20.95 99 GLN B O 1
ATOM 2829 N N . VAL B 1 71 ? 1.494 7.990 51.852 1.00 22.25 100 VAL B N 1
ATOM 2830 C CA . VAL B 1 71 ? 0.489 7.035 51.390 1.00 22.63 100 VAL B CA 1
ATOM 2831 C C . VAL B 1 71 ? -0.883 7.701 51.291 1.00 23.05 100 VAL B C 1
ATOM 2832 O O . VAL B 1 71 ? -1.580 7.520 50.296 1.00 23.01 100 VAL B O 1
ATOM 2836 N N . ALA B 1 72 ? -1.249 8.486 52.302 1.00 23.88 101 ALA B N 1
ATOM 2837 C CA . ALA B 1 72 ? -2.534 9.220 52.291 1.00 24.67 101 ALA B CA 1
ATOM 2838 C C . ALA B 1 72 ? -2.579 10.251 51.166 1.00 24.18 101 ALA B C 1
ATOM 2839 O O . ALA B 1 72 ? -3.595 10.405 50.488 1.00 25.10 101 ALA B O 1
ATOM 2841 N N . GLN B 1 73 ? -1.476 10.958 50.953 1.00 23.34 102 GLN B N 1
ATOM 2842 C CA . GLN B 1 73 ? -1.447 11.932 49.875 1.00 22.88 102 GLN B CA 1
ATOM 2843 C C . GLN B 1 73 ? -1.611 11.245 48.527 1.00 21.90 102 GLN B C 1
ATOM 2844 O O . GLN B 1 73 ? -2.288 11.758 47.653 1.00 21.69 102 GLN B O 1
ATOM 2850 N N . ILE B 1 74 ? -0.982 10.095 48.342 1.00 21.37 103 ILE B N 1
ATOM 2851 C CA . ILE B 1 74 ? -1.166 9.389 47.075 1.00 21.23 103 ILE B CA 1
ATOM 2852 C C . ILE B 1 74 ? -2.647 9.043 46.864 1.00 22.59 103 ILE B C 1
ATOM 2853 O O . ILE B 1 74 ? -3.202 9.250 45.756 1.00 22.75 103 ILE B O 1
ATOM 2858 N N . LYS B 1 75 ? -3.308 8.570 47.915 1.00 24.25 104 LYS B N 1
ATOM 2859 C CA . LYS B 1 75 ? -4.732 8.240 47.806 1.00 25.92 104 LYS B CA 1
ATOM 2860 C C . LYS B 1 75 ? -5.561 9.449 47.361 1.00 26.60 104 LYS B C 1
ATOM 2861 O O . LYS B 1 75 ? -6.410 9.332 46.479 1.00 27.31 104 LYS B O 1
ATOM 2867 N N . SER B 1 76 ? -5.274 10.614 47.931 1.00 27.07 105 SER B N 1
ATOM 2868 C CA . SER B 1 76 ? -5.934 11.856 47.502 1.00 28.17 105 SER B CA 1
ATOM 2869 C C . SER B 1 76 ? -5.612 12.220 46.062 1.00 27.09 105 SER B C 1
ATOM 2870 O O . SER B 1 76 ? -6.461 12.782 45.361 1.00 28.22 105 SER B O 1
ATOM 2873 N N . LEU B 1 77 ? -4.384 11.942 45.622 1.00 25.70 106 LEU B N 1
ATOM 2874 C CA . LEU B 1 77 ? -4.021 12.149 44.227 1.00 25.05 106 LEU B CA 1
ATOM 2875 C C . LEU B 1 77 ? -4.809 11.229 43.295 1.00 25.09 106 LEU B C 1
ATOM 2876 O O . LEU B 1 77 ? -5.309 11.671 42.261 1.00 24.63 106 LEU B O 1
ATOM 2881 N N . LEU B 1 78 ? -4.926 9.960 43.654 1.00 25.37 107 LEU B N 1
ATOM 2882 C CA . LEU B 1 78 ? -5.657 9.013 42.805 1.00 26.49 107 LEU B CA 1
ATOM 2883 C C . LEU B 1 78 ? -7.123 9.389 42.592 1.00 28.01 107 LEU B C 1
ATOM 2884 O O . LEU B 1 78 ? -7.690 9.081 41.542 1.00 29.17 107 LEU B O 1
ATOM 2889 N N . LEU B 1 79 ? -7.730 10.082 43.548 1.00 29.16 108 LEU B N 1
ATOM 2890 C CA . LEU B 1 79 ? -9.097 10.592 43.348 1.00 31.02 108 LEU B CA 1
ATOM 2891 C C . LEU B 1 79 ? -9.177 11.645 42.239 1.00 31.76 108 LEU B C 1
ATOM 2892 O O . LEU B 1 79 ? -10.243 11.864 41.696 1.00 33.02 108 LEU B O 1
ATOM 2897 N N . GLN B 1 80 ? -8.064 12.304 41.919 1.00 31.70 109 GLN B N 1
ATOM 2898 C CA . GLN B 1 80 ? -8.034 13.299 40.849 1.00 32.79 109 GLN B CA 1
ATOM 2899 C C . GLN B 1 80 ? -7.728 12.680 39.472 1.00 32.45 109 GLN B C 1
ATOM 2900 O O . GLN B 1 80 ? -7.573 13.395 38.484 1.00 32.99 109 GLN B O 1
ATOM 2906 N N . LYS B 1 81 ? -7.626 11.356 39.423 1.00 31.75 110 LYS B N 1
ATOM 2907 C CA . LYS B 1 81 ? -7.491 10.594 38.180 1.00 31.57 110 LYS B CA 1
ATOM 2908 C C . LYS B 1 81 ? -6.282 11.008 37.331 1.00 29.26 110 LYS B C 1
ATOM 2909 O O . LYS B 1 81 ? -6.430 11.370 36.163 1.00 29.66 110 LYS B O 1
ATOM 2915 N N . PRO B 1 82 ? -5.079 10.938 37.908 1.00 26.68 111 PRO B N 1
ATOM 2916 C CA . PRO B 1 82 ? -3.894 11.197 37.110 1.00 25.51 111 PRO B CA 1
ATOM 2917 C C . PRO B 1 82 ? -3.632 10.086 36.096 1.00 24.39 111 PRO B C 1
ATOM 2918 O O . PRO B 1 82 ? -3.898 8.907 36.364 1.00 24.69 111 PRO B O 1
ATOM 2922 N N . ASP B 1 83 ? -3.063 10.449 34.961 1.00 23.44 112 ASP B N 1
ATOM 2923 C CA . ASP B 1 83 ? -2.688 9.453 33.963 1.00 22.64 112 ASP B CA 1
ATOM 2924 C C . ASP B 1 83 ? -1.362 8.753 34.270 1.00 21.48 112 ASP B C 1
ATOM 2925 O O . ASP B 1 83 ? -1.176 7.580 33.924 1.00 20.86 112 ASP B O 1
ATOM 2930 N N . ALA B 1 84 ? -0.449 9.497 34.894 1.00 20.35 113 ALA B N 1
ATOM 2931 C CA . ALA B 1 84 ? 0.798 8.951 35.411 1.00 19.78 113 ALA B CA 1
ATOM 2932 C C . ALA B 1 84 ? 1.089 9.528 36.767 1.00 19.34 113 ALA B C 1
ATOM 2933 O O . ALA B 1 84 ? 0.726 10.665 37.071 1.00 19.22 113 ALA B O 1
ATOM 2935 N N . LEU B 1 85 ? 1.738 8.725 37.595 1.00 19.01 114 LEU B N 1
ATOM 2936 C CA . LEU B 1 85 ? 2.147 9.147 38.915 1.00 18.94 114 LEU B CA 1
ATOM 2937 C C . LEU B 1 85 ? 3.647 8.879 39.061 1.00 18.54 114 LEU B C 1
ATOM 2938 O O . LEU B 1 85 ? 4.103 7.728 38.868 1.00 18.52 114 LEU B O 1
ATOM 2943 N N . LEU B 1 86 ? 4.393 9.927 39.389 1.00 17.93 115 LEU B N 1
ATOM 2944 C CA . LEU B 1 86 ? 5.834 9.818 39.604 1.00 17.70 115 LEU B CA 1
ATOM 2945 C C . LEU B 1 86 ? 6.075 9.863 41.111 1.00 17.39 115 LEU B C 1
ATOM 2946 O O . LEU B 1 86 ? 5.527 10.728 41.790 1.00 17.56 115 LEU B O 1
ATOM 2951 N N . ILE B 1 87 ? 6.872 8.943 41.638 1.00 16.99 116 ILE B N 1
ATOM 2952 C CA . ILE B 1 87 ? 6.943 8.778 43.082 1.00 16.85 116 ILE B CA 1
ATOM 2953 C C . ILE B 1 87 ? 8.379 8.723 43.541 1.00 16.50 116 ILE B C 1
ATOM 2954 O O . ILE B 1 87 ? 9.127 7.861 43.078 1.00 16.20 116 ILE B O 1
ATOM 2959 N N . ASN B 1 88 ? 8.755 9.639 44.444 1.00 16.26 117 ASN B N 1
ATOM 2960 C CA . ASN B 1 88 ? 9.980 9.491 45.194 1.00 16.30 117 ASN B CA 1
ATOM 2961 C C . ASN B 1 88 ? 9.601 8.924 46.556 1.00 16.60 117 ASN B C 1
ATOM 2962 O O . ASN B 1 88 ? 9.051 9.624 47.403 1.00 16.54 117 ASN B O 1
ATOM 2967 N N . PRO B 1 89 ? 9.869 7.638 46.767 1.00 17.12 118 PRO B N 1
ATOM 2968 C CA . PRO B 1 89 ? 9.239 6.996 47.926 1.00 17.39 118 PRO B CA 1
ATOM 2969 C C . PRO B 1 89 ? 9.952 7.259 49.245 1.00 17.60 118 PRO B C 1
ATOM 2970 O O . PRO B 1 89 ? 11.183 7.329 49.294 1.00 17.24 118 PRO B O 1
ATOM 2974 N N . ALA B 1 90 ? 9.165 7.421 50.301 1.00 18.17 119 ALA B N 1
ATOM 2975 C CA . ALA B 1 90 ? 9.717 7.691 51.641 1.00 18.73 119 ALA B CA 1
ATOM 2976 C C . ALA B 1 90 ? 10.276 6.405 52.235 1.00 19.40 119 ALA B C 1
ATOM 2977 O O . ALA B 1 90 ? 11.190 6.468 53.059 1.00 19.66 119 ALA B O 1
ATOM 2979 N N . SER B 1 91 ? 9.772 5.259 51.777 1.00 19.93 120 SER B N 1
ATOM 2980 C CA . SER B 1 91 ? 10.119 3.936 52.377 1.00 21.11 120 SER B CA 1
ATOM 2981 C C . SER B 1 91 ? 10.297 2.855 51.313 1.00 21.12 120 SER B C 1
ATOM 2982 O O . SER B 1 91 ? 9.641 2.903 50.289 1.00 20.52 120 SER B O 1
ATOM 2985 N N . PRO B 1 92 ? 11.168 1.856 51.562 1.00 21.80 121 PRO B N 1
ATOM 2986 C CA . PRO B 1 92 ? 11.299 0.815 50.542 1.00 22.41 121 PRO B CA 1
ATOM 2987 C C . PRO B 1 92 ? 10.070 -0.109 50.417 1.00 23.09 121 PRO B C 1
ATOM 2988 O O . PRO B 1 92 ? 9.964 -0.827 49.417 1.00 23.87 121 PRO B O 1
ATOM 2992 N N . THR B 1 93 ? 9.161 -0.082 51.393 1.00 23.78 122 THR B N 1
ATOM 2993 C CA . THR B 1 93 ? 8.061 -1.069 51.480 1.00 24.91 122 THR B CA 1
ATOM 2994 C C . THR B 1 93 ? 6.650 -0.491 51.696 1.00 24.86 122 THR B C 1
ATOM 2995 O O . THR B 1 93 ? 5.677 -1.057 51.245 1.00 25.25 122 THR B O 1
ATOM 2999 N N . ALA B 1 94 ? 6.527 0.617 52.404 1.00 24.66 123 ALA B N 1
ATOM 3000 C CA . ALA B 1 94 ? 5.212 1.107 52.836 1.00 24.92 123 ALA B CA 1
ATOM 3001 C C . ALA B 1 94 ? 4.280 1.543 51.690 1.00 24.31 123 ALA B C 1
ATOM 3002 O O . ALA B 1 94 ? 3.070 1.576 51.884 1.00 24.32 123 ALA B O 1
ATOM 3004 N N . LEU B 1 95 ? 4.820 1.851 50.512 1.00 23.83 124 LEU B N 1
ATOM 3005 C CA . LEU B 1 95 ? 3.993 2.367 49.399 1.00 23.48 124 LEU B CA 1
ATOM 3006 C C . LEU B 1 95 ? 3.500 1.276 48.450 1.00 23.68 124 LEU B C 1
ATOM 3007 O O . LEU B 1 95 ? 2.727 1.545 47.536 1.00 22.42 124 LEU B O 1
ATOM 3012 N N . GLN B 1 96 ? 3.953 0.051 48.661 1.00 24.27 125 GLN B N 1
ATOM 3013 C CA . GLN B 1 96 ? 3.662 -1.020 47.707 1.00 25.18 125 GLN B CA 1
ATOM 3014 C C . GLN B 1 96 ? 2.160 -1.179 47.440 1.00 25.35 125 GLN B C 1
ATOM 3015 O O . GLN B 1 96 ? 1.749 -1.240 46.277 1.00 25.62 125 GLN B O 1
ATOM 3021 N N . PRO B 1 97 ? 1.331 -1.222 48.503 1.00 25.44 126 PRO B N 1
ATOM 3022 C CA . PRO B 1 97 ? -0.108 -1.377 48.229 1.00 25.52 126 PRO B CA 1
ATOM 3023 C C . PRO B 1 97 ? -0.732 -0.217 47.415 1.00 24.47 126 PRO B C 1
ATOM 3024 O O . PRO B 1 97 ? -1.462 -0.445 46.453 1.00 24.35 126 PRO B O 1
ATOM 3028 N N . VAL B 1 98 ? -0.418 1.019 47.764 1.00 23.54 127 VAL B N 1
ATOM 3029 C CA . VAL B 1 98 ? -1.026 2.133 47.046 1.00 23.24 127 VAL B CA 1
ATOM 3030 C C . VAL B 1 98 ? -0.470 2.244 45.640 1.00 22.71 127 VAL B C 1
ATOM 3031 O O . VAL B 1 98 ? -1.164 2.728 44.755 1.00 23.17 127 VAL B O 1
ATOM 3035 N N . ILE B 1 99 ? 0.769 1.804 45.423 1.00 22.44 128 ILE B N 1
ATOM 3036 C CA . ILE B 1 99 ? 1.322 1.709 44.074 1.00 22.10 128 ILE B CA 1
ATOM 3037 C C . ILE B 1 99 ? 0.533 0.688 43.241 1.00 22.94 128 ILE B C 1
ATOM 3038 O O . ILE B 1 99 ? 0.163 0.939 42.083 1.00 22.49 128 ILE B O 1
ATOM 3043 N N . GLN B 1 100 ? 0.255 -0.461 43.834 1.00 24.08 129 GLN B N 1
ATOM 3044 C CA . GLN B 1 100 ? -0.563 -1.447 43.146 1.00 25.10 129 GLN B CA 1
ATOM 3045 C C . GLN B 1 100 ? -1.989 -0.947 42.916 1.00 25.42 129 GLN B C 1
ATOM 3046 O O . GLN B 1 100 ? -2.612 -1.285 41.900 1.00 25.96 129 GLN B O 1
ATOM 3052 N N . GLN B 1 101 ? -2.515 -0.161 43.856 1.00 25.77 130 GLN B N 1
ATOM 3053 C CA . GLN B 1 101 ? -3.849 0.443 43.708 1.00 26.32 130 GLN B CA 1
ATOM 3054 C C . GLN B 1 101 ? -3.862 1.380 42.496 1.00 25.99 130 GLN B C 1
ATOM 3055 O O . GLN B 1 101 ? -4.781 1.352 41.682 1.00 26.24 130 GLN B O 1
ATOM 3061 N N . ALA B 1 102 ? -2.816 2.192 42.376 1.00 25.28 131 ALA B N 1
ATOM 3062 C CA . ALA B 1 102 ? -2.663 3.090 41.247 1.00 24.78 131 ALA B CA 1
ATOM 3063 C C . ALA B 1 102 ? -2.622 2.318 39.934 1.00 25.26 131 ALA B C 1
ATOM 3064 O O . ALA B 1 102 ? -3.361 2.629 39.016 1.00 25.23 131 ALA B O 1
ATOM 3066 N N . CYS B 1 103 ? -1.784 1.293 39.851 1.00 25.97 132 CYS B N 1
ATOM 3067 C CA . CYS B 1 103 ? -1.704 0.483 38.634 1.00 27.27 132 CYS B CA 1
ATOM 3068 C C . CYS B 1 103 ? -3.021 -0.231 38.279 1.00 28.42 132 CYS B C 1
ATOM 3069 O O . CYS B 1 103 ? -3.379 -0.322 37.105 1.00 28.13 132 CYS B O 1
ATOM 3072 N N . ASP B 1 104 ? -3.726 -0.745 39.283 1.00 29.43 133 ASP B N 1
ATOM 3073 C CA . ASP B 1 104 ? -5.014 -1.421 39.034 1.00 30.53 133 ASP B CA 1
ATOM 3074 C C . ASP B 1 104 ? -6.027 -0.440 38.455 1.00 30.32 133 ASP B C 1
ATOM 3075 O O . ASP B 1 104 ? -6.931 -0.827 37.734 1.00 31.13 133 ASP B O 1
ATOM 3080 N N . ALA B 1 105 ? -5.876 0.838 38.800 1.00 29.19 134 ALA B N 1
ATOM 3081 C CA . ALA B 1 105 ? -6.746 1.882 38.285 1.00 28.36 134 ALA B CA 1
ATOM 3082 C C . ALA B 1 105 ? -6.295 2.408 36.921 1.00 27.35 134 ALA B C 1
ATOM 3083 O O . ALA B 1 105 ? -6.892 3.349 36.401 1.00 27.37 134 ALA B O 1
ATOM 3085 N N . GLY B 1 106 ? -5.238 1.832 36.351 1.00 26.50 135 GLY B N 1
ATOM 3086 C CA . GLY B 1 106 ? -4.778 2.200 35.019 1.00 26.14 135 GLY B CA 1
ATOM 3087 C C . GLY B 1 106 ? -3.740 3.325 34.972 1.00 24.79 135 GLY B C 1
ATOM 3088 O O . GLY B 1 106 ? -3.410 3.802 33.901 1.00 25.27 135 GLY B O 1
ATOM 3089 N N . VAL B 1 107 ? -3.232 3.750 36.123 1.00 23.45 136 VAL B N 1
ATOM 3090 C CA . VAL B 1 107 ? -2.232 4.828 36.179 1.00 22.25 136 VAL B CA 1
ATOM 3091 C C . VAL B 1 107 ? -0.852 4.236 35.861 1.00 21.69 136 VAL B C 1
ATOM 3092 O O . VAL B 1 107 ? -0.475 3.197 36.415 1.00 21.87 136 VAL B O 1
ATOM 3096 N N . LYS B 1 108 ? -0.093 4.890 34.986 1.00 21.07 137 LYS B N 1
ATOM 3097 C CA . LYS B 1 108 ? 1.327 4.523 34.777 1.00 20.79 137 LYS B CA 1
ATOM 3098 C C . LYS B 1 108 ? 2.169 5.035 35.951 1.00 19.80 137 LYS B C 1
ATOM 3099 O O . LYS B 1 108 ? 2.093 6.224 36.313 1.00 19.42 137 LYS B O 1
ATOM 3105 N N . VAL B 1 109 ? 2.938 4.152 36.577 1.00 19.20 138 VAL B N 1
ATOM 3106 C CA . VAL B 1 109 ? 3.690 4.532 37.766 1.00 18.35 138 VAL B CA 1
ATOM 3107 C C . VAL B 1 109 ? 5.196 4.448 37.523 1.00 17.89 138 VAL B C 1
ATOM 3108 O O . VAL B 1 109 ? 5.753 3.380 37.189 1.00 18.15 138 VAL B O 1
ATOM 3112 N N . VAL B 1 110 ? 5.860 5.573 37.748 1.00 17.19 139 VAL B N 1
ATOM 3113 C CA . VAL B 1 110 ? 7.310 5.641 37.694 1.00 16.80 139 VAL B CA 1
ATOM 3114 C C . VAL B 1 110 ? 7.842 6.020 39.062 1.00 16.17 139 VAL B C 1
ATOM 3115 O O . VAL B 1 110 ? 7.592 7.120 39.552 1.00 15.70 139 VAL B O 1
ATOM 3119 N N . VAL B 1 111 ? 8.505 5.056 39.716 1.00 15.75 140 VAL B N 1
ATOM 3120 C CA . VAL B 1 111 ? 9.238 5.296 40.924 1.00 15.31 140 VAL B CA 1
ATOM 3121 C C . VAL B 1 111 ? 10.604 5.845 40.510 1.00 14.99 140 VAL B C 1
ATOM 3122 O O . VAL B 1 111 ? 11.297 5.252 39.688 1.00 15.18 140 VAL B O 1
ATOM 3126 N N . PHE B 1 112 ? 11.011 6.985 41.052 1.00 14.54 141 PHE B N 1
ATOM 3127 C CA . PHE B 1 112 ? 12.310 7.517 40.676 1.00 14.42 141 PHE B CA 1
ATOM 3128 C C . PHE B 1 112 ? 13.109 7.911 41.912 1.00 14.38 141 PHE B C 1
ATOM 3129 O O . PHE B 1 112 ? 12.557 8.030 43.000 1.00 14.17 141 PHE B O 1
ATOM 3137 N N . ASP B 1 113 ? 14.421 7.986 41.734 1.00 14.53 142 ASP B N 1
ATOM 3138 C CA . ASP B 1 113 ? 15.369 8.251 42.802 1.00 14.88 142 ASP B CA 1
ATOM 3139 C C . ASP B 1 113 ? 15.273 7.196 43.920 1.00 15.30 142 ASP B C 1
ATOM 3140 O O . ASP B 1 113 ? 15.461 7.479 45.089 1.00 15.32 142 ASP B O 1
ATOM 3145 N N . SER B 1 114 ? 14.952 5.971 43.521 1.00 15.96 143 SER B N 1
ATOM 3146 C CA . SER B 1 114 ? 14.858 4.820 44.436 1.00 16.73 143 SER B CA 1
ATOM 3147 C C . SER B 1 114 ? 14.649 3.568 43.588 1.00 17.35 143 SER B C 1
ATOM 3148 O O . SER B 1 114 ? 14.260 3.676 42.433 1.00 17.26 143 SER B O 1
ATOM 3151 N N . ALA B 1 115 ? 14.927 2.409 44.182 1.00 18.22 144 ALA B N 1
ATOM 3152 C CA . ALA B 1 115 ? 14.627 1.108 43.565 1.00 19.45 144 ALA B CA 1
ATOM 3153 C C . ALA B 1 115 ? 13.865 0.356 44.622 1.00 20.38 144 ALA B C 1
ATOM 3154 O O . ALA B 1 115 ? 14.376 0.099 45.708 1.00 21.21 144 ALA B O 1
ATOM 3156 N N . ILE B 1 116 ? 12.627 0.051 44.351 1.00 21.48 145 ILE B N 1
ATOM 3157 C CA . ILE B 1 116 ? 11.841 -0.680 45.308 1.00 22.66 145 ILE B CA 1
ATOM 3158 C C . ILE B 1 116 ? 11.161 -1.788 44.540 1.00 23.83 145 ILE B C 1
ATOM 3159 O O . ILE B 1 116 ? 10.976 -1.691 43.333 1.00 23.95 145 ILE B O 1
ATOM 3164 N N . ASP B 1 117 ? 10.741 -2.791 45.284 1.00 25.16 146 ASP B N 1
ATOM 3165 C CA . ASP B 1 117 ? 10.122 -3.972 44.740 1.00 26.77 146 ASP B CA 1
ATOM 3166 C C . ASP B 1 117 ? 8.619 -3.769 44.590 1.00 26.70 146 ASP B C 1
ATOM 3167 O O . ASP B 1 117 ? 7.834 -4.256 45.381 1.00 27.13 146 ASP B O 1
ATOM 3172 N N . ALA B 1 118 ? 8.229 -2.996 43.581 1.00 26.52 147 ALA B N 1
ATOM 3173 C CA . ALA B 1 118 ? 6.829 -2.771 43.262 1.00 26.40 147 ALA B CA 1
ATOM 3174 C C . ALA B 1 118 ? 6.661 -3.178 41.814 1.00 26.76 147 ALA B C 1
ATOM 3175 O O . ALA B 1 118 ? 6.951 -2.378 40.932 1.00 25.91 147 ALA B O 1
ATOM 3177 N N . PRO B 1 119 ? 6.210 -4.438 41.558 1.00 28.01 148 PRO B N 1
ATOM 3178 C CA . PRO B 1 119 ? 6.271 -5.023 40.213 1.00 28.48 148 PRO B CA 1
ATOM 3179 C C . PRO B 1 119 ? 5.602 -4.221 39.093 1.00 27.65 148 PRO B C 1
ATOM 3180 O O . PRO B 1 119 ? 6.065 -4.260 37.966 1.00 27.61 148 PRO B O 1
ATOM 3184 N N . CYS B 1 120 ? 4.512 -3.526 39.391 1.00 26.96 149 CYS B N 1
ATOM 3185 C CA . CYS B 1 120 ? 3.786 -2.810 38.348 1.00 26.53 149 CYS B CA 1
ATOM 3186 C C . CYS B 1 120 ? 4.433 -1.468 37.988 1.00 24.37 149 CYS B C 1
ATOM 3187 O O . CYS B 1 120 ? 4.064 -0.864 36.994 1.00 23.70 149 CYS B O 1
ATOM 3190 N N . ALA B 1 121 ? 5.386 -0.992 38.792 1.00 23.10 150 ALA B N 1
ATOM 3191 C CA . ALA B 1 121 ? 6.013 0.312 38.534 1.00 21.51 150 ALA B CA 1
ATOM 3192 C C . ALA B 1 121 ? 7.288 0.165 37.706 1.00 21.15 150 ALA B C 1
ATOM 3193 O O . ALA B 1 121 ? 7.922 -0.905 37.690 1.00 22.04 150 ALA B O 1
ATOM 3195 N N . TYR B 1 122 ? 7.655 1.245 37.039 1.00 19.78 151 TYR B N 1
ATOM 3196 C CA . TYR B 1 122 ? 8.936 1.406 36.376 1.00 19.28 151 TYR B CA 1
ATOM 3197 C C . TYR B 1 122 ? 9.864 2.144 37.321 1.00 18.69 151 TYR B C 1
ATOM 3198 O O . TYR B 1 122 ? 9.448 3.113 37.938 1.00 18.26 151 TYR B O 1
ATOM 3207 N N . ILE B 1 123 ? 11.111 1.687 37.424 1.00 18.47 152 ILE B N 1
ATOM 3208 C CA . ILE B 1 123 ? 12.102 2.292 38.325 1.00 18.09 152 ILE B CA 1
ATOM 3209 C C . ILE B 1 123 ? 13.126 3.072 37.497 1.00 17.64 152 ILE B C 1
ATOM 3210 O O . ILE B 1 123 ? 13.711 2.526 36.546 1.00 17.95 152 ILE B O 1
ATOM 3215 N N . LEU B 1 124 ? 13.355 4.338 37.873 1.00 16.91 153 LEU B N 1
ATOM 3216 C CA . LEU B 1 124 ? 14.363 5.165 37.243 1.00 16.52 153 LEU B CA 1
ATOM 3217 C C . LEU B 1 124 ? 15.186 5.755 38.374 1.00 16.24 153 LEU B C 1
ATOM 3218 O O . LEU B 1 124 ? 14.678 6.556 39.147 1.00 15.98 153 LEU B O 1
ATOM 3223 N N . GLN B 1 125 ? 16.440 5.332 38.488 1.00 16.37 154 GLN B N 1
ATOM 3224 C CA . GLN B 1 125 ? 17.277 5.634 39.648 1.00 16.19 154 GLN B CA 1
ATOM 3225 C C . GLN B 1 125 ? 18.648 6.127 39.223 1.00 16.15 154 GLN B C 1
ATOM 3226 O O . GLN B 1 125 ? 18.894 6.327 38.046 1.00 16.47 154 GLN B O 1
ATOM 3232 N N . ASN B 1 126 ? 19.525 6.384 40.190 1.00 15.96 155 ASN B N 1
ATOM 3233 C CA . ASN B 1 126 ? 20.944 6.535 39.929 1.00 16.04 155 ASN B CA 1
ATOM 3234 C C . ASN B 1 126 ? 21.624 5.392 40.702 1.00 16.17 155 ASN B C 1
ATOM 3235 O O . ASN B 1 126 ? 20.984 4.754 41.542 1.00 15.88 155 ASN B O 1
ATOM 3240 N N . SER B 1 127 ? 22.915 5.191 40.455 1.00 16.50 156 SER B N 1
ATOM 3241 C CA . SER B 1 127 ? 23.739 4.225 41.221 1.00 16.79 156 SER B CA 1
ATOM 3242 C C . SER B 1 127 ? 24.133 4.825 42.561 1.00 16.63 156 SER B C 1
ATOM 3243 O O . SER B 1 127 ? 25.101 5.570 42.680 1.00 16.50 156 SER B O 1
ATOM 3246 N N . PHE B 1 128 ? 23.362 4.481 43.570 1.00 16.60 157 PHE B N 1
ATOM 3247 C CA . PHE B 1 128 ? 23.605 4.966 44.925 1.00 16.66 157 PHE B CA 1
ATOM 3248 C C . PHE B 1 128 ? 24.881 4.303 45.434 1.00 17.06 157 PHE B C 1
ATOM 3249 O O . PHE B 1 128 ? 25.644 4.893 46.192 1.00 16.69 157 PHE B O 1
ATOM 3257 N N . VAL B 1 129 ? 25.147 3.093 44.950 1.00 17.65 158 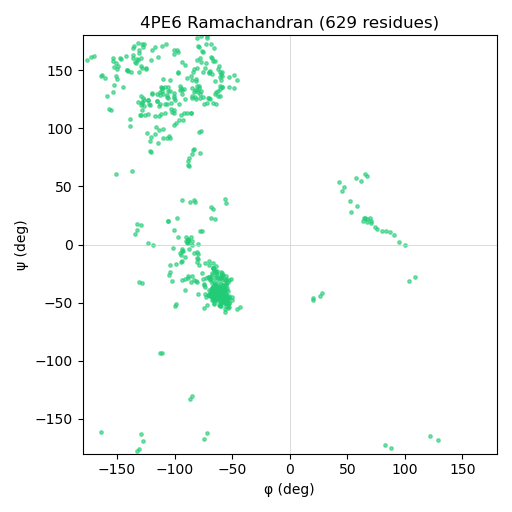VAL B N 1
ATOM 3258 C CA . VAL B 1 129 ? 26.398 2.446 45.285 1.00 18.32 158 VAL B CA 1
ATOM 3259 C C . VAL B 1 129 ? 27.594 3.257 44.770 1.00 18.51 158 VAL B C 1
ATOM 3260 O O . VAL B 1 129 ? 28.546 3.474 45.522 1.00 18.82 158 VAL B O 1
ATOM 3264 N N . ASP B 1 130 ? 27.537 3.747 43.530 1.00 18.48 159 ASP B N 1
ATOM 3265 C CA . ASP B 1 130 ? 28.666 4.542 42.991 1.00 18.82 159 ASP B CA 1
ATOM 3266 C C . ASP B 1 130 ? 28.841 5.833 43.750 1.00 18.39 159 ASP B C 1
ATOM 3267 O O . ASP B 1 130 ? 29.960 6.246 44.020 1.00 18.60 159 ASP B O 1
ATOM 3272 N N . TRP B 1 131 ? 27.729 6.484 44.094 1.00 17.93 160 TRP B N 1
ATOM 3273 C CA . TRP B 1 131 ? 27.818 7.737 44.854 1.00 17.66 160 TRP B CA 1
ATOM 3274 C C . TRP B 1 131 ? 28.504 7.468 46.192 1.00 17.74 160 TRP B C 1
ATOM 3275 O O . TRP B 1 131 ? 29.486 8.123 46.536 1.00 17.90 160 TRP B O 1
ATOM 3286 N N . ALA B 1 132 ? 28.004 6.504 46.943 1.00 17.86 161 ALA B N 1
ATOM 3287 C CA . ALA B 1 132 ? 28.597 6.231 48.249 1.00 18.35 161 ALA B CA 1
ATOM 3288 C C . ALA B 1 132 ? 30.089 5.882 48.165 1.00 19.01 161 ALA B C 1
ATOM 3289 O O . ALA B 1 132 ? 30.866 6.262 49.049 1.00 19.23 161 ALA B O 1
ATOM 3291 N N . THR B 1 133 ? 30.481 5.200 47.101 1.00 19.54 162 THR B N 1
ATOM 3292 C CA . THR B 1 133 ? 31.873 4.810 46.899 1.00 20.47 162 THR B CA 1
ATOM 3293 C C . THR B 1 133 ? 32.709 6.055 46.592 1.00 21.16 162 THR B C 1
ATOM 3294 O O . THR B 1 133 ? 33.773 6.258 47.196 1.00 21.55 162 THR B O 1
ATOM 3298 N N . TYR B 1 134 ? 32.190 6.938 45.734 1.00 20.99 163 TYR B N 1
ATOM 3299 C CA . TYR B 1 134 ? 32.892 8.168 45.362 1.00 22.22 163 TYR B CA 1
ATOM 3300 C C . TYR B 1 134 ? 32.993 9.146 46.539 1.00 21.65 163 TYR B C 1
ATOM 3301 O O . TYR B 1 134 ? 33.888 10.000 46.583 1.00 22.02 163 TYR B O 1
ATOM 3310 N N . ALA B 1 135 ? 32.055 9.046 47.474 1.00 20.77 164 ALA B N 1
ATOM 3311 C CA . ALA B 1 135 ? 32.038 9.908 48.651 1.00 20.65 164 ALA B CA 1
ATOM 3312 C C . ALA B 1 135 ? 32.966 9.377 49.730 1.00 20.53 164 ALA B C 1
ATOM 3313 O O . ALA B 1 135 ? 33.506 10.160 50.502 1.00 21.79 164 ALA B O 1
ATOM 3315 N N . ALA B 1 136 ? 33.158 8.066 49.805 1.00 19.87 165 ALA B N 1
ATOM 3316 C CA . ALA B 1 136 ? 33.904 7.484 50.913 1.00 19.63 165 ALA B CA 1
ATOM 3317 C C . ALA B 1 136 ? 35.347 7.165 50.525 1.00 20.62 165 ALA B C 1
ATOM 3318 O O . ALA B 1 136 ? 36.297 7.614 51.163 1.00 20.54 165 ALA B O 1
ATOM 3320 N N . LYS B 1 137 ? 35.512 6.419 49.445 1.00 21.26 166 LYS B N 1
ATOM 3321 C CA . LYS B 1 137 ? 36.817 5.870 49.100 1.00 22.64 166 LYS B CA 1
ATOM 3322 C C . LYS B 1 137 ? 37.916 6.929 48.863 1.00 22.56 166 LYS B C 1
ATOM 3323 O O . LYS B 1 137 ? 38.983 6.869 49.454 1.00 22.71 166 LYS B O 1
ATOM 3329 N N . PRO B 1 138 ? 37.660 7.912 47.995 1.00 22.41 167 PRO B N 1
ATOM 3330 C CA . PRO B 1 138 ? 38.702 8.900 47.784 1.00 22.39 167 PRO B CA 1
ATOM 3331 C C . PRO B 1 138 ? 38.983 9.721 49.046 1.00 21.70 167 PRO B C 1
ATOM 3332 O O . PRO B 1 138 ? 40.099 10.209 49.238 1.00 21.93 167 PRO B O 1
ATOM 3336 N N . VAL B 1 139 ? 37.971 9.878 49.886 1.00 20.38 168 VAL B N 1
ATOM 3337 C CA . VAL B 1 139 ? 38.128 10.634 51.098 1.00 20.10 168 VAL B CA 1
ATOM 3338 C C . VAL B 1 139 ? 39.058 9.906 52.084 1.00 20.14 168 VAL B C 1
ATOM 3339 O O . VAL B 1 139 ? 39.957 10.494 52.692 1.00 20.31 168 VAL B O 1
ATOM 3343 N N . LEU B 1 140 ? 38.860 8.618 52.220 1.00 20.49 169 LEU B N 1
ATOM 3344 C CA . LEU B 1 140 ? 39.723 7.826 53.094 1.00 20.96 169 LEU B CA 1
ATOM 3345 C C . LEU B 1 140 ? 41.159 7.743 52.556 1.00 22.05 169 LEU B C 1
ATOM 3346 O O . LEU B 1 140 ? 42.121 7.766 53.340 1.00 22.25 169 LEU B O 1
ATOM 3351 N N . GLU B 1 141 ? 41.299 7.667 51.240 1.00 22.64 170 GLU B N 1
ATOM 3352 C CA . GLU B 1 141 ? 42.626 7.684 50.631 1.00 24.33 170 GLU B CA 1
ATOM 3353 C C . GLU B 1 141 ? 43.312 9.026 50.945 1.00 24.06 170 GLU B C 1
ATOM 3354 O O . GLU B 1 141 ? 44.491 9.049 51.254 1.00 24.30 170 GLU B O 1
ATOM 3360 N N . SER B 1 142 ? 42.568 10.130 50.876 1.00 23.67 171 SER B N 1
ATOM 3361 C CA . SER B 1 142 ? 43.140 11.471 51.090 1.00 24.20 171 SER B CA 1
ATOM 3362 C C . SER B 1 142 ? 43.619 11.713 52.519 1.00 23.73 171 SER B C 1
ATOM 3363 O O . SER B 1 142 ? 44.353 12.682 52.772 1.00 23.67 171 SER B O 1
ATOM 3366 N N . ILE B 1 143 ? 43.191 10.872 53.464 1.00 23.09 172 ILE B N 1
ATOM 3367 C CA . ILE B 1 143 ? 43.704 10.938 54.848 1.00 23.23 172 ILE B CA 1
ATOM 3368 C C . ILE B 1 143 ? 44.675 9.785 55.130 1.00 23.99 172 ILE B C 1
ATOM 3369 O O . ILE B 1 143 ? 44.948 9.435 56.280 1.00 23.89 172 ILE B O 1
ATOM 3374 N N . GLY B 1 144 ? 45.219 9.212 54.064 1.00 25.19 173 GLY B N 1
ATOM 3375 C CA . GLY B 1 144 ? 46.189 8.140 54.177 1.00 25.85 173 GLY B CA 1
ATOM 3376 C C . GLY B 1 144 ? 45.677 6.849 54.789 1.00 25.91 173 GLY B C 1
ATOM 3377 O O . GLY B 1 144 ? 46.455 6.085 55.310 1.00 26.04 173 GLY B O 1
ATOM 3378 N N . GLY B 1 145 ? 44.369 6.612 54.740 1.00 26.10 174 GLY B N 1
ATOM 3379 C CA . GLY B 1 145 ? 43.788 5.381 55.272 1.00 26.52 174 GLY B CA 1
ATOM 3380 C C . GLY B 1 145 ? 43.907 5.207 56.781 1.00 27.27 174 GLY B C 1
ATOM 3381 O O . GLY B 1 145 ? 43.810 4.085 57.298 1.00 27.46 174 GLY B O 1
ATOM 3382 N N . LYS B 1 146 ? 44.076 6.312 57.498 1.00 27.71 175 LYS B N 1
ATOM 3383 C CA . LYS B 1 146 ? 44.140 6.284 58.957 1.00 28.77 175 LYS B CA 1
ATOM 3384 C C . LYS B 1 146 ? 43.575 7.585 59.514 1.00 27.27 175 LYS B C 1
ATOM 3385 O O . LYS B 1 146 ? 43.588 8.609 58.843 1.00 27.21 175 LYS B O 1
ATOM 3391 N N . GLY B 1 147 ? 43.057 7.536 60.734 1.00 25.62 176 GLY B N 1
ATOM 3392 C CA . GLY B 1 147 ? 42.517 8.723 61.363 1.00 24.14 176 GLY B CA 1
ATOM 3393 C C . GLY B 1 147 ? 41.125 8.500 61.896 1.00 22.96 176 GLY B C 1
ATOM 3394 O O . GLY B 1 147 ? 40.641 7.364 61.973 1.00 23.23 176 GLY B O 1
ATOM 3395 N N . ASN B 1 148 ? 40.489 9.598 62.261 1.00 21.68 177 ASN B N 1
ATOM 3396 C CA . ASN B 1 148 ? 39.147 9.597 62.836 1.00 21.04 177 ASN B CA 1
ATOM 3397 C C . ASN B 1 148 ? 38.169 10.218 61.855 1.00 20.25 177 ASN B C 1
ATOM 3398 O O . ASN B 1 148 ? 38.447 11.295 61.266 1.00 20.08 177 ASN B O 1
ATOM 3403 N N . VAL B 1 149 ? 37.017 9.567 61.685 1.00 19.87 178 VAL B N 1
ATOM 3404 C CA . VAL B 1 149 ? 35.982 10.069 60.792 1.00 19.20 178 VAL B CA 1
ATOM 3405 C C . VAL B 1 149 ? 34.630 10.139 61.483 1.00 18.71 178 VAL B C 1
ATOM 3406 O O . VAL B 1 149 ? 34.369 9.420 62.457 1.00 18.81 178 VAL B O 1
ATOM 3410 N N . ILE B 1 150 ? 33.801 11.067 61.008 1.00 18.07 179 ILE B N 1
ATOM 3411 C CA . ILE B 1 150 ? 32.387 11.096 61.365 1.00 17.66 179 ILE B CA 1
ATOM 3412 C C . ILE B 1 150 ? 31.590 10.666 60.122 1.00 16.78 179 ILE B C 1
ATOM 3413 O O . ILE B 1 150 ? 31.885 11.093 59.011 1.00 16.60 179 ILE B O 1
ATOM 3418 N N . VAL B 1 151 ? 30.603 9.807 60.313 1.00 16.38 180 VAL B N 1
ATOM 3419 C CA . VAL B 1 151 ? 29.668 9.424 59.262 1.00 15.67 180 VAL B CA 1
ATOM 3420 C C . VAL B 1 151 ? 28.339 10.145 59.475 1.00 15.36 180 VAL B C 1
ATOM 3421 O O . VAL B 1 151 ? 27.716 10.024 60.533 1.00 15.56 180 VAL B O 1
ATOM 3425 N N . VAL B 1 152 ? 27.924 10.918 58.474 1.00 14.86 181 VAL B N 1
ATOM 3426 C CA . VAL B 1 152 ? 26.650 11.632 58.536 1.00 14.78 181 VAL B CA 1
ATOM 3427 C C . VAL B 1 152 ? 25.702 10.935 57.558 1.00 14.49 181 VAL B C 1
ATOM 3428 O O . VAL B 1 152 ? 25.940 10.959 56.357 1.00 14.20 181 VAL B O 1
ATOM 3432 N N . ARG B 1 153 ? 24.650 10.294 58.064 1.00 14.58 182 ARG B N 1
ATOM 3433 C CA . ARG B 1 153 ? 23.770 9.512 57.196 1.00 14.47 182 ARG B CA 1
ATOM 3434 C C . ARG B 1 153 ? 22.838 10.482 56.456 1.00 14.62 182 ARG B C 1
ATOM 3435 O O . ARG B 1 153 ? 22.642 11.628 56.889 1.00 14.71 182 ARG B O 1
ATOM 3443 N N . GLY B 1 154 ? 22.284 9.985 55.362 1.00 14.62 183 GLY B N 1
ATOM 3444 C CA . GLY B 1 154 ? 21.436 10.755 54.465 1.00 14.77 183 GLY B CA 1
ATOM 3445 C C . GLY B 1 154 ? 19.967 10.814 54.870 1.00 15.11 183 GLY B C 1
ATOM 3446 O O . GLY B 1 154 ? 19.660 11.121 56.032 1.00 15.36 183 GLY B O 1
ATOM 3447 N N . VAL B 1 155 ? 19.077 10.513 53.915 1.00 15.04 184 VAL B N 1
ATOM 3448 C CA . VAL B 1 155 ? 17.645 10.534 54.148 1.00 15.48 184 VAL B CA 1
ATOM 3449 C C . VAL B 1 155 ? 17.226 9.209 54.764 1.00 15.85 184 VAL B C 1
ATOM 3450 O O . VAL B 1 155 ? 16.747 8.287 54.071 1.00 15.78 184 VAL B O 1
ATOM 3454 N N . VAL B 1 156 ? 17.436 9.122 56.078 1.00 16.35 185 VAL B N 1
ATOM 3455 C CA . VAL B 1 156 ? 17.178 7.906 56.814 1.00 16.95 185 VAL B CA 1
ATOM 3456 C C . VAL B 1 156 ? 15.707 7.526 56.697 1.00 17.47 185 VAL B C 1
ATOM 3457 O O . VAL B 1 156 ? 14.809 8.368 56.876 1.00 17.92 185 VAL B O 1
ATOM 3461 N N . GLY B 1 157 ? 15.491 6.245 56.414 1.00 17.59 186 GLY B N 1
ATOM 3462 C CA . GLY B 1 157 ? 14.176 5.659 56.157 1.00 18.09 186 GLY B CA 1
ATOM 3463 C C . GLY B 1 157 ? 14.048 5.313 54.677 1.00 17.59 186 GLY B C 1
ATOM 3464 O O . GLY B 1 157 ? 13.287 4.433 54.295 1.00 18.20 186 GLY B O 1
ATOM 3465 N N . SER B 1 158 ? 14.760 6.041 53.820 1.00 16.81 187 SER B N 1
ATOM 3466 C CA . SER B 1 158 ? 14.641 5.829 52.379 1.00 16.35 187 SER B CA 1
ATOM 3467 C C . SER B 1 158 ? 15.487 4.632 51.930 1.00 16.27 187 SER B C 1
ATOM 3468 O O . SER B 1 158 ? 16.420 4.225 52.611 1.00 16.29 187 SER B O 1
ATOM 3471 N N . GLN B 1 159 ? 15.139 4.073 50.779 1.00 16.21 188 GLN B N 1
ATOM 3472 C CA . GLN B 1 159 ? 15.879 2.960 50.233 1.00 16.41 188 GLN B CA 1
ATOM 3473 C C . GLN B 1 159 ? 17.321 3.332 49.806 1.00 15.87 188 GLN B C 1
ATOM 3474 O O . GLN B 1 159 ? 18.278 2.599 50.146 1.00 15.55 188 GLN B O 1
ATOM 3480 N N . PRO B 1 160 ? 17.505 4.468 49.121 1.00 15.32 189 PRO B N 1
ATOM 3481 C CA . PRO B 1 160 ? 18.886 4.809 48.760 1.00 15.16 189 PRO B CA 1
ATOM 3482 C C . PRO B 1 160 ? 19.785 5.049 49.969 1.00 15.00 189 PRO B C 1
ATOM 3483 O O . PRO B 1 160 ? 20.951 4.619 49.964 1.00 14.96 189 PRO B O 1
ATOM 3487 N N . GLU B 1 161 ? 19.265 5.706 51.003 1.00 14.95 190 GLU B N 1
ATOM 3488 C CA . GLU B 1 161 ? 20.080 5.955 52.207 1.00 14.94 190 GLU B CA 1
ATOM 3489 C C . GLU B 1 161 ? 20.525 4.637 52.838 1.00 15.44 190 GLU B C 1
ATOM 3490 O O . GLU B 1 161 ? 21.647 4.526 53.252 1.00 15.00 190 GLU B O 1
ATOM 3496 N N . ALA B 1 162 ? 19.639 3.648 52.889 1.00 16.08 191 ALA B N 1
ATOM 3497 C CA . ALA B 1 162 ? 19.985 2.383 53.512 1.00 17.10 191 ALA B CA 1
ATOM 3498 C C . ALA B 1 162 ? 21.072 1.647 52.688 1.00 17.54 191 ALA B C 1
ATOM 3499 O O . ALA B 1 162 ? 21.977 1.052 53.251 1.00 17.77 191 ALA B O 1
ATOM 3501 N N . GLU B 1 163 ? 21.005 1.726 51.367 1.00 17.90 192 GLU B N 1
ATOM 3502 C CA . GLU B 1 163 ? 22.013 1.077 50.520 1.00 18.54 192 GLU B CA 1
ATOM 3503 C C . GLU B 1 163 ? 23.366 1.760 50.648 1.00 18.15 192 GLU B C 1
ATOM 3504 O O . GLU B 1 163 ? 24.409 1.102 50.716 1.00 17.95 192 GLU B O 1
ATOM 3518 N N . TYR B 1 165 ? 24.436 3.597 53.182 1.00 17.39 194 TYR B N 1
ATOM 3519 C CA . TYR B 1 165 ? 25.006 3.343 54.513 1.00 17.99 194 TYR B CA 1
ATOM 3520 C C . TYR B 1 165 ? 25.719 1.980 54.537 1.00 18.46 194 TYR B C 1
ATOM 3521 O O . TYR B 1 165 ? 26.826 1.853 55.072 1.00 18.24 194 TYR B O 1
ATOM 3530 N N . GLU B 1 166 ? 25.097 0.951 53.959 1.00 19.19 195 GLU B N 1
ATOM 3531 C CA . GLU B 1 166 ? 25.765 -0.327 53.877 1.00 20.36 195 GLU B CA 1
ATOM 3532 C C . GLU B 1 166 ? 27.061 -0.202 53.101 1.00 19.82 195 GLU B C 1
ATOM 3533 O O . GLU B 1 166 ? 28.049 -0.819 53.460 1.00 19.98 195 GLU B O 1
ATOM 3539 N N . THR B 1 167 ? 27.057 0.575 52.023 1.00 19.01 196 THR B N 1
ATOM 3540 C CA . THR B 1 167 ? 28.249 0.714 51.168 1.00 19.05 196 THR B CA 1
ATOM 3541 C C . THR B 1 167 ? 29.361 1.436 51.944 1.00 18.88 196 THR B C 1
ATOM 3542 O O . THR B 1 167 ? 30.523 0.988 51.985 1.00 19.59 196 THR B O 1
ATOM 3546 N N . THR B 1 168 ? 28.986 2.516 52.605 1.00 18.26 197 THR B N 1
ATOM 3547 C CA . THR B 1 168 ? 29.924 3.265 53.419 1.00 18.24 197 THR B CA 1
ATOM 3548 C C . THR B 1 168 ? 30.589 2.365 54.483 1.00 19.03 197 THR B C 1
ATOM 3549 O O . THR B 1 168 ? 31.802 2.377 54.633 1.00 19.21 197 THR B O 1
ATOM 3553 N N . LYS B 1 169 ? 29.804 1.575 55.188 1.00 20.08 198 LYS B N 1
ATOM 3554 C CA . LYS B 1 169 ? 30.381 0.681 56.206 1.00 21.79 198 LYS B CA 1
ATOM 3555 C C . LYS B 1 169 ? 31.307 -0.361 55.589 1.00 23.06 198 LYS B C 1
ATOM 3556 O O . LYS B 1 169 ? 32.339 -0.708 56.173 1.00 23.79 198 LYS B O 1
ATOM 3562 N N . LYS B 1 170 ? 30.927 -0.895 54.432 1.00 23.84 199 LYS B N 1
ATOM 3563 C CA . LYS B 1 170 ? 31.749 -1.877 53.759 1.00 25.78 199 LYS B CA 1
ATOM 3564 C C . LYS B 1 170 ? 33.117 -1.287 53.414 1.00 25.19 199 LYS B C 1
ATOM 3565 O O . LYS B 1 170 ? 34.153 -1.916 53.652 1.00 25.74 199 LYS B O 1
ATOM 3571 N N . ILE B 1 171 ? 33.119 -0.068 52.897 1.00 23.71 200 ILE B N 1
ATOM 3572 C CA . ILE B 1 171 ? 34.350 0.597 52.532 1.00 23.47 200 ILE B CA 1
ATOM 3573 C C . ILE B 1 171 ? 35.181 0.902 53.782 1.00 23.23 200 ILE B C 1
ATOM 3574 O O . ILE B 1 171 ? 36.381 0.685 53.778 1.00 23.64 200 ILE B O 1
ATOM 3579 N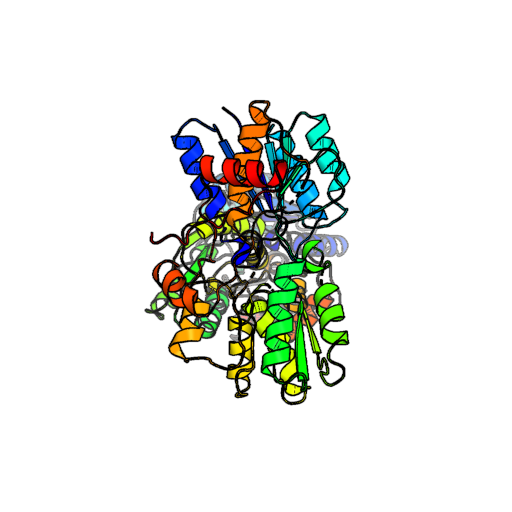 N . LEU B 1 172 ? 34.545 1.370 54.849 1.00 22.55 201 LEU B N 1
ATOM 3580 C CA . LEU B 1 172 ? 35.265 1.648 56.085 1.00 23.03 201 LEU B CA 1
ATOM 3581 C C . LEU B 1 172 ? 35.954 0.395 56.610 1.00 24.40 201 LEU B C 1
ATOM 3582 O O . LEU B 1 172 ? 37.053 0.487 57.116 1.00 25.27 201 LEU B O 1
ATOM 3587 N N . ALA B 1 173 ? 35.331 -0.766 56.432 1.00 26.07 202 ALA B N 1
ATOM 3588 C CA . ALA B 1 173 ? 35.874 -2.028 56.951 1.00 27.81 202 ALA B CA 1
ATOM 3589 C C . ALA B 1 173 ? 37.182 -2.417 56.258 1.00 29.16 202 ALA B C 1
ATOM 3590 O O . ALA B 1 173 ? 37.964 -3.206 56.798 1.00 30.71 202 ALA B O 1
ATOM 3592 N N . GLU B 1 174 ? 37.421 -1.856 55.079 1.00 29.88 203 GLU B N 1
ATOM 3593 C CA . GLU B 1 174 ? 38.678 -2.042 54.376 1.00 32.09 203 GLU B CA 1
ATOM 3594 C C . GLU B 1 174 ? 39.780 -1.124 54.906 1.00 31.82 203 GLU B C 1
ATOM 3595 O O . GLU B 1 174 ? 40.923 -1.255 54.488 1.00 32.26 203 GLU B O 1
ATOM 3601 N N . TYR B 1 175 ? 39.449 -0.205 55.815 1.00 31.05 204 TYR B N 1
ATOM 3602 C CA . TYR B 1 175 ? 40.441 0.668 56.446 1.00 30.81 204 TYR B CA 1
ATOM 3603 C C . TYR B 1 175 ? 40.452 0.487 57.960 1.00 31.26 204 TYR B C 1
ATOM 3604 O O . TYR B 1 175 ? 39.891 1.319 58.693 1.00 29.77 204 TYR B O 1
ATOM 3613 N N . PRO B 1 176 ? 41.121 -0.586 58.441 1.00 32.51 205 PRO B N 1
ATOM 3614 C CA . PRO B 1 176 ? 41.238 -0.917 59.862 1.00 33.00 205 PRO B CA 1
ATOM 3615 C C . PRO B 1 176 ? 41.762 0.198 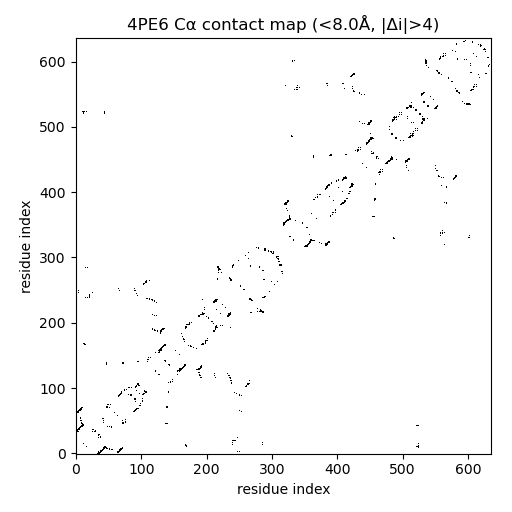60.740 1.00 32.98 205 PRO B C 1
ATOM 3616 O O . PRO B 1 176 ? 41.382 0.275 61.895 1.00 34.00 205 PRO B O 1
ATOM 3620 N N . GLN B 1 177 ? 42.630 1.052 60.209 1.00 32.87 206 GLN B N 1
ATOM 3621 C CA . GLN B 1 177 ? 43.201 2.133 61.005 1.00 32.78 206 GLN B CA 1
ATOM 3622 C C . GLN B 1 177 ? 42.341 3.387 60.970 1.00 30.61 206 GLN B C 1
ATOM 3623 O O . GLN B 1 177 ? 42.734 4.413 61.534 1.00 30.64 206 GLN B O 1
ATOM 3629 N N . VAL B 1 178 ? 41.205 3.339 60.277 1.00 28.09 207 VAL B N 1
ATOM 3630 C CA . VAL B 1 178 ? 40.264 4.450 60.339 1.00 26.67 207 VAL B CA 1
ATOM 3631 C C . VAL B 1 178 ? 39.236 4.151 61.428 1.00 26.09 207 VAL B C 1
ATOM 3632 O O . VAL B 1 178 ? 38.700 3.053 61.473 1.00 25.24 207 VAL B O 1
ATOM 3636 N N . LYS B 1 179 ? 39.010 5.107 62.334 1.00 25.70 208 LYS B N 1
ATOM 3637 C CA . LYS B 1 179 ? 38.018 4.932 63.401 1.00 26.35 208 LYS B CA 1
ATOM 3638 C C . LYS B 1 179 ? 36.824 5.866 63.185 1.00 24.43 208 LYS B C 1
ATOM 3639 O O . LYS B 1 179 ? 37.018 7.059 62.949 1.00 23.13 208 LYS B O 1
ATOM 3645 N N . THR B 1 180 ? 35.608 5.319 63.281 1.00 23.21 209 THR B N 1
ATOM 3646 C CA . THR B 1 180 ? 34.386 6.121 63.217 1.00 22.34 209 THR B CA 1
ATOM 3647 C C . THR B 1 180 ? 34.158 6.598 64.630 1.00 22.14 209 THR B C 1
ATOM 3648 O O . THR B 1 180 ? 33.947 5.782 65.517 1.00 22.03 209 THR B O 1
ATOM 3652 N N . VAL B 1 181 ? 34.283 7.907 64.855 1.00 21.06 210 VAL B N 1
ATOM 3653 C CA . VAL B 1 181 ? 34.178 8.443 66.206 1.00 21.29 210 VAL B CA 1
ATOM 3654 C C . VAL B 1 181 ? 32.765 8.937 66.547 1.00 20.96 210 VAL B C 1
ATOM 3655 O O . VAL B 1 181 ? 32.463 9.151 67.712 1.00 21.09 210 VAL B O 1
ATOM 3659 N N . ALA B 1 182 ? 31.928 9.107 65.519 1.00 19.72 211 ALA B N 1
ATOM 3660 C CA . ALA B 1 182 ? 30.518 9.410 65.684 1.00 19.62 211 ALA B CA 1
ATOM 3661 C C . ALA B 1 182 ? 29.755 9.059 64.401 1.00 18.57 211 ALA B C 1
ATOM 3662 O O . ALA B 1 182 ? 30.285 9.196 63.309 1.00 17.55 211 ALA B O 1
ATOM 3664 N N . THR B 1 183 ? 28.532 8.565 64.571 1.00 18.63 212 THR B N 1
ATOM 3665 C CA . THR B 1 183 ? 27.553 8.485 63.495 1.00 18.10 212 THR B CA 1
ATOM 3666 C C . THR B 1 183 ? 26.326 9.302 63.854 1.00 18.18 212 THR B C 1
ATOM 3667 O O . THR B 1 183 ? 25.765 9.146 64.938 1.00 18.48 212 THR B O 1
ATOM 3671 N N . VAL B 1 184 ? 25.920 10.171 62.927 1.00 17.38 213 VAL B N 1
ATOM 3672 C CA . VAL B 1 184 ? 24.776 11.035 63.096 1.00 17.57 213 VAL B CA 1
ATOM 3673 C C . VAL B 1 184 ? 23.905 11.069 61.840 1.00 17.06 213 VAL B C 1
ATOM 3674 O O . VAL B 1 184 ? 24.320 10.599 60.798 1.00 16.47 213 VAL B O 1
ATOM 3678 N N . THR B 1 185 ? 22.711 11.654 61.955 1.00 17.28 214 THR B N 1
ATOM 3679 C CA . THR B 1 185 ? 21.783 11.781 60.827 1.00 17.13 214 THR B CA 1
ATOM 3680 C C . THR B 1 185 ? 21.760 13.206 60.342 1.00 17.05 214 THR B C 1
ATOM 3681 O O . THR B 1 185 ? 21.527 14.131 61.140 1.00 17.52 214 THR B O 1
ATOM 3685 N N . GLY B 1 186 ? 21.995 13.393 59.043 1.00 16.49 215 GLY B N 1
ATOM 3686 C CA . GLY B 1 186 ? 21.949 14.716 58.416 1.00 16.45 215 GLY B CA 1
ATOM 3687 C C . GLY B 1 186 ? 20.855 14.992 57.414 1.00 16.60 215 GLY B C 1
ATOM 3688 O O . GLY B 1 186 ? 20.622 16.154 57.085 1.00 16.73 215 GLY B O 1
ATOM 3697 N N . CYS B 1 188 ? 20.824 14.716 54.341 1.00 16.66 217 CYS B N 1
ATOM 3698 C CA . CYS B 1 188 ? 21.439 15.428 53.202 1.00 16.75 217 CYS B CA 1
ATOM 3699 C C . CYS B 1 188 ? 21.089 16.914 53.218 1.00 17.34 217 CYS B C 1
ATOM 3700 O O . CYS B 1 188 ? 20.857 17.532 52.158 1.00 17.09 217 CYS B O 1
ATOM 3703 N N . ASP B 1 189 ? 21.076 17.486 54.425 1.00 17.72 218 ASP B N 1
ATOM 3704 C CA . ASP B 1 189 ? 20.720 18.897 54.609 1.00 18.59 218 ASP B CA 1
ATOM 3705 C C . ASP B 1 189 ? 21.808 19.565 55.419 1.00 18.79 218 ASP B C 1
ATOM 3706 O O . ASP B 1 189 ? 22.087 19.151 56.545 1.00 18.63 218 ASP B O 1
ATOM 3711 N N . GLY B 1 190 ? 22.419 20.604 54.858 1.00 19.65 219 GLY B N 1
ATOM 3712 C CA . GLY B 1 190 ? 23.505 21.329 55.523 1.00 20.00 219 GLY B CA 1
ATOM 3713 C C . GLY B 1 190 ? 23.217 21.644 56.969 1.00 20.45 219 GLY B C 1
ATOM 3714 O O . GLY B 1 190 ? 23.975 21.262 57.872 1.00 20.36 219 GLY B O 1
ATOM 3715 N N . ALA B 1 191 ? 22.103 22.320 57.198 1.00 21.28 220 ALA B N 1
ATOM 3716 C CA . ALA B 1 191 ? 21.816 22.865 58.524 1.00 22.06 220 ALA B CA 1
ATOM 3717 C C . ALA B 1 191 ? 21.606 21.725 59.517 1.00 21.68 220 ALA B C 1
ATOM 3718 O O . ALA B 1 191 ? 22.025 21.809 60.663 1.00 21.85 220 ALA B O 1
ATOM 3720 N N . THR B 1 192 ? 20.944 20.665 59.067 1.00 21.05 221 THR B N 1
ATOM 3721 C CA . THR B 1 192 ? 20.702 19.515 59.923 1.00 20.97 221 THR B CA 1
ATOM 3722 C C . THR B 1 192 ? 22.008 18.845 60.294 1.00 20.52 221 THR B C 1
ATOM 3723 O O . THR B 1 192 ? 22.243 18.557 61.465 1.00 21.23 221 THR B O 1
ATOM 3727 N N . ALA B 1 193 ? 22.867 18.611 59.304 1.00 20.23 222 ALA B N 1
ATOM 3728 C CA . ALA B 1 193 ? 24.168 17.994 59.535 1.00 19.74 222 ALA B CA 1
ATOM 3729 C C . ALA B 1 193 ? 25.022 18.877 60.462 1.00 20.75 222 ALA B C 1
ATOM 3730 O O . ALA B 1 193 ? 25.686 18.387 61.372 1.00 20.17 222 ALA B O 1
ATOM 3732 N N . GLN B 1 194 ? 24.984 20.174 60.199 1.00 21.79 223 GLN B N 1
ATOM 3733 C CA . GLN B 1 194 ? 25.724 21.155 61.022 1.00 23.34 223 GLN B CA 1
ATOM 3734 C C . GLN B 1 194 ? 25.403 21.008 62.499 1.00 23.90 223 GLN B C 1
ATOM 3735 O O . GLN B 1 194 ? 26.293 20.856 63.342 1.00 24.60 223 GLN B O 1
ATOM 3741 N N . LYS B 1 195 ? 24.120 21.040 62.804 1.00 24.90 224 LYS B N 1
ATOM 3742 C CA . LYS B 1 195 ? 23.631 20.875 64.167 1.00 26.19 224 LYS B CA 1
ATOM 3743 C C . LYS B 1 195 ? 24.087 19.552 64.789 1.00 25.10 224 LYS B C 1
ATOM 3744 O O . LYS B 1 195 ? 24.644 19.527 65.889 1.00 24.61 224 LYS B O 1
ATOM 3750 N N . ALA B 1 196 ? 23.885 18.456 64.061 1.00 23.93 225 ALA B N 1
ATOM 3751 C CA . ALA B 1 196 ? 24.281 17.145 64.549 1.00 23.47 225 ALA B CA 1
ATOM 3752 C C . ALA B 1 196 ? 25.784 17.021 64.787 1.00 22.82 225 ALA B C 1
ATOM 3753 O O . ALA B 1 196 ? 26.228 16.468 65.801 1.00 23.04 225 ALA B O 1
ATOM 3755 N N . VAL B 1 197 ? 26.571 17.522 63.846 1.00 22.06 226 VAL B N 1
ATOM 3756 C CA . VAL B 1 197 ? 28.006 17.413 63.959 1.00 22.21 226 VAL B CA 1
ATOM 3757 C C . VAL B 1 197 ? 28.490 18.297 65.122 1.00 23.19 226 VAL B C 1
ATOM 3758 O O . VAL B 1 197 ? 29.305 17.862 65.927 1.00 22.53 226 VAL B O 1
ATOM 3762 N N . LEU B 1 198 ? 27.934 19.493 65.227 1.00 24.72 227 LEU B N 1
ATOM 3763 C CA . LEU B 1 198 ? 28.316 20.442 66.308 1.00 26.40 227 LEU B CA 1
ATOM 3764 C C . LEU B 1 198 ? 28.119 19.768 67.660 1.00 27.79 227 LEU B C 1
ATOM 3765 O O . LEU B 1 198 ? 28.967 19.866 68.564 1.00 27.74 227 LEU B O 1
ATOM 3770 N N . GLY B 1 199 ? 26.997 19.057 67.766 1.00 28.90 228 GLY B N 1
ATOM 3771 C CA . GLY B 1 199 ? 26.630 18.320 68.967 1.00 30.27 228 GLY B CA 1
ATOM 3772 C C . GLY B 1 199 ? 27.656 17.324 69.464 1.00 30.68 228 GLY B C 1
ATOM 3773 O O . GLY B 1 199 ? 27.755 17.089 70.676 1.00 32.13 228 GLY B O 1
ATOM 3774 N N . VAL B 1 200 ? 28.446 16.747 68.564 1.00 28.12 229 VAL B N 1
ATOM 3775 C CA . VAL B 1 200 ? 29.361 15.680 68.975 1.00 28.99 229 VAL B CA 1
ATOM 3776 C C . VAL B 1 200 ? 30.794 16.158 69.075 1.00 28.95 229 VAL B C 1
ATOM 3777 O O . VAL B 1 200 ? 31.618 15.493 69.693 1.00 28.79 229 VAL B O 1
ATOM 3781 N N . LEU B 1 201 ? 31.085 17.296 68.456 1.00 28.80 230 LEU B N 1
ATOM 3782 C CA . LEU B 1 201 ? 32.459 17.785 68.358 1.00 30.38 230 LEU B CA 1
ATOM 3783 C C . LEU B 1 201 ? 33.170 17.907 69.714 1.00 31.24 230 LEU B C 1
ATOM 3784 O O . LEU B 1 201 ? 34.294 17.429 69.853 1.00 31.31 230 LEU B O 1
ATOM 3789 N N . PRO B 1 202 ? 32.500 18.475 70.730 1.00 32.17 231 PRO B N 1
ATOM 3790 C CA . PRO B 1 202 ? 33.178 18.541 72.037 1.00 33.91 231 PRO B CA 1
ATOM 3791 C C . PRO B 1 202 ? 33.593 17.167 72.601 1.00 35.25 231 PRO B C 1
ATOM 3792 O O . PRO B 1 202 ? 34.555 17.082 73.368 1.00 37.25 231 PRO B O 1
ATOM 3796 N N . SER B 1 203 ? 32.899 16.101 72.209 1.00 35.66 232 SER B N 1
ATOM 3797 C CA . SER B 1 203 ? 33.112 14.800 72.818 1.00 37.10 232 SER B CA 1
ATOM 3798 C C . SER B 1 203 ? 34.166 13.947 72.104 1.00 37.45 232 SER B C 1
ATOM 3799 O O . SER B 1 203 ? 34.585 12.939 72.644 1.00 38.73 232 SER B O 1
ATOM 3802 N N . VAL B 1 204 ? 34.614 14.340 70.912 1.00 36.46 233 VAL B N 1
ATOM 3803 C CA . VAL B 1 204 ? 35.501 13.469 70.136 1.00 36.88 233 VAL B CA 1
ATOM 3804 C C . VAL B 1 204 ? 36.903 14.030 69.938 1.00 37.32 233 VAL B C 1
ATOM 3805 O O . VAL B 1 204 ? 37.137 15.225 70.078 1.00 35.84 233 VAL B O 1
ATOM 3809 N N . SER B 1 205 ? 37.825 13.120 69.597 1.00 38.56 234 SER B N 1
ATOM 3810 C CA . SER B 1 205 ? 39.191 13.469 69.189 1.00 39.15 234 SER B CA 1
ATOM 3811 C C . SER B 1 205 ? 39.166 14.193 67.840 1.00 36.30 234 SER B C 1
ATOM 3812 O O . SER B 1 205 ? 38.103 14.297 67.206 1.00 37.54 234 SER B O 1
ATOM 3815 N N A THR B 1 206 ? 40.328 14.687 67.417 0.50 34.57 235 THR B N 1
ATOM 3816 N N B THR B 1 206 ? 40.336 14.659 67.399 0.50 34.73 235 THR B N 1
ATOM 3817 C CA A THR B 1 206 ? 40.505 15.333 66.120 0.50 31.98 235 THR B CA 1
ATOM 3818 C CA B THR B 1 206 ? 40.491 15.356 66.124 0.50 32.17 235 THR B CA 1
ATOM 3819 C C A THR B 1 206 ? 39.830 14.516 65.014 0.50 29.78 235 THR B C 1
ATOM 3820 C C B THR B 1 206 ? 39.884 14.534 64.979 0.50 29.91 235 THR B C 1
ATOM 3821 O O A THR B 1 206 ? 39.988 13.297 64.959 0.50 29.31 235 THR B O 1
ATOM 3822 O O B THR B 1 206 ? 40.148 13.337 64.859 0.50 29.45 235 THR B O 1
ATOM 3829 N N . VAL B 1 207 ? 39.090 15.194 64.144 1.00 27.62 236 VAL B N 1
ATOM 3830 C CA . VAL B 1 207 ? 38.372 14.542 63.054 1.00 25.86 236 VAL B CA 1
ATOM 3831 C C . VAL B 1 207 ? 39.057 14.889 61.755 1.00 24.62 236 VAL B C 1
ATOM 3832 O O . VAL B 1 207 ? 39.146 16.056 61.397 1.00 23.71 236 VAL B O 1
ATOM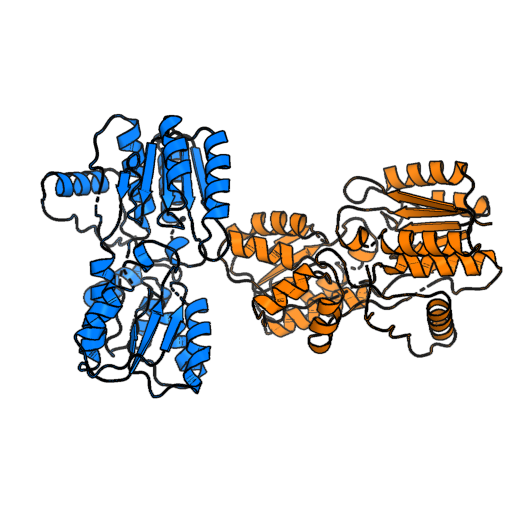 3836 N N . ASP B 1 208 ? 39.471 13.862 61.023 1.00 23.94 237 ASP B N 1
ATOM 3837 C CA . ASP B 1 208 ? 40.192 14.026 59.762 1.00 23.55 237 ASP B CA 1
ATOM 3838 C C . ASP B 1 208 ? 39.255 14.082 58.544 1.00 22.31 237 ASP B C 1
ATOM 3839 O O . ASP B 1 208 ? 39.565 14.743 57.534 1.00 22.47 237 ASP B O 1
ATOM 3844 N N . ALA B 1 209 ? 38.108 13.410 58.636 1.00 20.98 238 ALA B N 1
ATOM 3845 C CA . ALA B 1 209 ? 37.132 13.435 57.565 1.00 20.23 238 ALA B CA 1
ATOM 3846 C C . ALA B 1 209 ? 35.703 13.269 58.066 1.00 19.55 238 ALA B C 1
ATOM 3847 O O . ALA B 1 209 ? 35.459 12.618 59.071 1.00 19.46 238 ALA B O 1
ATOM 3849 N N . VAL B 1 210 ? 34.771 13.854 57.323 1.00 19.07 239 VAL B N 1
ATOM 3850 C CA . VAL B 1 210 ? 33.344 13.633 57.570 1.00 18.70 239 VAL B CA 1
ATOM 3851 C C . VAL B 1 210 ? 32.686 13.101 56.288 1.00 18.43 239 VAL B C 1
ATOM 3852 O O . VAL B 1 210 ? 32.574 13.816 55.294 1.00 19.16 239 VAL B O 1
ATOM 3856 N N . ILE B 1 211 ? 32.253 11.848 56.318 1.00 18.13 240 ILE B N 1
ATOM 3857 C CA . ILE B 1 211 ? 31.684 11.181 55.143 1.00 18.08 240 ILE B CA 1
ATOM 3858 C C . ILE B 1 211 ? 30.191 11.309 55.261 1.00 17.65 240 ILE B C 1
ATOM 3859 O O . ILE B 1 211 ? 29.571 10.700 56.129 1.00 17.00 240 ILE B O 1
ATOM 3864 N N . GLY B 1 212 ? 29.637 12.170 54.410 1.00 17.82 241 GLY B N 1
ATOM 3865 C CA . GLY B 1 212 ? 28.249 12.557 54.512 1.00 18.01 241 GLY B CA 1
ATOM 3866 C C . GLY B 1 212 ? 27.486 12.395 53.222 1.00 18.48 241 GLY B C 1
ATOM 3867 O O . GLY B 1 212 ? 27.970 11.801 52.252 1.00 19.22 241 GLY B O 1
ATOM 3868 N N . CYS B 1 213 ? 26.286 12.958 53.223 1.00 18.63 242 CYS B N 1
ATOM 3869 C CA . CYS B 1 213 ? 25.404 12.978 52.075 1.00 18.76 242 CYS B CA 1
ATOM 3870 C C . CYS B 1 213 ? 25.195 14.420 51.583 1.00 19.10 242 CYS B C 1
ATOM 3871 O O . CYS B 1 213 ? 24.251 15.072 52.008 1.00 18.79 242 CYS B O 1
ATOM 3874 N N . GLY B 1 214 ? 26.079 14.893 50.707 1.00 19.41 243 GLY B N 1
ATOM 3875 C CA . GLY B 1 214 ? 26.043 16.256 50.180 1.00 20.07 243 GLY B CA 1
ATOM 3876 C C . GLY B 1 214 ? 25.753 17.295 51.258 1.00 20.12 243 GLY B C 1
ATOM 3877 O O . GLY B 1 214 ? 24.820 18.067 51.140 1.00 21.28 243 GLY B O 1
ATOM 3878 N N . ASP B 1 215 ? 26.533 17.288 52.319 1.00 19.58 244 ASP B N 1
ATOM 3879 C CA . ASP B 1 215 ? 26.260 18.134 53.485 1.00 19.56 244 ASP B CA 1
ATOM 3880 C C . ASP B 1 215 ? 27.496 18.875 53.977 1.00 19.48 244 ASP B C 1
ATOM 3881 O O . ASP B 1 215 ? 27.487 19.466 55.084 1.00 19.16 244 ASP B O 1
ATOM 3886 N N . GLY B 1 216 ? 28.545 18.863 53.150 1.00 19.95 245 GLY B N 1
ATOM 3887 C CA . GLY B 1 216 ? 29.859 19.353 53.523 1.00 20.28 245 GLY B CA 1
ATOM 3888 C C . GLY B 1 216 ? 29.947 20.814 53.934 1.00 21.17 245 GLY B C 1
ATOM 3889 O O . GLY B 1 216 ? 30.749 21.163 54.785 1.00 20.60 245 GLY B O 1
ATOM 3890 N N . TYR B 1 217 ? 29.130 21.668 53.330 1.00 22.62 246 TYR B N 1
ATOM 3891 C CA . TYR B 1 217 ? 29.103 23.083 53.715 1.00 24.35 246 TYR B CA 1
ATOM 3892 C C . TYR B 1 217 ? 28.595 23.243 55.148 1.00 23.86 246 TYR B C 1
ATOM 3893 O O . TYR B 1 217 ? 29.171 24.003 55.936 1.00 23.79 246 TYR B O 1
ATOM 3902 N N . GLY B 1 218 ? 27.533 22.518 55.483 1.00 23.07 247 GLY B N 1
ATOM 3903 C CA . GLY B 1 218 ? 26.981 22.509 56.834 1.00 23.07 247 GLY B CA 1
ATOM 3904 C C . GLY B 1 218 ? 27.968 21.935 57.837 1.00 22.67 247 GLY B C 1
ATOM 3905 O O . GLY B 1 218 ? 28.202 22.509 58.913 1.00 23.01 247 GLY B O 1
ATOM 3906 N N . VAL B 1 219 ? 28.632 20.853 57.453 1.00 22.39 248 VAL B N 1
ATOM 3907 C CA . VAL B 1 219 ? 29.651 20.264 58.314 1.00 22.07 248 VAL B CA 1
ATOM 3908 C C . VAL B 1 219 ? 30.770 21.282 58.628 1.00 22.99 248 VAL B C 1
ATOM 3909 O O . VAL B 1 219 ? 31.193 21.434 59.783 1.00 23.52 248 VAL B O 1
ATOM 3913 N N . ALA B 1 220 ? 31.223 21.991 57.607 1.00 23.44 249 ALA B N 1
ATOM 3914 C CA . ALA B 1 220 ? 32.312 22.946 57.781 1.00 24.87 249 ALA B CA 1
ATOM 3915 C C . ALA B 1 220 ? 31.915 24.121 58.689 1.00 25.75 249 ALA B C 1
ATOM 3916 O O . ALA B 1 220 ? 32.725 24.569 59.488 1.00 26.58 249 ALA B O 1
ATOM 3918 N N . GLN B 1 221 ? 30.677 24.596 58.586 1.00 26.79 250 GLN B N 1
ATOM 3919 C CA . GLN B 1 221 ? 30.160 25.603 59.509 1.00 28.34 250 GLN B CA 1
ATOM 3920 C C . GLN B 1 221 ? 30.285 25.132 60.972 1.00 27.76 250 GLN B C 1
ATOM 3921 O O . GLN B 1 221 ? 30.666 25.918 61.848 1.00 27.87 250 GLN B O 1
ATOM 3927 N N . ALA B 1 222 ? 29.967 23.863 61.235 1.00 25.89 251 ALA B N 1
ATOM 3928 C CA . ALA B 1 222 ? 30.094 23.322 62.585 1.00 25.72 251 ALA B CA 1
ATOM 3929 C C . ALA B 1 222 ? 31.537 23.435 63.070 1.00 25.70 251 ALA B C 1
ATOM 3930 O O . ALA B 1 222 ? 31.788 23.889 64.185 1.00 25.60 251 ALA B O 1
ATOM 3932 N N . PHE B 1 223 ? 32.480 23.023 62.221 1.00 24.84 252 PHE B N 1
ATOM 3933 C CA . PHE B 1 223 ? 33.878 23.072 62.580 1.00 24.79 252 PHE B CA 1
ATOM 3934 C C . PHE B 1 223 ? 34.340 24.516 62.809 1.00 25.38 252 PHE B C 1
ATOM 3935 O O . PHE B 1 223 ? 35.067 24.777 63.772 1.00 25.29 252 PHE B O 1
ATOM 3943 N N . ALA B 1 224 ? 33.895 25.454 61.965 1.00 25.98 253 ALA B N 1
ATOM 3944 C CA . ALA B 1 224 ? 34.197 26.881 62.185 1.00 27.52 253 ALA B CA 1
ATOM 3945 C C . ALA B 1 224 ? 33.656 27.392 63.517 1.00 28.04 253 ALA B C 1
ATOM 3946 O O . ALA B 1 224 ? 34.342 28.152 64.216 1.00 27.79 253 ALA B O 1
ATOM 3948 N N . THR B 1 225 ? 32.438 26.983 63.882 1.00 27.63 254 THR B N 1
ATOM 3949 C CA . THR B 1 225 ? 31.841 27.416 65.154 1.00 28.67 254 THR B CA 1
ATOM 3950 C C . THR B 1 225 ? 32.679 26.929 66.338 1.00 28.88 254 THR B C 1
ATOM 3951 O O . THR B 1 225 ? 32.860 27.650 67.337 1.00 29.47 254 THR B O 1
ATOM 3955 N N . ALA B 1 226 ? 33.218 25.724 66.196 1.00 27.67 255 ALA B N 1
ATOM 3956 C CA . ALA B 1 226 ? 34.100 25.142 67.197 1.00 28.10 255 ALA B CA 1
ATOM 3957 C C . ALA B 1 226 ? 35.541 25.655 67.104 1.00 28.11 255 ALA B C 1
ATOM 3958 O O . ALA B 1 226 ? 36.349 25.372 67.984 1.00 28.26 255 ALA B O 1
ATOM 3960 N N . GLY B 1 227 ? 35.869 26.361 66.022 1.00 27.87 256 GLY B N 1
ATOM 3961 C CA . GLY B 1 227 ? 37.238 26.847 65.793 1.00 28.65 256 GLY B CA 1
ATOM 3962 C C . GLY B 1 227 ? 38.230 25.743 65.458 1.00 28.81 256 GLY B C 1
ATOM 3963 O O . GLY B 1 227 ? 39.438 25.918 65.596 1.00 29.45 256 GLY B O 1
ATOM 3964 N N . LYS B 1 228 ? 37.719 24.601 65.018 1.00 28.02 257 LYS B N 1
ATOM 3965 C CA . LYS B 1 228 ? 38.560 23.476 64.648 1.00 28.35 257 LYS B CA 1
ATOM 3966 C C . LYS B 1 228 ? 38.781 23.469 63.136 1.00 26.92 257 LYS B C 1
ATOM 3967 O O . LYS B 1 228 ? 37.920 23.909 62.399 1.00 25.82 257 LYS B O 1
ATOM 3973 N N . PRO B 1 229 ? 39.947 22.981 62.677 1.00 26.87 258 PRO B N 1
ATOM 3974 C CA . PRO B 1 229 ? 40.246 22.963 61.240 1.00 26.48 258 PRO B CA 1
ATOM 3975 C C . PRO B 1 229 ? 39.217 22.147 60.446 1.00 25.72 258 PRO B C 1
ATOM 3976 O O . PRO B 1 229 ? 38.730 21.138 60.932 1.00 23.76 258 PRO B O 1
ATOM 3980 N N . ILE B 1 230 ? 38.923 22.589 59.233 1.00 25.40 259 ILE B N 1
ATOM 3981 C CA . ILE B 1 230 ? 37.942 21.930 58.396 1.00 24.93 259 ILE B CA 1
ATOM 3982 C C . ILE B 1 230 ? 38.521 20.557 57.948 1.00 23.71 259 ILE B C 1
ATOM 3983 O O . ILE B 1 230 ? 39.605 20.470 57.405 1.00 24.06 259 ILE B O 1
ATOM 3988 N N . PRO B 1 231 ? 37.806 19.477 58.200 1.00 22.63 260 PRO B N 1
ATOM 3989 C CA . PRO B 1 231 ? 38.287 18.172 57.710 1.00 22.07 260 PRO B CA 1
ATOM 3990 C C . PRO B 1 231 ? 37.968 17.948 56.229 1.00 21.36 260 PRO B C 1
ATOM 3991 O O . PRO B 1 231 ? 37.340 18.787 55.608 1.00 20.79 260 PRO B O 1
ATOM 3995 N N . ALA B 1 232 ? 38.396 16.825 55.649 1.00 21.03 261 ALA B N 1
ATOM 3996 C CA . ALA B 1 232 ? 37.868 16.460 54.324 1.00 20.60 261 ALA B CA 1
ATOM 3997 C C . ALA B 1 232 ? 36.347 16.235 54.459 1.00 19.70 261 ALA B C 1
ATOM 3998 O O . ALA B 1 232 ? 35.931 15.539 55.358 1.00 19.36 261 ALA B O 1
ATOM 4000 N N . VAL B 1 233 ? 35.533 16.883 53.623 1.00 19.29 262 VAL B N 1
ATOM 4001 C CA . VAL B 1 233 ? 34.063 16.730 53.680 1.00 18.70 262 VAL B CA 1
ATOM 4002 C C . VAL B 1 233 ? 33.494 16.345 52.318 1.00 18.44 262 VAL B C 1
ATOM 4003 O O . VAL B 1 233 ? 34.211 16.314 51.316 1.00 18.89 262 VAL B O 1
ATOM 4007 N N . THR B 1 234 ? 32.202 16.037 52.292 1.00 17.88 263 THR B N 1
ATOM 4008 C CA . THR B 1 234 ? 31.511 15.643 51.071 1.00 17.77 263 THR B CA 1
ATOM 4009 C C . THR B 1 234 ? 30.523 16.754 50.780 1.00 17.93 263 THR B C 1
ATOM 4010 O O . THR B 1 234 ? 29.472 16.856 51.404 1.00 17.39 263 THR B O 1
ATOM 4014 N N . PHE B 1 235 ? 30.908 17.639 49.885 1.00 18.60 264 PHE B N 1
ATOM 4015 C CA . PHE B 1 235 ? 30.105 18.818 49.611 1.00 19.12 264 PHE B CA 1
ATOM 4016 C C . PHE B 1 235 ? 28.797 18.556 48.880 1.00 19.50 264 PHE B C 1
ATOM 4017 O O . PHE B 1 235 ? 28.691 17.674 48.011 1.00 19.29 264 PHE B O 1
ATOM 4025 N N . GLU B 1 236 ? 27.816 19.387 49.206 1.00 20.65 265 GLU B N 1
ATOM 4026 C CA . GLU B 1 236 ? 26.700 19.671 48.290 1.00 20.68 265 GLU B CA 1
ATOM 4027 C C . GLU B 1 236 ? 27.210 19.929 46.886 1.00 20.59 265 GLU B C 1
ATOM 4028 O O . GLU B 1 236 ? 28.228 20.619 46.709 1.00 20.76 265 GLU B O 1
ATOM 4034 N N . THR B 1 237 ? 26.481 19.436 45.894 1.00 20.99 266 THR B N 1
ATOM 4035 C CA . THR B 1 237 ? 26.706 19.838 44.497 1.00 21.60 266 THR B CA 1
ATOM 4036 C C . THR B 1 237 ? 25.994 21.160 44.132 1.00 21.93 266 THR B C 1
ATOM 4037 O O . THR B 1 237 ? 25.516 21.327 43.011 1.00 23.04 266 THR B O 1
ATOM 4041 N N . ASN B 1 238 ? 25.962 22.136 45.049 1.00 21.85 267 ASN B N 1
ATOM 4042 C CA . ASN B 1 238 ? 25.270 23.402 44.750 1.00 22.83 267 ASN B CA 1
ATOM 4043 C C . ASN B 1 238 ? 26.223 24.602 44.603 1.00 23.82 267 ASN B C 1
ATOM 4044 O O . ASN B 1 238 ? 27.406 24.495 44.890 1.00 23.31 267 ASN B O 1
ATOM 4049 N N . GLY B 1 239 ? 25.694 25.728 44.145 1.00 26.00 268 GLY B N 1
ATOM 4050 C CA . GLY B 1 239 ? 26.507 26.921 43.897 1.00 27.58 268 GLY B CA 1
ATOM 4051 C C . GLY B 1 239 ? 27.284 27.370 45.119 1.00 27.81 268 GLY B C 1
ATOM 4052 O O . GLY B 1 239 ? 28.459 27.693 45.013 1.00 28.90 268 GLY B O 1
ATOM 4053 N N . ARG B 1 240 ? 26.636 27.390 46.279 1.00 28.49 269 ARG B N 1
ATOM 4054 C CA . ARG B 1 240 ? 27.274 27.883 47.511 1.00 30.01 269 ARG B CA 1
ATOM 4055 C C . ARG B 1 240 ? 28.438 27.006 47.962 1.00 28.95 269 ARG B C 1
ATOM 4056 O O . ARG B 1 240 ? 29.470 27.515 48.416 1.00 28.45 269 ARG B O 1
ATOM 4064 N N . ALA B 1 241 ? 28.282 25.686 47.858 1.00 27.40 270 ALA B N 1
ATOM 4065 C CA . ALA B 1 241 ? 29.332 24.802 48.367 1.00 27.78 270 ALA B CA 1
ATOM 4066 C C . ALA B 1 241 ? 30.528 24.842 47.433 1.00 29.12 270 ALA B C 1
ATOM 4067 O O . ALA B 1 241 ? 31.675 24.808 47.884 1.00 29.40 270 ALA B O 1
ATOM 4069 N N . LEU B 1 242 ? 30.257 24.936 46.130 1.00 31.17 271 LEU B N 1
ATOM 4070 C CA . LEU B 1 242 ? 31.324 25.053 45.133 1.00 34.18 271 LEU B CA 1
ATOM 4071 C C . LEU B 1 242 ? 32.060 26.382 45.246 1.00 35.57 271 LEU B C 1
ATOM 4072 O O . LEU B 1 242 ? 33.266 26.423 45.075 1.00 38.86 271 LEU B O 1
ATOM 4077 N N . SER B 1 243 ? 31.342 27.454 45.553 1.00 36.31 272 SER B N 1
ATOM 4078 C CA . SER B 1 243 ? 31.975 28.755 45.827 1.00 38.17 272 SER B CA 1
ATOM 4079 C C . SER B 1 243 ? 32.834 28.740 47.099 1.00 38.94 272 SER B C 1
ATOM 4080 O O . SER B 1 243 ? 33.918 29.334 47.138 1.00 40.24 272 SER B O 1
ATOM 4083 N N . TYR B 1 244 ? 32.326 28.107 48.150 1.00 38.25 273 TYR B N 1
ATOM 4084 C CA . TYR B 1 244 ? 33.054 27.958 49.409 1.00 40.02 273 TYR B CA 1
ATOM 4085 C C . TYR B 1 244 ? 34.352 27.182 49.201 1.00 41.17 273 TYR B C 1
ATOM 4086 O O . TYR B 1 244 ? 35.431 27.636 49.601 1.00 42.97 273 TYR B O 1
ATOM 4095 N N . TRP B 1 245 ? 34.220 26.014 48.576 1.00 39.93 274 TRP B N 1
ATOM 4096 C CA . TRP B 1 245 ? 35.336 25.157 48.176 1.00 41.43 274 TRP B CA 1
ATOM 4097 C C . TRP B 1 245 ? 36.475 25.975 47.548 1.00 43.77 274 TRP B C 1
ATOM 4098 O O . TRP B 1 245 ? 37.626 25.902 47.976 1.00 46.36 274 TRP B O 1
ATOM 4109 N N . LYS B 1 246 ? 36.134 26.764 46.541 1.00 44.45 275 LYS B N 1
ATOM 4110 C CA . LYS B 1 246 ? 37.109 27.577 45.820 1.00 46.87 275 LYS B CA 1
ATOM 4111 C C . LYS B 1 246 ? 37.624 28.763 46.648 1.00 48.37 275 LYS B C 1
ATOM 4112 O O . LYS B 1 246 ? 38.831 28.936 46.810 1.00 49.83 275 LYS B O 1
ATOM 4118 N N . ASP B 1 247 ? 36.702 29.557 47.184 1.00 48.00 276 ASP B N 1
ATOM 4119 C CA . ASP B 1 247 ? 37.052 30.780 47.908 1.00 51.24 276 ASP B CA 1
ATOM 4120 C C . ASP B 1 247 ? 37.938 30.532 49.121 1.00 53.00 276 ASP B C 1
ATOM 4121 O O . ASP B 1 247 ? 38.707 31.403 49.498 1.00 55.73 276 ASP B O 1
ATOM 4126 N N . ASN B 1 248 ? 37.840 29.352 49.731 1.00 51.94 277 ASN B N 1
ATOM 4127 C CA . ASN B 1 248 ? 38.756 28.984 50.820 1.00 54.73 277 ASN B CA 1
ATOM 4128 C C . ASN B 1 248 ? 39.898 28.060 50.386 1.00 54.98 277 ASN B C 1
ATOM 4129 O O . ASN B 1 248 ? 40.606 27.505 51.226 1.00 55.98 277 ASN B O 1
ATOM 4134 N N . LYS B 1 249 ? 40.072 27.912 49.073 1.00 55.46 278 LYS B N 1
ATOM 4135 C CA . LYS B 1 249 ? 41.174 27.146 48.492 1.00 57.79 278 LYS B CA 1
ATOM 4136 C C . LYS B 1 249 ? 41.262 25.738 49.052 1.00 56.55 278 LYS B C 1
ATOM 4137 O O . LYS B 1 249 ? 42.347 25.151 49.090 1.00 58.31 278 LYS B O 1
ATOM 4143 N N . ILE B 1 250 ? 40.125 25.188 49.477 1.00 52.88 279 ILE B N 1
ATOM 4144 C CA . ILE B 1 250 ? 40.133 23.910 50.177 1.00 51.96 279 ILE B CA 1
ATOM 4145 C C . ILE B 1 250 ? 40.717 22.851 49.242 1.00 51.70 279 ILE B C 1
ATOM 4146 O O . ILE B 1 250 ? 40.287 22.710 48.095 1.00 49.02 279 ILE B O 1
ATOM 4151 N N . ASP B 1 251 ? 41.719 22.137 49.750 1.00 41.02 280 ASP B N 1
ATOM 4152 C CA . ASP B 1 251 ? 42.499 21.187 48.973 1.00 41.28 280 ASP B CA 1
ATOM 4153 C C . ASP B 1 251 ? 42.974 20.115 49.947 1.00 38.54 280 ASP B C 1
ATOM 4154 O O . ASP B 1 251 ? 44.171 19.921 50.154 1.00 39.65 280 ASP B O 1
ATOM 4159 N N . ASN B 1 252 ? 42.012 19.438 50.566 1.00 34.37 281 ASN B N 1
ATOM 4160 C CA . ASN B 1 252 ? 42.286 18.509 51.656 1.00 31.89 281 ASN B CA 1
ATOM 4161 C C . ASN B 1 252 ? 41.641 17.136 51.443 1.00 30.20 281 ASN B C 1
ATOM 4162 O O . ASN B 1 252 ? 41.512 16.353 52.400 1.00 29.66 281 ASN B O 1
ATOM 4167 N N . GLY B 1 253 ? 41.234 16.853 50.205 1.00 28.87 282 GLY B N 1
ATOM 4168 C CA . GLY B 1 253 ? 40.546 15.601 49.881 1.00 27.75 282 GLY B CA 1
ATOM 4169 C C . GLY B 1 253 ? 39.025 15.697 49.892 1.00 25.86 282 GLY B C 1
ATOM 4170 O O . GLY B 1 253 ? 38.352 14.692 49.676 1.00 25.48 282 GLY B O 1
ATOM 4171 N N . SER B 1 254 ? 38.473 16.893 50.148 1.00 24.43 283 SER B N 1
ATOM 4172 C CA . SER B 1 254 ? 37.024 17.086 50.046 1.00 23.08 283 SER B CA 1
ATOM 4173 C C . SER B 1 254 ? 36.584 16.792 48.625 1.00 22.81 283 SER B C 1
ATOM 4174 O O . SER B 1 254 ? 37.358 16.975 47.688 1.00 23.33 283 SER B O 1
ATOM 4177 N N . VAL B 1 255 ? 35.354 16.288 48.494 1.00 21.99 284 VAL B N 1
ATOM 4178 C CA . VAL B 1 255 ? 34.761 15.912 47.207 1.00 21.85 284 VAL B CA 1
ATOM 4179 C C . VAL B 1 255 ? 33.362 16.499 47.062 1.00 21.22 284 VAL B C 1
ATOM 4180 O O . VAL B 1 255 ? 32.779 17.015 48.029 1.00 20.98 284 VAL B O 1
ATOM 4184 N N . ALA B 1 256 ? 32.836 16.444 45.846 1.00 21.05 285 ALA B N 1
ATOM 4185 C CA . ALA B 1 256 ? 31.472 16.853 45.590 1.00 20.41 285 ALA B CA 1
ATOM 4186 C C . ALA B 1 256 ? 30.814 15.884 44.621 1.00 20.12 285 ALA B C 1
ATOM 4187 O O . ALA B 1 256 ? 31.130 15.873 43.429 1.00 20.93 285 ALA B O 1
ATOM 4189 N N . VAL B 1 257 ? 29.897 15.087 45.147 1.00 18.98 286 VAL B N 1
ATOM 4190 C CA . VAL B 1 257 ? 29.198 14.072 44.363 1.00 18.46 286 VAL B CA 1
ATOM 4191 C C . VAL B 1 257 ? 27.812 13.854 44.971 1.00 17.65 286 VAL B C 1
ATOM 4192 O O . VAL B 1 257 ? 27.673 13.719 46.195 1.00 17.33 286 VAL B O 1
ATOM 4204 N N . SER B 1 259 ? 23.553 12.271 43.647 1.00 15.62 288 SER B N 1
ATOM 4205 C CA . SER B 1 259 ? 22.651 11.901 42.575 1.00 15.25 288 SER B CA 1
ATOM 4206 C C . SER B 1 259 ? 22.157 13.141 41.821 1.00 15.27 288 SER B C 1
ATOM 4207 O O . SER B 1 259 ? 22.410 14.306 42.242 1.00 15.17 288 SER B O 1
ATOM 4210 N N . ASP B 1 260 ? 21.454 12.862 40.725 1.00 15.13 289 ASP B N 1
ATOM 4211 C CA . ASP B 1 260 ? 20.879 13.886 39.841 1.00 15.45 289 ASP B CA 1
ATOM 4212 C C . ASP B 1 260 ? 19.478 14.284 40.290 1.00 15.37 289 ASP B C 1
ATOM 4213 O O . ASP B 1 260 ? 18.568 13.477 40.222 1.00 14.98 289 ASP B O 1
ATOM 4218 N N . PRO B 1 261 ? 19.293 15.531 40.760 1.00 15.78 290 PRO B N 1
ATOM 4219 C CA . PRO B 1 261 ? 17.922 15.928 41.080 1.00 16.06 290 PRO B CA 1
ATOM 4220 C C . PRO B 1 261 ? 16.976 15.829 39.869 1.00 16.22 290 PRO B C 1
ATOM 4221 O O . PRO B 1 261 ? 15.764 15.654 40.065 1.00 16.39 290 PRO B O 1
ATOM 4225 N N . ALA B 1 262 ? 17.510 15.944 38.647 1.00 16.31 291 ALA B N 1
ATOM 4226 C CA . ALA B 1 262 ? 16.669 15.897 37.463 1.00 16.53 291 ALA B CA 1
ATOM 4227 C C . ALA B 1 262 ? 16.248 14.481 37.072 1.00 15.89 291 ALA B C 1
ATOM 4228 O O . ALA B 1 262 ? 15.691 14.299 36.022 1.00 15.97 291 ALA B O 1
ATOM 4230 N N . GLN B 1 263 ? 16.463 13.485 37.934 1.00 15.38 292 GLN B N 1
ATOM 4231 C CA . GLN B 1 263 ? 15.706 12.237 37.784 1.00 15.07 292 GLN B CA 1
ATOM 4232 C C . GLN B 1 263 ? 14.212 12.510 37.674 1.00 15.28 292 GLN B C 1
ATOM 4233 O O . GLN B 1 263 ? 13.496 11.749 37.017 1.00 15.11 292 GLN B O 1
ATOM 4239 N N . SER B 1 264 ? 13.740 13.596 38.290 1.00 15.74 293 SER B N 1
ATOM 4240 C CA . SER B 1 264 ? 12.336 13.970 38.200 1.00 16.30 293 SER B CA 1
ATOM 4241 C C . SER B 1 264 ? 11.892 14.271 36.766 1.00 16.64 293 SER B C 1
ATOM 4242 O O . SER B 1 264 ? 10.769 13.928 36.363 1.00 16.64 293 SER B O 1
ATOM 4245 N N . VAL B 1 265 ? 12.798 14.873 36.004 1.00 17.12 294 VAL B N 1
ATOM 4246 C CA . VAL B 1 265 ? 12.511 15.312 34.636 1.00 17.71 294 VAL B CA 1
ATOM 4247 C C . VAL B 1 265 ? 12.601 14.085 33.744 1.00 17.36 294 VAL B C 1
ATOM 4248 O O . VAL B 1 265 ? 11.764 13.868 32.879 1.00 17.32 294 VAL B O 1
ATOM 4252 N N . ALA B 1 266 ? 13.618 13.257 33.967 1.00 17.12 295 ALA B N 1
ATOM 4253 C CA . ALA B 1 266 ? 13.724 12.013 33.219 1.00 16.92 295 ALA B CA 1
ATOM 4254 C C . ALA B 1 266 ? 12.465 11.170 33.444 1.00 16.79 295 ALA B C 1
ATOM 4255 O O . ALA B 1 266 ? 11.966 10.508 32.520 1.00 16.84 295 ALA B O 1
ATOM 4257 N N . ALA B 1 267 ? 11.968 11.172 34.677 1.00 16.88 296 ALA B N 1
ATOM 4258 C CA . ALA B 1 267 ? 10.735 10.446 35.027 1.00 16.92 296 ALA B CA 1
ATOM 4259 C C . ALA B 1 267 ? 9.500 11.007 34.295 1.00 17.39 296 ALA B C 1
ATOM 4260 O O . ALA B 1 267 ? 8.629 10.253 33.856 1.00 17.12 296 ALA B O 1
ATOM 4262 N N . LEU B 1 268 ? 9.448 12.328 34.141 1.00 18.12 297 LEU B N 1
ATOM 4263 C CA . LEU B 1 268 ? 8.405 12.960 33.359 1.00 18.83 297 LEU B CA 1
ATOM 4264 C C . LEU B 1 268 ? 8.408 12.424 31.925 1.00 19.12 297 LEU B C 1
ATOM 4265 O O . LEU B 1 268 ? 7.364 12.039 31.409 1.00 19.43 297 LEU B O 1
ATOM 4270 N N . TRP B 1 269 ? 9.578 12.381 31.282 1.00 19.45 298 TRP B N 1
ATOM 4271 C CA . TRP B 1 269 ? 9.659 11.869 29.906 1.00 19.90 298 TRP B CA 1
ATOM 4272 C C . TRP B 1 269 ? 9.375 10.378 29.811 1.00 19.23 298 TRP B C 1
ATOM 4273 O O . TRP B 1 269 ? 8.739 9.916 28.865 1.00 19.13 298 TRP B O 1
ATOM 4284 N N . ALA B 1 270 ? 9.840 9.621 30.790 1.00 18.80 299 ALA B N 1
ATOM 4285 C CA . ALA B 1 270 ? 9.482 8.229 30.881 1.00 18.39 299 ALA B CA 1
ATOM 4286 C C . ALA B 1 270 ? 7.965 8.027 30.929 1.00 18.45 299 ALA B C 1
ATOM 4287 O O . ALA B 1 270 ? 7.414 7.211 30.194 1.00 18.10 299 ALA B O 1
ATOM 4289 N N . ALA B 1 271 ? 7.290 8.743 31.813 1.00 18.71 300 ALA B N 1
ATOM 4290 C CA . ALA B 1 271 ? 5.829 8.681 31.875 1.00 19.39 300 ALA B CA 1
ATOM 4291 C C . ALA B 1 271 ? 5.168 9.008 30.522 1.00 19.96 300 ALA B C 1
ATOM 4292 O O . ALA B 1 271 ? 4.253 8.306 30.085 1.00 20.11 300 ALA B O 1
ATOM 4294 N N . LEU B 1 272 ? 5.642 10.043 29.845 1.00 20.53 301 LEU B N 1
ATOM 4295 C CA . LEU B 1 272 ? 5.018 10.428 28.587 1.00 21.67 301 LEU B CA 1
ATOM 4296 C C . LEU B 1 272 ? 5.198 9.324 27.528 1.00 21.46 301 LEU B C 1
ATOM 4297 O O . LEU B 1 272 ? 4.284 9.046 26.749 1.00 21.76 301 LEU B O 1
ATOM 4302 N N . ASP B 1 273 ? 6.355 8.676 27.518 1.00 21.11 302 ASP B N 1
ATOM 4303 C CA . ASP B 1 273 ? 6.583 7.595 26.574 1.00 20.97 302 ASP B CA 1
ATOM 4304 C C . ASP B 1 273 ? 5.702 6.387 26.911 1.00 20.58 302 ASP B C 1
ATOM 4305 O O . ASP B 1 273 ? 5.126 5.747 26.019 1.00 20.12 302 ASP B O 1
ATOM 4310 N N . LEU B 1 274 ? 5.593 6.088 28.197 1.00 20.14 303 LEU B N 1
ATOM 4311 C CA . LEU B 1 274 ? 4.712 5.017 28.652 1.00 20.20 303 LEU B CA 1
ATOM 4312 C C . LEU B 1 274 ? 3.253 5.283 28.232 1.00 20.78 303 LEU B C 1
ATOM 4313 O O . LEU B 1 274 ? 2.570 4.384 27.721 1.00 20.83 303 LEU B O 1
ATOM 4318 N N . LEU B 1 275 ? 2.798 6.528 28.370 1.00 21.42 304 LEU B N 1
ATOM 4319 C CA . LEU B 1 275 ? 1.423 6.877 28.019 1.00 22.33 304 LEU B CA 1
ATOM 4320 C C . LEU B 1 275 ? 1.141 6.772 26.505 1.00 23.24 304 LEU B C 1
ATOM 4321 O O . LEU B 1 275 ? -0.016 6.673 26.102 1.00 24.30 304 LEU B O 1
ATOM 4326 N N . GLU B 1 276 ? 2.206 6.810 25.706 1.00 23.63 305 GLU B N 1
ATOM 4327 C CA . GLU B 1 276 ? 2.191 6.662 24.246 1.00 24.36 305 GLU B CA 1
ATOM 4328 C C . GLU B 1 276 ? 2.338 5.207 23.791 1.00 23.24 305 GLU B C 1
ATOM 4329 O O . GLU B 1 276 ? 2.544 4.960 22.610 1.00 22.81 305 GLU B O 1
ATOM 4335 N N . GLY B 1 277 ? 2.320 4.260 24.721 1.00 22.55 306 GLY B N 1
ATOM 4336 C CA . GLY B 1 277 ? 2.486 2.834 24.368 1.00 22.66 306 GLY B CA 1
ATOM 4337 C C . GLY B 1 277 ? 3.918 2.374 24.130 1.00 22.86 306 GLY B C 1
ATOM 4338 O O . GLY B 1 277 ? 4.152 1.266 23.629 1.00 22.95 306 GLY B O 1
ATOM 4339 N N . ARG B 1 278 ? 4.898 3.201 24.485 1.00 22.73 307 ARG B N 1
ATOM 4340 C CA . ARG B 1 278 ? 6.273 2.785 24.308 1.00 23.47 307 ARG B CA 1
ATOM 4341 C C . ARG B 1 278 ? 6.714 1.879 25.445 1.00 23.93 307 ARG B C 1
ATOM 4342 O O . ARG B 1 278 ? 6.229 1.974 26.574 1.00 23.71 307 ARG B O 1
ATOM 4350 N N . ASP B 1 279 ? 7.655 1.009 25.117 1.00 24.77 308 ASP B N 1
ATOM 4351 C CA . ASP B 1 279 ? 8.227 0.082 26.073 1.00 25.86 308 ASP B CA 1
ATOM 4352 C C . ASP B 1 279 ? 9.455 0.681 26.713 1.00 25.61 308 ASP B C 1
ATOM 4353 O O . ASP B 1 279 ? 10.322 1.218 26.034 1.00 26.99 308 ASP B O 1
ATOM 4358 N N . LEU B 1 280 ? 9.534 0.561 28.023 1.00 24.85 309 LEU B N 1
ATOM 4359 C CA . LEU B 1 280 ? 10.715 0.927 28.753 1.00 24.53 309 LEU B CA 1
ATOM 4360 C C . LEU B 1 280 ? 11.151 -0.274 29.565 1.00 24.51 309 LEU B C 1
ATOM 4361 O O . LEU B 1 280 ? 10.326 -1.065 29.988 1.00 24.23 309 LEU B O 1
ATOM 4366 N N . PRO B 1 281 ? 12.452 -0.386 29.819 1.00 24.69 310 PRO B N 1
ATOM 4367 C CA . PRO B 1 281 ? 12.920 -1.368 30.793 1.00 25.12 310 PRO B CA 1
ATOM 4368 C C . PRO B 1 281 ? 12.308 -1.065 32.149 1.00 24.27 310 PRO B C 1
ATOM 4369 O O . PRO B 1 281 ? 12.126 0.110 32.501 1.00 23.64 310 PRO B O 1
ATOM 4373 N N . LYS B 1 282 ? 11.998 -2.115 32.896 1.00 24.56 311 LYS B N 1
ATOM 4374 C CA . LYS B 1 282 ? 11.393 -1.969 34.209 1.00 24.84 311 LYS B CA 1
ATOM 4375 C C . LYS B 1 282 ? 12.339 -1.300 35.205 1.00 23.68 311 LYS B C 1
ATOM 4376 O O . LYS B 1 282 ? 11.886 -0.780 36.220 1.00 22.63 311 LYS B O 1
ATOM 4382 N N . GLN B 1 283 ? 13.643 -1.383 34.938 1.00 23.43 312 GLN B N 1
ATOM 4383 C CA . GLN B 1 283 ? 14.667 -0.775 35.788 1.00 23.30 312 GLN B CA 1
ATOM 4384 C C . GLN B 1 283 ? 15.601 -0.005 34.883 1.00 22.55 312 GLN B C 1
ATOM 4385 O O . GLN B 1 283 ? 16.078 -0.546 33.894 1.00 21.96 312 GLN B O 1
ATOM 4399 N N . THR B 1 285 ? 18.972 2.721 35.114 1.00 21.20 314 THR B N 1
ATOM 4400 C CA . THR B 1 285 ? 19.973 3.453 35.903 1.00 21.06 314 THR B CA 1
ATOM 4401 C C . THR B 1 285 ? 20.446 4.637 35.096 1.00 20.95 314 THR B C 1
ATOM 4402 O O . THR B 1 285 ? 21.004 4.494 34.014 1.00 21.77 314 THR B O 1
ATOM 4406 N N . PHE B 1 286 ? 20.171 5.822 35.620 1.00 19.87 315 PHE B N 1
ATOM 4407 C CA . PHE B 1 286 ? 20.619 7.065 35.053 1.00 19.63 315 PHE B CA 1
ATOM 4408 C C . PHE B 1 286 ? 21.860 7.609 35.823 1.00 19.58 315 PHE B C 1
ATOM 4409 O O . PHE B 1 286 ? 22.162 7.179 36.939 1.00 19.19 315 PHE B O 1
ATOM 4417 N N . PRO B 1 287 ? 22.584 8.555 35.222 1.00 19.91 316 PRO B N 1
ATOM 4418 C CA . PRO B 1 287 ? 23.856 8.933 35.794 1.00 20.20 316 PRO B CA 1
ATOM 4419 C C . PRO B 1 287 ? 23.788 9.929 36.963 1.00 19.39 316 PRO B C 1
ATOM 4420 O O . PRO B 1 287 ? 22.992 10.875 36.970 1.00 18.76 316 PRO B O 1
ATOM 4424 N N . ILE B 1 288 ? 24.646 9.688 37.948 1.00 19.54 317 ILE B N 1
ATOM 4425 C CA . ILE B 1 288 ? 24.853 10.621 39.051 1.00 19.04 317 ILE B CA 1
ATOM 4426 C C . ILE B 1 288 ? 25.609 11.861 38.558 1.00 19.71 317 ILE B C 1
ATOM 4427 O O . ILE B 1 288 ? 26.028 11.936 37.403 1.00 20.00 317 ILE B O 1
ATOM 4432 N N . VAL B 1 289 ? 25.815 12.814 39.468 1.00 19.83 318 VAL B N 1
ATOM 4433 C CA . VAL B 1 289 ? 26.577 14.010 39.163 1.00 20.71 318 VAL B CA 1
ATOM 4434 C C . VAL B 1 289 ? 27.827 14.048 40.007 1.00 21.68 318 VAL B C 1
ATOM 4435 O O . VAL B 1 289 ? 27.779 14.365 41.195 1.00 20.97 318 VAL B O 1
ATOM 4439 N N . LEU B 1 290 ? 28.948 13.675 39.399 1.00 23.56 319 LEU B N 1
ATOM 4440 C CA . LEU B 1 290 ? 30.238 13.722 40.054 1.00 25.27 319 LEU B CA 1
ATOM 4441 C C . LEU B 1 290 ? 30.941 15.000 39.575 1.00 26.26 319 LEU B C 1
ATOM 4442 O O . LEU B 1 290 ? 31.094 15.208 38.376 1.00 26.56 319 LEU B O 1
AT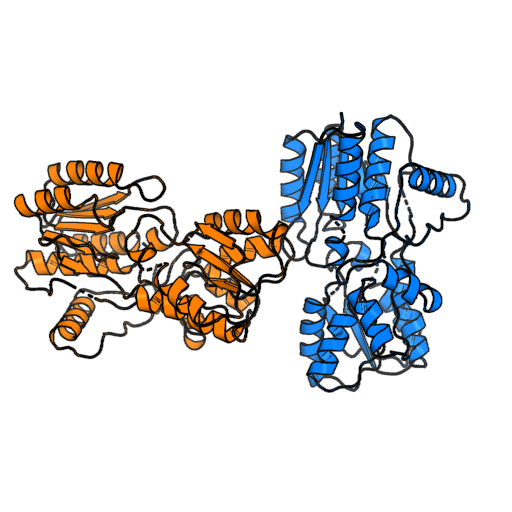OM 4447 N N . ILE B 1 291 ? 31.354 15.845 40.510 1.00 26.50 320 ILE B N 1
ATOM 4448 C CA . ILE B 1 291 ? 32.023 17.092 40.169 1.00 28.44 320 ILE B CA 1
ATOM 4449 C C . ILE B 1 291 ? 33.473 16.958 40.595 1.00 30.62 320 ILE B C 1
ATOM 4450 O O . ILE B 1 291 ? 33.819 17.187 41.751 1.00 30.44 320 ILE B O 1
ATOM 4455 N N . GLU B 1 292 ? 34.304 16.503 39.658 1.00 34.27 321 GLU B N 1
ATOM 4456 C CA . GLU B 1 292 ? 35.754 16.469 39.861 1.00 37.49 321 GLU B CA 1
ATOM 4457 C C . GLU B 1 292 ? 36.320 17.875 39.721 1.00 38.74 321 GLU B C 1
ATOM 4458 O O . GLU B 1 292 ? 35.636 18.781 39.240 1.00 37.70 321 GLU B O 1
ATOM 4464 N N . GLU B 1 293 ? 37.569 18.050 40.146 1.00 41.73 322 GLU B N 1
ATOM 4465 C CA . GLU B 1 293 ? 38.174 19.379 40.222 1.00 43.55 322 GLU B CA 1
ATOM 4466 C C . GLU B 1 293 ? 37.981 20.136 38.917 1.00 44.20 322 GLU B C 1
ATOM 4467 O O . GLU B 1 293 ? 37.537 21.277 38.911 1.00 42.30 322 GLU B O 1
ATOM 4473 N N . LYS B 1 294 ? 38.272 19.461 37.813 1.00 46.76 323 LYS B N 1
ATOM 4474 C CA . LYS B 1 294 ? 38.171 20.054 36.482 1.00 48.75 323 LYS B CA 1
ATOM 4475 C C . LYS B 1 294 ? 36.801 20.643 36.132 1.00 47.83 323 LYS B C 1
ATOM 4476 O O . LYS B 1 294 ? 36.717 21.561 35.322 1.00 48.49 323 LYS B O 1
ATOM 4482 N N . ASP B 1 295 ? 35.732 20.120 36.729 1.00 46.00 324 ASP B N 1
ATOM 4483 C CA . ASP B 1 295 ? 34.380 20.587 36.417 1.00 44.70 324 ASP B CA 1
ATOM 4484 C C . ASP B 1 295 ? 33.769 21.547 37.448 1.00 42.41 324 ASP B C 1
ATOM 4485 O O . ASP B 1 295 ? 32.669 22.056 37.233 1.00 39.76 324 ASP B O 1
ATOM 4490 N N . ARG B 1 296 ? 34.483 21.808 38.542 1.00 41.80 325 ARG B N 1
ATOM 4491 C CA . ARG B 1 296 ? 33.990 22.706 39.593 1.00 41.38 325 ARG B CA 1
ATOM 4492 C C . ARG B 1 296 ? 33.596 24.081 39.065 1.00 41.09 325 ARG B C 1
ATOM 4493 O O . ARG B 1 296 ? 32.511 24.576 39.339 1.00 38.01 325 ARG B O 1
ATOM 4501 N N . ASP B 1 297 ? 34.488 24.696 38.306 1.00 42.72 326 ASP B N 1
ATOM 4502 C CA . ASP B 1 297 ? 34.248 26.063 37.864 1.00 44.87 326 ASP B CA 1
ATOM 4503 C C . ASP B 1 297 ? 33.193 26.144 36.746 1.00 42.34 326 ASP B C 1
ATOM 4504 O O . ASP B 1 297 ? 32.406 27.087 36.699 1.00 41.96 326 ASP B O 1
ATOM 4509 N N . THR B 1 298 ? 33.139 25.139 35.881 1.00 40.43 327 THR B N 1
ATOM 4510 C CA . THR B 1 298 ? 32.053 25.040 34.912 1.00 39.49 327 THR B CA 1
ATOM 4511 C C . THR B 1 298 ? 30.699 25.039 35.644 1.00 36.88 327 THR B C 1
ATOM 4512 O O . THR B 1 298 ? 29.806 25.812 35.315 1.00 36.55 327 THR B O 1
ATOM 4516 N N . TRP B 1 299 ? 30.540 24.187 36.650 1.00 34.71 328 TRP B N 1
ATOM 4517 C CA . TRP B 1 299 ? 29.273 24.172 37.389 1.00 33.09 328 TRP B CA 1
ATOM 4518 C C . TRP B 1 299 ? 29.064 25.482 38.169 1.00 34.18 328 TRP B C 1
ATOM 4519 O O . TRP B 1 299 ? 27.970 26.026 38.169 1.00 33.87 328 TRP B O 1
ATOM 4530 N N . ALA B 1 300 ? 30.120 25.979 38.808 1.00 35.47 329 ALA B N 1
ATOM 4531 C CA . ALA B 1 300 ? 30.055 27.224 39.584 1.00 37.52 329 ALA B CA 1
ATOM 4532 C C . ALA B 1 300 ? 29.529 28.380 38.736 1.00 39.76 329 ALA B C 1
ATOM 4533 O O . ALA B 1 300 ? 28.764 29.199 39.222 1.00 41.53 329 ALA B O 1
ATOM 4535 N N . SER B 1 301 ? 29.909 28.410 37.464 1.00 41.50 330 SER B N 1
ATOM 4536 C CA . SER B 1 301 ? 29.490 29.467 36.542 1.00 44.11 330 SER B CA 1
ATOM 4537 C C . SER B 1 301 ? 27.988 29.616 36.399 1.00 43.55 330 SER B C 1
ATOM 4538 O O . SER B 1 301 ? 27.474 30.738 36.280 1.00 43.91 330 SER B O 1
ATOM 4541 N N . VAL B 1 302 ? 27.287 28.486 36.386 1.00 40.88 331 VAL B N 1
ATOM 4542 C CA . VAL B 1 302 ? 25.888 28.464 35.989 1.00 40.06 331 VAL B CA 1
ATOM 4543 C C . VAL B 1 302 ? 24.907 28.305 37.142 1.00 37.88 331 VAL B C 1
ATOM 4544 O O . VAL B 1 302 ? 23.770 28.734 37.031 1.00 39.88 331 VAL B O 1
ATOM 4548 N N . LEU B 1 303 ? 25.335 27.694 38.244 1.00 35.05 332 LEU B N 1
ATOM 4549 C CA . LEU B 1 303 ? 24.423 27.411 39.352 1.00 32.68 332 LEU B CA 1
ATOM 4550 C C . LEU B 1 303 ? 24.253 28.613 40.252 1.00 33.39 332 LEU B C 1
ATOM 4551 O O . LEU B 1 303 ? 25.230 29.194 40.704 1.00 33.13 332 LEU B O 1
ATOM 4556 N N . LYS B 1 304 ? 23.005 28.936 40.549 1.00 34.67 333 LYS B N 1
ATOM 4557 C CA . LYS B 1 304 ? 22.678 29.830 41.647 1.00 36.08 333 LYS B CA 1
ATOM 4558 C C . LYS B 1 304 ? 23.083 29.161 42.961 1.00 34.87 333 LYS B C 1
ATOM 4559 O O . LYS B 1 304 ? 23.219 27.927 43.016 1.00 32.74 333 LYS B O 1
ATOM 4565 N N . PRO B 1 305 ? 23.294 29.960 44.021 1.00 35.02 334 PRO B N 1
ATOM 4566 C CA . PRO B 1 305 ? 23.847 29.398 45.247 1.00 33.93 334 PRO B CA 1
ATOM 4567 C C . PRO B 1 305 ? 23.080 28.178 45.791 1.00 32.47 334 PRO B C 1
ATOM 4568 O O . PRO B 1 305 ? 23.716 27.183 46.181 1.00 31.49 334 PRO B O 1
ATOM 4572 N N . ASP B 1 306 ? 21.750 28.244 45.805 1.00 31.92 335 ASP B N 1
ATOM 4573 C CA . ASP B 1 306 ? 20.926 27.125 46.302 1.00 31.59 335 ASP B CA 1
ATOM 4574 C C . ASP B 1 306 ? 20.560 26.099 45.232 1.00 29.51 335 ASP B C 1
ATOM 4575 O O . ASP B 1 306 ? 19.845 25.133 45.527 1.00 28.37 335 ASP B O 1
ATOM 4580 N N . GLU B 1 307 ? 21.039 26.300 44.008 1.00 28.15 336 GLU B N 1
ATOM 4581 C CA . GLU B 1 307 ? 20.754 25.377 42.911 1.00 26.72 336 GLU B CA 1
ATOM 4582 C C . GLU B 1 307 ? 21.742 24.206 42.909 1.00 24.83 336 GLU B C 1
ATOM 4583 O O . GLU B 1 307 ? 22.944 24.401 42.856 1.00 24.71 336 GLU B O 1
ATOM 4589 N N . TYR B 1 308 ? 21.214 22.991 42.917 1.00 22.97 337 TYR B N 1
ATOM 4590 C CA . TYR B 1 308 ? 22.050 21.799 42.847 1.00 21.72 337 TYR B CA 1
ATOM 4591 C C . TYR B 1 308 ? 22.267 21.413 41.383 1.00 21.86 337 TYR B C 1
ATOM 4592 O O . TYR B 1 308 ? 21.369 21.555 40.540 1.00 23.06 337 TYR B O 1
ATOM 4601 N N . ALA B 1 309 ? 23.461 20.926 41.084 1.00 21.79 338 ALA B N 1
ATOM 4602 C CA . ALA B 1 309 ? 23.785 20.455 39.755 1.00 22.07 338 ALA B CA 1
ATOM 4603 C C . ALA B 1 309 ? 22.831 19.337 39.363 1.00 21.53 338 ALA B C 1
ATOM 4604 O O . ALA B 1 309 ? 22.580 18.421 40.158 1.00 20.42 338 ALA B O 1
ATOM 4606 N N . ALA B 1 310 ? 22.350 19.413 38.128 1.00 21.70 339 ALA B N 1
ATOM 4607 C CA . ALA B 1 310 ? 21.378 18.479 37.601 1.00 21.87 339 ALA B CA 1
ATOM 4608 C C . ALA B 1 310 ? 21.570 18.364 36.101 1.00 22.80 339 ALA B C 1
ATOM 4609 O O . ALA B 1 310 ? 21.960 19.333 35.438 1.00 23.59 339 ALA B O 1
ATOM 4611 N N . TRP B 1 311 ? 21.354 17.166 35.559 1.00 22.72 340 TRP B N 1
ATOM 4612 C CA . TRP B 1 311 ? 21.499 16.963 34.128 1.00 23.71 340 TRP B CA 1
ATOM 4613 C C . TRP B 1 311 ? 20.268 17.491 33.387 1.00 24.25 340 TRP B C 1
ATOM 4614 O O . TRP B 1 311 ? 19.132 17.238 33.814 1.00 23.75 340 TRP B O 1
ATOM 4625 N N . PRO B 1 312 ? 20.474 18.232 32.278 1.00 25.56 341 PRO B N 1
ATOM 4626 C CA . PRO B 1 312 ? 19.324 18.821 31.582 1.00 26.06 341 PRO B CA 1
ATOM 4627 C C . PRO B 1 312 ? 18.650 17.858 30.592 1.00 26.30 341 PRO B C 1
ATOM 4628 O O . PRO B 1 312 ? 18.823 17.983 29.380 1.00 27.92 341 PRO B O 1
ATOM 4632 N N . TRP B 1 313 ? 17.853 16.927 31.111 1.00 25.34 342 TRP B N 1
ATOM 4633 C CA . TRP B 1 313 ? 17.183 15.952 30.271 1.00 25.27 342 TRP B CA 1
ATOM 4634 C C . TRP B 1 313 ? 16.136 16.618 29.375 1.00 26.71 342 TRP B C 1
ATOM 4635 O O . TRP B 1 313 ? 15.243 17.306 29.844 1.00 27.08 342 TRP B O 1
ATOM 4646 N N . THR B 1 314 ? 16.301 16.442 28.082 1.00 28.21 343 THR B N 1
ATOM 4647 C CA . THR B 1 314 ? 15.260 16.715 27.122 1.00 29.42 343 THR B CA 1
ATOM 4648 C C . THR B 1 314 ? 14.631 15.361 26.833 1.00 29.07 343 THR B C 1
ATOM 4649 O O . THR B 1 314 ? 15.193 14.314 27.159 1.00 27.45 343 THR B O 1
ATOM 4653 N N . ARG B 1 315 ? 13.487 15.376 26.176 1.00 30.02 344 ARG B N 1
ATOM 4654 C CA . ARG B 1 315 ? 12.882 14.123 25.768 1.00 29.99 344 ARG B CA 1
ATOM 4655 C C . ARG B 1 315 ? 13.843 13.300 24.892 1.00 30.84 344 ARG B C 1
ATOM 4656 O O . ARG B 1 315 ? 13.927 12.072 25.020 1.00 29.86 344 ARG B O 1
ATOM 4664 N N . GLU B 1 316 ? 14.580 13.983 24.020 1.00 32.34 345 GLU B N 1
ATOM 4665 C CA . GLU B 1 316 ? 15.531 13.303 23.151 1.00 34.50 345 GLU B CA 1
ATOM 4666 C C . GLU B 1 316 ? 16.706 12.669 23.922 1.00 32.45 345 GLU B C 1
ATOM 4667 O O . GLU B 1 316 ? 17.060 11.523 23.672 1.00 31.44 345 GLU B O 1
ATOM 4673 N N . LEU B 1 317 ? 17.297 13.410 24.862 1.00 31.15 346 LEU B N 1
ATOM 4674 C CA . LEU B 1 317 ? 18.392 12.877 25.673 1.00 30.04 346 LEU B CA 1
ATOM 4675 C C . LEU B 1 317 ? 17.935 11.719 26.539 1.00 27.44 346 LEU B C 1
ATOM 4676 O O . LEU B 1 317 ? 18.657 10.755 26.694 1.00 26.94 346 LEU B O 1
ATOM 4681 N N . PHE B 1 318 ? 16.735 11.827 27.108 1.00 25.52 347 PHE B N 1
ATOM 4682 C CA . PHE B 1 318 ? 16.127 10.715 27.822 1.00 24.48 347 PHE B CA 1
ATOM 4683 C C . PHE B 1 318 ? 16.070 9.462 26.945 1.00 25.38 347 PHE B C 1
ATOM 4684 O O . PHE B 1 318 ? 16.518 8.397 27.353 1.00 24.53 347 PHE B O 1
ATOM 4692 N N . ARG B 1 319 ? 15.511 9.602 25.746 1.00 26.76 348 ARG B N 1
ATOM 4693 C CA . ARG B 1 319 ? 15.389 8.460 24.818 1.00 28.42 348 ARG B CA 1
ATOM 4694 C C . ARG B 1 319 ? 16.739 7.846 24.461 1.00 30.32 348 ARG B C 1
ATOM 4695 O O . ARG B 1 319 ? 16.856 6.613 24.336 1.00 30.77 348 ARG B O 1
ATOM 4703 N N . GLN B 1 320 ? 17.758 8.691 24.308 1.00 31.85 349 GLN B N 1
ATOM 4704 C CA . GLN B 1 320 ? 19.104 8.188 24.006 1.00 34.03 349 GLN B CA 1
ATOM 4705 C C . GLN B 1 320 ? 19.640 7.366 25.174 1.00 32.63 349 GLN B C 1
ATOM 4706 O O . GLN B 1 320 ? 20.240 6.314 24.969 1.00 31.67 349 GLN B O 1
ATOM 4712 N N . GLN B 1 321 ? 19.438 7.855 26.400 1.00 31.75 350 GLN B N 1
ATOM 4713 C CA . GLN B 1 321 ? 19.904 7.116 27.581 1.00 31.41 350 GLN B CA 1
ATOM 4714 C C . GLN B 1 321 ? 19.191 5.781 27.685 1.00 30.51 350 GLN B C 1
ATOM 4715 O O . GLN B 1 321 ? 19.814 4.781 28.034 1.00 29.91 350 GLN B O 1
ATOM 4721 N N . VAL B 1 322 ? 17.884 5.782 27.425 1.00 30.18 351 VAL B N 1
ATOM 4722 C CA . VAL B 1 322 ? 17.111 4.544 27.387 1.00 30.82 351 VAL B CA 1
ATOM 4723 C C . VAL B 1 322 ? 17.679 3.606 26.308 1.00 33.19 351 VAL B C 1
ATOM 4724 O O . VAL B 1 322 ? 17.954 2.442 26.593 1.00 32.70 351 VAL B O 1
ATOM 4728 N N . GLU B 1 323 ? 17.899 4.117 25.098 1.00 35.35 352 GLU B N 1
ATOM 4729 C CA . GLU B 1 323 ? 18.476 3.284 24.033 1.00 38.57 352 GLU B CA 1
ATOM 4730 C C . GLU B 1 323 ? 19.815 2.715 24.493 1.00 38.58 352 GLU B C 1
ATOM 4731 O O . GLU B 1 323 ? 20.089 1.546 24.260 1.00 38.97 352 GLU B O 1
ATOM 4737 N N . ALA B 1 324 ? 20.626 3.541 25.159 1.00 37.54 353 ALA B N 1
ATOM 4738 C CA . ALA B 1 324 ? 21.914 3.099 25.704 1.00 37.96 353 ALA B CA 1
ATOM 4739 C C . ALA B 1 324 ? 21.756 1.990 26.746 1.00 36.70 353 ALA B C 1
ATOM 4740 O O . ALA B 1 324 ? 22.547 1.054 26.784 1.00 38.04 353 ALA B O 1
ATOM 4742 N N . ILE B 1 325 ? 20.737 2.098 27.590 1.00 34.55 354 ILE B N 1
ATOM 4743 C CA . ILE B 1 325 ? 20.435 1.056 28.573 1.00 33.96 354 ILE B CA 1
ATOM 4744 C C . ILE B 1 325 ? 19.990 -0.252 27.901 1.00 35.00 354 ILE B C 1
ATOM 4745 O O . ILE B 1 325 ? 20.439 -1.326 28.294 1.00 35.82 354 ILE B O 1
ATOM 4750 N N . LYS B 1 326 ? 19.110 -0.155 26.903 1.00 41.89 355 LYS B N 1
ATOM 4751 C CA . LYS B 1 326 ? 18.547 -1.339 26.235 1.00 44.40 355 LYS B CA 1
ATOM 4752 C C . LYS B 1 326 ? 19.607 -2.111 25.468 1.00 46.76 355 LYS B C 1
ATOM 4753 O O . LYS B 1 326 ? 19.595 -3.341 25.440 1.00 49.49 355 LYS B O 1
ATOM 4759 N N . THR B 1 327 ? 20.495 -1.379 24.809 1.00 46.30 356 THR B N 1
ATOM 4760 C CA . THR B 1 327 ? 21.521 -1.988 23.966 1.00 48.59 356 THR B CA 1
ATOM 4761 C C . THR B 1 327 ? 22.808 -2.286 24.731 1.00 50.24 356 THR B C 1
ATOM 4762 O O . THR B 1 327 ? 23.786 -2.734 24.132 1.00 52.07 356 THR B O 1
ATOM 4766 N N . GLY B 1 328 ? 22.826 -2.031 26.037 1.00 50.45 357 GLY B N 1
ATOM 4767 C CA . GLY B 1 328 ? 24.038 -2.204 26.835 1.00 53.12 357 GLY B CA 1
ATOM 4768 C C . GLY B 1 328 ? 25.162 -1.269 26.413 1.00 54.24 357 GLY B C 1
ATOM 4769 O O . GLY B 1 328 ? 26.325 -1.517 26.716 1.00 56.95 357 GLY B O 1
ATOM 4770 N N . GLY B 1 329 ? 24.816 -0.185 25.720 1.00 53.48 358 GLY B N 1
ATOM 4771 C CA . GLY B 1 329 ? 25.803 0.758 25.196 1.00 54.99 358 GLY B CA 1
ATOM 4772 C C . GLY B 1 329 ? 26.404 1.645 26.274 1.00 57.25 358 GLY B C 1
ATOM 4773 O O . GLY B 1 329 ? 26.252 1.389 27.475 1.00 57.38 358 GLY B O 1
ATOM 4774 N N . GLU B 1 330 ? 27.096 2.694 25.843 1.00 59.23 359 GLU B N 1
ATOM 4775 C CA . GLU B 1 330 ? 27.763 3.593 26.778 1.00 62.33 359 GLU B CA 1
ATOM 4776 C C . GLU B 1 330 ? 26.772 4.608 27.343 1.00 60.87 359 GLU B C 1
ATOM 4777 O O . GLU B 1 330 ? 26.106 5.308 26.578 1.00 59.10 359 GLU B O 1
ATOM 4783 N N . PRO B 1 331 ? 26.671 4.698 28.685 1.00 61.58 360 PRO B N 1
ATOM 4784 C CA . PRO B 1 331 ? 25.721 5.669 29.221 1.00 60.42 360 PRO B CA 1
ATOM 4785 C C . PRO B 1 331 ? 25.928 7.076 28.647 1.00 61.37 360 PRO B C 1
ATOM 4786 O O . PRO B 1 331 ? 27.066 7.486 28.380 1.00 62.37 360 PRO B O 1
ATOM 4790 N N . VAL B 1 332 ? 24.828 7.797 28.445 1.00 60.03 361 VAL B N 1
ATOM 4791 C CA . VAL B 1 332 ? 24.908 9.210 28.094 1.00 62.55 361 VAL B CA 1
ATOM 4792 C C . VAL B 1 332 ? 25.581 9.976 29.243 1.00 64.32 361 VAL B C 1
ATOM 4793 O O . VAL B 1 332 ? 25.249 9.781 30.418 1.00 63.82 361 VAL B O 1
ATOM 4797 N N . GLN B 1 333 ? 26.552 10.807 28.881 1.00 66.92 362 GLN B N 1
ATOM 4798 C CA . GLN B 1 333 ? 27.163 11.771 29.784 1.00 69.99 362 GLN B CA 1
ATOM 4799 C C . GLN B 1 333 ? 26.584 13.120 29.389 1.00 67.87 362 GLN B C 1
ATOM 4800 O O . GLN B 1 333 ? 27.108 13.772 28.484 1.00 70.52 362 GLN B O 1
ATOM 4806 N N . PRO B 1 334 ? 25.479 13.532 30.028 1.00 78.84 363 PRO B N 1
ATOM 4807 C CA . PRO B 1 334 ? 24.839 14.741 29.535 1.00 79.22 363 PRO B CA 1
ATOM 4808 C C . PRO B 1 334 ? 25.730 15.957 29.748 1.00 73.43 363 PRO B C 1
ATOM 4809 O O . PRO B 1 334 ? 26.624 15.926 30.595 1.00 68.24 363 PRO B O 1
ATOM 4813 N N . PRO B 1 335 ? 25.496 17.017 28.969 1.00 74.50 364 PRO B N 1
ATOM 4814 C CA . PRO B 1 335 ? 26.362 18.174 29.023 1.00 71.40 364 PRO B CA 1
ATOM 4815 C C . PRO B 1 335 ? 26.116 19.003 30.269 1.00 66.89 364 PRO B C 1
ATOM 4816 O O . PRO B 1 335 ? 24.996 19.064 30.771 1.00 67.00 364 PRO B O 1
ATOM 4820 N N . ILE B 1 336 ? 27.168 19.632 30.760 1.00 63.89 365 ILE B N 1
ATOM 4821 C CA . ILE B 1 336 ? 27.022 20.625 31.802 1.00 62.43 365 ILE B CA 1
ATOM 4822 C C . ILE B 1 336 ? 26.361 21.820 31.114 1.00 66.23 365 ILE B C 1
ATOM 4823 O O . ILE B 1 336 ? 26.839 22.263 30.073 1.00 68.88 365 ILE B O 1
ATOM 4828 N N . PRO B 1 337 ? 25.233 22.313 31.653 1.00 68.76 366 PRO B N 1
ATOM 4829 C CA . PRO B 1 337 ? 24.582 23.467 31.013 1.00 72.62 366 PRO B CA 1
ATOM 4830 C C . PRO B 1 337 ? 25.461 24.734 30.980 1.00 72.51 366 PRO B C 1
ATOM 4831 O O . PRO B 1 337 ? 26.346 24.882 31.819 1.00 68.37 366 PRO B O 1
ATOM 4835 N N . SER B 1 338 ? 25.209 25.610 29.998 1.00 77.05 367 SER B N 1
ATOM 4836 C CA . SER B 1 338 ? 25.870 26.924 29.883 1.00 78.84 367 SER B CA 1
ATOM 4837 C C . SER B 1 338 ? 25.064 28.007 30.601 1.00 80.78 367 SER B C 1
ATOM 4838 O O . SER B 1 338 ? 25.629 28.919 31.208 1.00 79.28 367 SER B O 1
ATOM 4841 N N . THR B 1 339 ? 23.740 27.919 30.483 1.00 86.04 368 THR B N 1
ATOM 4842 C CA . THR B 1 339 ? 22.808 28.755 31.248 1.00 89.75 368 THR B CA 1
ATOM 4843 C C . THR B 1 339 ? 21.706 27.859 31.819 1.00 92.50 368 THR B C 1
ATOM 4844 O O . THR B 1 339 ? 21.430 26.784 31.281 1.00 93.67 368 THR B O 1
ATOM 4848 N N . THR B 1 340 ? 21.080 28.306 32.904 1.00 95.36 369 THR B N 1
ATOM 4849 C CA . THR B 1 340 ? 20.112 27.481 33.635 1.00 98.48 369 THR B CA 1
ATOM 4850 C C . THR B 1 340 ? 19.240 28.333 34.580 1.00 102.36 369 THR B C 1
ATOM 4851 O O . THR B 1 340 ? 19.146 29.554 34.413 1.00 103.36 369 THR B O 1
ATOM 4855 N N . GLY B 1 341 ? 18.601 27.682 35.555 1.00 104.08 370 GLY B N 1
ATOM 4856 C CA . GLY B 1 341 ? 17.795 28.364 36.568 1.00 108.15 370 GLY B CA 1
ATOM 4857 C C . GLY B 1 341 ? 16.320 28.083 36.384 1.00 115.36 370 GLY B C 1
ATOM 4858 O O . GLY B 1 341 ? 15.832 28.031 35.258 1.00 116.61 370 GLY B O 1
#

Radius of gyration: 30.18 Å; Cα contacts (8 Å, |Δi|>4): 1365; chains: 2; bounding box: 82×59×73 Å

Nearest PDB structures (foldseek):
  4pe6-assembly1_A  TM=1.003E+00  e=5.981E-62  Thermobispora bispora DSM 43833
  4ywh-assembly2_B  TM=8.044E-01  e=3.993E-14  Actinobacillus succinogenes 130Z
  4ry8-assembly1_C  TM=7.743E-01  e=7.754E-14  Pseudothermotoga lettingae TMO
  4ry8-assembly1_A  TM=7.812E-01  e=7.679E-13  Pseudothermotoga lettingae TMO
  5ix8-assembly1_A  TM=7.593E-01  e=1.103E-12  Bordetella parapertussis 12822